Protein AF-A0A3D5L3C2-F1 (afdb_monomer)

pLDDT: mean 85.53, std 13.69, range [26.22, 98.5]

Radius of gyration: 27.49 Å; Cα contacts (8 Å, |Δi|>4): 865; chains: 1; bounding box: 78×38×78 Å

Sequence (413 aa):
MVHQMTTAPDMILLAAGNSRRFQKNKLLQKVNGASLAEHALKTAKSLLAEGLVRSVTVVTQYNEILTLAGTAGFCAVRNPAPDLGISHSIALGIGSLSEDSCGCLICVCDQPYLPAEDLASLIAQWNRGGRRLAAFVSGGTIQNPAVFGAAYYGELLSLAGDQGGKRVLLRHREELFLTAAVPGHLLDIDTREDLARKRGATPLLRKVLDEDLHRISFIGGGGKTSTIFALAKEAAERGIPVTVTTTTHMLREEGMVLKDGLLVKDADGVRFVGAPDPENPKKITRPEPFPEDGEGLLLVEADGSKGMPLKVLRSFEPALPDPQGLVIALAGMSALGQHLSDCCFSFAGADRIVTEDVMAECIRALPADVIVLNQCDTMGRLKGACAVRDLLHRGGKTVWIAERGVTFDGPGE

Foldseek 3Di:
DDPPPQDAFAEEEELADDLVQDPDRQQQDDDPRGGLLVLVLVLVLVCVVVVNHVAYEYEYQDPVSQVVCVVSVHHYHHDVCCQFAPLSSLLSRLVPDDPPGFKYWYAYSQQNLAHSVLVSVQSVQCSVLVVAKEFEDDPNDTADTIMH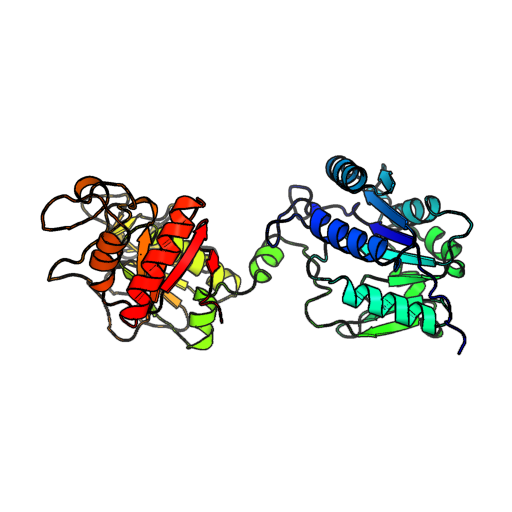GPVCSVVSNVDTHHDHPVVVCVVPVVSYHYDYDDPSRRDGDSHPLSSLLPPPDFPVVVCCVVVVFAEEEEDWAAQLVLQLVVSCLSCLSVVFQEEEEEAAKDFDDPPFDDDPQWTWDDPSNYIYIFHQDPVDNRMGHQDPVHDDRDSHHYYYYWDDFVNAQGEADDPPDGPDPDPPGAYEYEHELVQAQPWCVVRYGPDDDDTDHDALVNRLVRCLNDPHQEYEHENLQDPVSVVSQVSNCVSVVVVVHHYWYYRHRRRTDHPDD

Solvent-accessible surface area (backbone atoms only — not comparable to full-atom values): 22294 Å² total; per-residue (Å²): 130,84,79,76,79,79,77,40,30,33,34,32,38,48,57,45,76,83,40,83,83,39,102,51,70,57,47,70,44,72,55,98,90,38,25,22,41,54,42,40,51,51,36,53,50,50,35,44,76,71,55,59,24,70,47,51,35,38,26,23,60,47,67,71,57,41,50,52,34,45,76,72,72,35,50,54,43,80,42,94,59,57,89,51,23,52,11,52,51,50,34,55,44,58,75,68,52,62,92,85,53,64,19,36,35,43,36,62,31,43,38,65,54,50,57,54,67,59,52,51,51,47,52,52,49,18,57,72,56,75,41,40,30,21,31,30,32,53,97,92,37,81,42,73,46,36,35,40,16,46,89,49,48,67,60,50,58,69,38,64,38,79,41,50,68,65,62,58,51,67,73,40,53,94,53,44,44,74,40,79,57,62,90,67,25,71,44,69,58,80,45,75,65,48,59,59,58,67,49,73,71,47,60,67,58,41,50,34,63,78,66,72,53,41,38,38,36,32,35,41,8,32,54,56,71,62,46,50,52,52,52,38,47,57,40,14,66,69,71,40,46,26,38,39,37,28,60,44,46,41,76,50,64,89,80,51,42,82,53,98,80,26,34,38,34,80,54,82,52,29,35,38,46,18,19,70,34,93,89,40,86,63,28,23,20,45,36,85,80,65,88,74,90,61,101,30,39,39,39,32,43,26,51,69,27,88,84,20,19,26,35,36,74,50,99,80,47,75,58,69,92,61,90,90,42,54,30,35,29,30,32,16,40,74,29,58,75,32,45,37,80,80,26,33,28,70,69,84,79,82,80,42,66,25,43,51,68,53,48,36,57,47,52,68,75,51,93,44,66,36,36,36,40,22,54,23,71,41,76,69,32,39,54,44,43,53,54,24,40,58,61,35,44,79,71,75,47,48,61,34,44,15,41,58,85,78,45,57,49,69,80,85,127

Nearest PDB structures (foldseek):
  1g95-assembly1_A  TM=7.212E-01  e=2.250E-09  Streptococcus pneumoniae
  4ac3-assembly1_A  TM=7.267E-01  e=4.534E-09  Streptococcus pneumoniae
  1g97-assembly1_A  TM=7.178E-01  e=7.232E-09  Streptococcus pneumoniae
  4aaw-assembly1_A  TM=7.400E-01  e=4.167E-08  Streptococcus pneumoniae
  1hm0-assembly1_A  TM=6.798E-01  e=1.638E-08  Streptococcus pneumoniae

Secondary structure (DSSP, 8-state):
-----PPPPEEEEE-----TTSSS-GGGSEETTEEHHHHHHHHHHHHHHTTSSS-EEEEES-HHHHHHHHHTT-EEEE-S-GGG-HHHHHHHHHTTS-TT--EEEEEETT-TT--HHHHHHHHHHHHHTTTSEEEEEETTEEEEEEEEEGGGHHHHHT--TT--THHHHHH-GGGEEEEEPPTTTT----SHHHHHHTSPPPHHHHHHHHTT--EEEEEESSSHHHHHHHHHHHHHHTT--EEEEESSEEEPPTT-EEETTEEEEEETTEEEEEEEPSS-TTEEE--SSPPPP-SSEEEEE-S--TT-SEEPPPTT----S-TTSEEEEEEEGGGTTSBHHHHEET--S---B--HHHHHHHHHTS--SEEEEE---SHHHHHHHHHHHHHHHTTT-EEEEESSSS-EEPPP-

Structure (mmCIF, N/CA/C/O backbone):
data_AF-A0A3D5L3C2-F1
#
_entry.id   AF-A0A3D5L3C2-F1
#
loop_
_atom_site.group_PDB
_atom_site.id
_atom_site.type_symbol
_atom_site.label_atom_id
_atom_site.label_alt_id
_atom_site.label_comp_id
_atom_site.label_asym_id
_atom_site.label_entity_id
_atom_site.label_seq_id
_atom_site.pdbx_PDB_ins_code
_atom_site.Cartn_x
_atom_site.Cartn_y
_atom_site.Cartn_z
_atom_site.occupancy
_atom_site.B_iso_or_equiv
_atom_site.auth_seq_id
_atom_site.auth_comp_id
_atom_site.auth_asym_id
_atom_site.auth_atom_id
_atom_site.pdbx_PDB_model_num
ATOM 1 N N . MET A 1 1 ? 41.822 -18.316 -15.398 1.00 34.12 1 MET A N 1
ATOM 2 C CA . MET A 1 1 ? 40.411 -18.127 -15.794 1.00 34.12 1 MET A CA 1
ATOM 3 C C . MET A 1 1 ? 40.204 -16.651 -16.059 1.00 34.12 1 MET A C 1
ATOM 5 O O . MET A 1 1 ? 40.409 -15.856 -15.153 1.00 34.12 1 MET A O 1
ATOM 9 N N . VAL A 1 2 ? 39.900 -16.286 -17.302 1.00 33.59 2 VAL A N 1
ATOM 10 C CA . VAL A 1 2 ? 39.599 -14.904 -17.694 1.00 33.59 2 VAL A CA 1
ATOM 11 C C . VAL A 1 2 ? 38.340 -14.479 -16.933 1.00 33.59 2 VAL A C 1
ATOM 13 O O . VAL A 1 2 ? 37.280 -15.057 -17.156 1.00 33.59 2 VAL A O 1
ATOM 16 N N . HIS A 1 3 ? 38.445 -13.522 -16.008 1.00 35.41 3 HIS A N 1
ATOM 17 C CA . HIS A 1 3 ? 37.279 -12.763 -15.553 1.00 35.41 3 HIS A CA 1
ATOM 18 C C . HIS A 1 3 ? 36.730 -12.062 -16.800 1.00 35.41 3 HIS A C 1
ATOM 20 O O . HIS A 1 3 ? 37.312 -11.082 -17.263 1.00 35.41 3 HIS A O 1
ATOM 26 N N . GLN A 1 4 ? 35.677 -12.606 -17.417 1.00 42.66 4 GLN A N 1
ATOM 27 C CA . GLN A 1 4 ? 34.925 -11.857 -18.418 1.00 42.66 4 GLN A CA 1
ATOM 28 C C . GLN A 1 4 ? 34.425 -10.594 -17.717 1.00 42.66 4 GLN A C 1
ATOM 30 O O . GLN A 1 4 ? 33.598 -10.687 -16.815 1.00 42.66 4 GLN A O 1
ATOM 35 N N . MET A 1 5 ? 34.964 -9.432 -18.091 1.00 50.66 5 MET A N 1
ATOM 36 C CA . MET A 1 5 ? 34.429 -8.146 -17.655 1.00 50.66 5 MET A CA 1
ATOM 37 C C . MET A 1 5 ? 32.958 -8.094 -18.075 1.00 50.66 5 MET A C 1
ATOM 39 O O . MET A 1 5 ? 32.643 -8.027 -19.267 1.00 50.66 5 MET A O 1
ATOM 43 N N . THR A 1 6 ? 32.057 -8.187 -17.100 1.00 63.56 6 THR A N 1
ATOM 44 C CA . THR A 1 6 ? 30.633 -7.931 -17.295 1.00 63.56 6 THR A CA 1
ATOM 45 C C . THR A 1 6 ? 30.483 -6.492 -17.744 1.00 63.56 6 THR A C 1
ATOM 47 O O . THR A 1 6 ? 30.937 -5.571 -17.070 1.00 63.56 6 THR A O 1
ATOM 50 N N . THR A 1 7 ? 29.892 -6.299 -18.916 1.00 84.31 7 THR A N 1
ATOM 51 C CA . THR A 1 7 ? 29.655 -4.961 -19.439 1.00 84.31 7 THR A CA 1
ATOM 52 C C . THR A 1 7 ? 28.321 -4.467 -18.902 1.00 84.31 7 THR A C 1
ATOM 54 O O . THR A 1 7 ? 27.319 -5.182 -18.963 1.00 84.31 7 THR A O 1
ATOM 57 N N . ALA A 1 8 ? 28.334 -3.257 -18.356 1.00 94.44 8 ALA A N 1
ATOM 58 C CA . ALA A 1 8 ? 27.172 -2.613 -17.772 1.00 94.44 8 ALA A CA 1
ATOM 59 C C . ALA A 1 8 ? 26.470 -1.746 -18.833 1.00 94.44 8 ALA A C 1
ATOM 61 O O . ALA A 1 8 ? 27.125 -0.865 -19.402 1.00 94.44 8 ALA A O 1
ATOM 62 N N . PRO A 1 9 ? 25.176 -1.972 -19.127 1.00 97.56 9 PRO A N 1
ATOM 63 C CA . PRO A 1 9 ? 24.412 -1.054 -19.961 1.00 97.56 9 PRO A CA 1
ATOM 64 C C . PRO A 1 9 ? 24.162 0.269 -19.220 1.00 97.56 9 PRO A C 1
ATOM 66 O O . PRO A 1 9 ? 24.271 0.354 -17.994 1.00 97.56 9 PRO A O 1
ATOM 69 N N . ASP A 1 10 ? 23.780 1.309 -19.951 1.00 98.44 10 ASP A N 1
ATOM 70 C CA . ASP A 1 10 ? 23.151 2.484 -19.345 1.00 98.44 10 ASP A CA 1
ATOM 71 C C . ASP A 1 10 ? 21.708 2.171 -18.947 1.00 98.44 10 ASP A C 1
ATOM 73 O O . ASP A 1 10 ? 21.083 1.278 -19.510 1.00 98.44 10 ASP A O 1
ATOM 77 N N . MET A 1 11 ? 21.139 2.913 -18.005 1.00 98.44 11 MET A N 1
ATOM 78 C CA . MET A 1 11 ? 19.748 2.752 -17.595 1.00 98.44 11 MET A CA 1
ATOM 79 C C . MET A 1 11 ? 18.928 3.974 -17.995 1.00 98.44 11 MET A C 1
ATOM 81 O O . MET A 1 11 ? 19.280 5.104 -17.665 1.00 98.44 11 MET A O 1
ATOM 85 N N . ILE A 1 12 ? 17.805 3.743 -18.669 1.00 98.50 12 ILE A N 1
ATOM 86 C CA . ILE A 1 12 ? 16.821 4.769 -19.012 1.00 98.50 12 ILE A CA 1
ATOM 87 C C . ILE A 1 12 ? 15.535 4.475 -18.237 1.00 98.50 12 ILE A C 1
ATOM 89 O O . ILE A 1 12 ? 14.857 3.477 -18.483 1.00 98.50 12 ILE A O 1
ATOM 93 N N . LEU A 1 13 ? 15.181 5.371 -17.319 1.00 97.56 13 LEU A N 1
ATOM 94 C CA . LEU A 1 13 ? 13.916 5.369 -16.594 1.00 97.56 13 LEU A CA 1
ATOM 95 C C . LEU A 1 13 ? 12.894 6.240 -17.331 1.00 97.56 13 LEU A C 1
ATOM 97 O O . LEU A 1 13 ? 13.007 7.468 -17.360 1.00 97.56 13 LEU A O 1
ATOM 101 N N . LEU A 1 14 ? 11.873 5.611 -17.912 1.00 95.12 14 LEU A N 1
ATOM 102 C CA . LEU A 1 14 ? 10.766 6.307 -18.562 1.00 95.12 14 LEU A CA 1
ATOM 103 C C . LEU A 1 14 ? 9.696 6.679 -17.526 1.00 95.12 14 LEU A C 1
ATOM 105 O O . LEU A 1 14 ? 8.943 5.836 -17.041 1.00 95.12 14 LEU A O 1
ATOM 109 N N . ALA A 1 15 ? 9.605 7.974 -17.226 1.00 89.81 15 ALA A N 1
ATOM 110 C CA . ALA A 1 15 ? 8.695 8.562 -16.242 1.00 89.81 15 ALA A CA 1
ATOM 111 C C . ALA A 1 15 ? 7.762 9.632 -16.851 1.00 89.81 15 ALA A C 1
ATOM 113 O O . ALA A 1 15 ? 7.211 10.471 -16.140 1.00 89.81 15 ALA A O 1
ATOM 114 N N . ALA A 1 16 ? 7.584 9.624 -18.176 1.00 76.69 16 ALA A N 1
ATOM 115 C CA . ALA A 1 16 ? 6.811 10.628 -18.913 1.00 76.69 16 ALA A CA 1
ATOM 116 C C . ALA A 1 16 ? 5.364 10.205 -19.251 1.00 76.69 16 ALA A C 1
ATOM 118 O O . ALA A 1 16 ? 4.676 10.930 -19.966 1.00 76.69 16 ALA A O 1
ATOM 119 N N . GLY A 1 17 ? 4.891 9.052 -18.763 1.00 70.88 17 GLY A N 1
ATOM 120 C CA . GLY A 1 17 ? 3.568 8.517 -19.096 1.00 70.88 17 GLY A CA 1
ATOM 121 C C . GLY A 1 17 ? 2.412 9.444 -18.700 1.00 70.88 17 GLY A C 1
ATOM 122 O O . GLY A 1 17 ? 2.358 9.954 -17.580 1.00 70.88 17 GLY A O 1
ATOM 123 N N . ASN A 1 18 ? 1.456 9.630 -19.614 1.00 59.66 18 ASN A N 1
ATOM 124 C CA . ASN A 1 18 ? 0.264 10.439 -19.380 1.00 59.66 18 ASN A CA 1
ATOM 125 C C . ASN A 1 18 ? -0.647 9.737 -18.356 1.00 59.66 18 ASN A C 1
ATOM 127 O O . ASN A 1 18 ? -1.333 8.768 -18.676 1.00 59.66 18 ASN A O 1
ATOM 131 N N . SER A 1 19 ? -0.669 10.241 -17.118 1.00 57.19 19 SER A N 1
ATOM 132 C CA . SER A 1 19 ? -1.452 9.717 -15.984 1.00 57.19 19 SER A CA 1
ATOM 133 C C . SER A 1 19 ? -2.976 9.901 -16.151 1.00 57.19 19 SER A C 1
ATOM 135 O O . SER A 1 19 ? -3.650 10.238 -15.197 1.00 57.19 19 SER A O 1
ATOM 137 N N . ARG A 1 20 ? -3.567 9.695 -17.338 1.00 52.34 20 ARG A N 1
ATOM 138 C CA . ARG A 1 20 ? -4.955 10.099 -17.674 1.00 52.34 20 ARG A CA 1
ATOM 139 C C . ARG A 1 20 ? -6.034 9.538 -16.735 1.00 52.34 20 ARG A C 1
ATOM 141 O O . ARG A 1 20 ? -7.072 10.165 -16.565 1.00 52.34 20 ARG A O 1
ATOM 148 N N . ARG A 1 21 ? -5.796 8.369 -16.128 1.00 49.38 21 ARG A N 1
ATOM 149 C CA . ARG A 1 21 ? -6.715 7.710 -15.176 1.00 49.38 21 ARG A CA 1
ATOM 150 C C . ARG A 1 21 ? -6.510 8.144 -13.720 1.00 49.38 21 ARG A C 1
ATOM 152 O O . ARG A 1 21 ? -7.374 7.910 -12.883 1.00 49.38 21 ARG A O 1
ATOM 159 N N . PHE A 1 22 ? -5.399 8.811 -13.414 1.00 50.09 22 PHE A N 1
ATOM 160 C CA . PHE A 1 22 ? -5.170 9.465 -12.133 1.00 50.09 22 PHE A CA 1
ATOM 161 C C . PHE A 1 22 ? -5.350 10.977 -12.318 1.00 50.09 22 PHE A C 1
ATOM 163 O O . PHE A 1 22 ? -4.662 11.609 -13.104 1.00 50.09 22 PHE A O 1
ATOM 170 N N . GLN A 1 23 ? -6.219 11.616 -11.535 1.00 51.41 23 GLN A N 1
ATOM 171 C CA . GLN A 1 23 ? -6.392 13.081 -11.584 1.00 51.41 23 GLN A CA 1
ATOM 172 C C . GLN A 1 23 ? -5.105 13.881 -11.233 1.00 51.41 23 GLN A C 1
ATOM 174 O O . GLN A 1 23 ? -5.096 15.105 -11.324 1.00 51.41 23 GLN A O 1
ATOM 179 N N . LYS A 1 24 ? -4.028 13.206 -10.797 1.00 63.66 24 LYS A N 1
ATOM 180 C CA . LYS A 1 24 ? -2.697 13.736 -10.440 1.00 63.66 24 LYS A CA 1
ATOM 181 C C . LYS A 1 24 ? -1.608 12.774 -10.946 1.00 63.66 24 LYS A C 1
ATOM 183 O O . LYS A 1 24 ? -1.915 11.627 -11.246 1.00 63.66 24 LYS A O 1
ATOM 188 N N . ASN A 1 25 ? -0.341 13.200 -10.996 1.00 77.12 25 ASN A N 1
ATOM 189 C CA . ASN A 1 25 ? 0.782 12.341 -11.407 1.00 77.12 25 ASN A CA 1
ATOM 190 C C . ASN A 1 25 ? 0.818 11.030 -10.589 1.00 77.12 25 ASN A C 1
ATOM 192 O O . ASN A 1 25 ? 1.018 11.064 -9.369 1.00 77.12 25 ASN A O 1
ATOM 196 N N . LYS A 1 26 ? 0.623 9.879 -11.256 1.00 79.75 26 LYS A N 1
ATOM 197 C CA . LYS A 1 26 ? 0.576 8.562 -10.596 1.00 79.75 26 LYS A CA 1
ATOM 198 C C . LYS A 1 26 ? 1.900 8.205 -9.927 1.00 79.75 26 LYS A C 1
ATOM 200 O O . LYS A 1 26 ? 1.902 7.567 -8.880 1.00 79.75 26 LYS A O 1
ATOM 205 N N . LEU A 1 27 ? 3.014 8.688 -10.479 1.00 83.75 27 LEU A N 1
ATOM 206 C CA . LEU A 1 27 ? 4.357 8.356 -10.010 1.00 83.75 27 LEU A CA 1
ATOM 207 C C . LEU A 1 27 ? 4.671 8.915 -8.615 1.00 83.75 27 LEU A C 1
ATOM 209 O O . LEU A 1 27 ? 5.593 8.435 -7.965 1.00 83.75 27 LEU A O 1
ATOM 213 N N . LEU A 1 28 ? 3.885 9.888 -8.140 1.00 86.00 28 LEU A N 1
ATOM 214 C CA . LEU A 1 28 ? 3.992 10.465 -6.796 1.00 86.00 28 LEU A CA 1
ATOM 215 C C . LEU A 1 28 ? 3.114 9.744 -5.753 1.00 86.00 28 LEU A C 1
ATOM 217 O O . LEU A 1 28 ? 3.129 10.109 -4.577 1.00 86.00 28 LEU A O 1
ATOM 221 N N . GLN A 1 29 ? 2.327 8.738 -6.152 1.00 84.06 29 GLN A N 1
ATOM 222 C CA . GLN A 1 29 ? 1.503 7.957 -5.224 1.00 84.06 29 GLN A CA 1
ATOM 223 C C . GLN A 1 29 ? 2.358 6.990 -4.408 1.00 84.06 29 GLN A C 1
ATOM 225 O O . GLN A 1 29 ? 3.271 6.366 -4.944 1.00 84.06 29 GLN A O 1
ATOM 230 N N . LYS A 1 30 ? 2.035 6.853 -3.116 1.00 81.56 30 LYS A N 1
ATOM 231 C CA . LYS A 1 30 ? 2.821 6.056 -2.168 1.00 81.56 30 LYS A CA 1
ATOM 232 C C . LYS A 1 30 ? 2.413 4.582 -2.145 1.00 81.56 30 LYS A C 1
ATOM 234 O O . LYS A 1 30 ? 1.253 4.257 -1.892 1.00 81.56 30 LYS A O 1
ATOM 239 N N . VAL A 1 31 ? 3.407 3.712 -2.272 1.00 74.50 31 VAL A N 1
ATOM 240 C CA . VAL A 1 31 ? 3.363 2.264 -2.030 1.00 74.50 31 VAL A CA 1
ATOM 241 C C . VAL A 1 31 ? 4.414 1.951 -0.973 1.00 74.50 31 VAL A C 1
ATOM 243 O O . VAL A 1 31 ? 5.536 2.428 -1.078 1.00 74.50 31 VAL A O 1
ATOM 246 N N . ASN A 1 32 ? 4.080 1.190 0.071 1.00 71.94 32 ASN A N 1
ATOM 247 C CA . ASN A 1 32 ? 5.043 0.796 1.115 1.00 71.94 32 ASN A CA 1
ATOM 248 C C . ASN A 1 32 ? 5.889 1.973 1.664 1.00 71.94 32 ASN A C 1
ATOM 250 O O . ASN A 1 32 ? 7.098 1.865 1.836 1.00 71.94 32 ASN A O 1
ATOM 254 N N . GLY A 1 33 ? 5.259 3.135 1.878 1.00 76.62 33 GLY A N 1
ATOM 255 C CA . GLY A 1 33 ? 5.901 4.329 2.448 1.00 76.62 33 GLY A CA 1
ATOM 256 C C . GLY A 1 33 ? 6.606 5.273 1.461 1.00 76.62 33 GLY A C 1
ATOM 257 O O . GLY A 1 33 ? 6.768 6.445 1.804 1.00 76.62 33 GLY A O 1
ATOM 258 N N . ALA A 1 34 ? 6.930 4.834 0.240 1.00 81.31 34 ALA A N 1
ATOM 259 C CA . ALA A 1 34 ? 7.616 5.630 -0.789 1.00 81.31 34 ALA A CA 1
ATOM 260 C C . ALA A 1 34 ? 6.782 5.759 -2.073 1.00 81.31 34 ALA A C 1
ATOM 262 O O . ALA A 1 34 ? 5.921 4.929 -2.356 1.00 81.31 34 ALA A O 1
ATOM 263 N N . SER A 1 35 ? 6.990 6.821 -2.845 1.00 90.00 35 SER A N 1
ATOM 264 C CA . SER A 1 35 ? 6.337 7.001 -4.143 1.00 90.00 35 SER A CA 1
ATOM 265 C C . SER A 1 35 ? 6.835 5.994 -5.185 1.00 90.00 35 SER A C 1
ATOM 267 O O . SER A 1 35 ? 7.940 5.467 -5.066 1.00 90.00 35 SER A O 1
ATOM 269 N N . LEU A 1 36 ? 6.039 5.722 -6.224 1.00 89.69 36 LEU A N 1
ATOM 270 C CA . LEU A 1 36 ? 6.451 4.828 -7.321 1.00 89.69 36 LEU A CA 1
ATOM 271 C C . LEU A 1 36 ? 7.776 5.274 -7.960 1.00 89.69 36 LEU A C 1
ATOM 273 O O . LEU A 1 36 ? 8.665 4.454 -8.185 1.00 89.69 36 LEU A O 1
ATOM 277 N N . ALA A 1 37 ? 7.938 6.585 -8.175 1.00 92.69 37 ALA A N 1
ATOM 278 C CA . ALA A 1 37 ? 9.194 7.149 -8.650 1.00 92.69 37 ALA A CA 1
ATOM 279 C C . ALA A 1 37 ? 10.349 6.868 -7.681 1.00 92.69 37 ALA A C 1
ATOM 281 O O . ALA A 1 37 ? 11.405 6.424 -8.116 1.00 92.69 37 ALA A O 1
ATOM 282 N N . GLU A 1 38 ? 10.160 7.079 -6.377 1.00 93.44 38 GLU A N 1
ATOM 283 C CA . GLU A 1 38 ? 11.200 6.805 -5.377 1.00 93.44 38 GLU A CA 1
ATOM 284 C C . GLU A 1 38 ? 11.611 5.327 -5.340 1.00 93.44 38 GLU A C 1
ATOM 286 O O . GLU A 1 38 ? 12.800 5.050 -5.195 1.00 93.44 38 GLU A O 1
ATOM 291 N N . HIS A 1 39 ? 10.681 4.383 -5.534 1.00 92.25 39 HIS A N 1
ATOM 292 C CA . HIS A 1 39 ? 11.021 2.958 -5.669 1.00 92.25 39 HIS A CA 1
ATOM 293 C C . HIS A 1 39 ? 11.925 2.705 -6.875 1.00 92.25 39 HIS A C 1
ATOM 295 O O . HIS A 1 39 ? 13.002 2.133 -6.719 1.00 92.25 39 HIS A O 1
ATOM 301 N N . ALA A 1 40 ? 11.547 3.202 -8.057 1.00 94.25 40 ALA A N 1
ATOM 302 C CA . ALA A 1 40 ? 12.354 3.049 -9.268 1.00 94.25 40 ALA A CA 1
ATOM 303 C C . ALA A 1 40 ? 13.747 3.694 -9.126 1.00 94.25 40 ALA A C 1
ATOM 305 O O . ALA A 1 40 ? 14.754 3.099 -9.514 1.00 94.25 40 ALA A O 1
ATOM 306 N N . LEU A 1 41 ? 13.823 4.885 -8.520 1.00 96.00 41 LEU A N 1
ATOM 307 C CA . LEU A 1 41 ? 15.086 5.583 -8.257 1.00 96.00 41 LEU A CA 1
ATOM 308 C C . LEU A 1 41 ? 15.958 4.830 -7.242 1.00 96.00 41 LEU A C 1
ATOM 310 O O . LEU A 1 41 ? 17.176 4.775 -7.411 1.00 96.00 41 LEU A O 1
ATOM 314 N N . LYS A 1 42 ? 15.361 4.225 -6.208 1.00 95.25 42 LYS A N 1
ATOM 315 C CA . LYS A 1 42 ? 16.076 3.395 -5.229 1.00 95.25 42 LYS A CA 1
ATOM 316 C C . LYS A 1 42 ? 16.683 2.161 -5.897 1.00 95.25 42 LYS A C 1
ATOM 318 O O . LYS A 1 42 ? 17.865 1.892 -5.685 1.00 95.25 42 LYS A O 1
ATOM 323 N N . THR A 1 43 ? 15.914 1.463 -6.731 1.00 95.44 43 THR A N 1
ATOM 324 C CA . THR A 1 43 ? 16.402 0.311 -7.503 1.00 95.44 43 THR A CA 1
ATOM 325 C C . THR A 1 43 ? 17.542 0.719 -8.437 1.00 95.44 43 THR A C 1
ATOM 327 O O . THR A 1 43 ? 18.601 0.096 -8.419 1.00 95.44 43 THR A O 1
ATOM 330 N N . ALA A 1 44 ? 17.385 1.819 -9.182 1.00 96.94 44 ALA A N 1
ATOM 331 C CA . ALA A 1 44 ? 18.436 2.344 -10.055 1.00 96.94 44 ALA A CA 1
ATOM 332 C C . ALA A 1 44 ? 19.718 2.708 -9.285 1.00 96.94 44 ALA A C 1
ATOM 334 O O . ALA A 1 44 ? 20.823 2.430 -9.749 1.00 96.94 44 ALA A O 1
ATOM 335 N N . LYS A 1 45 ? 19.582 3.280 -8.080 1.00 96.75 45 LYS A N 1
ATOM 336 C CA . LYS A 1 45 ? 20.722 3.611 -7.216 1.00 96.75 45 LYS A CA 1
ATOM 337 C C . LYS A 1 45 ? 21.488 2.367 -6.769 1.00 96.75 45 LYS A C 1
ATOM 339 O O . LYS A 1 45 ? 22.714 2.418 -6.744 1.00 96.75 45 LYS A O 1
ATOM 344 N N . SER A 1 46 ? 20.786 1.278 -6.440 1.00 96.19 46 SER A N 1
ATOM 345 C CA . SER A 1 46 ? 21.419 -0.003 -6.087 1.00 96.19 46 SER A CA 1
ATOM 346 C C . SER A 1 46 ? 22.235 -0.545 -7.256 1.00 96.19 46 SER A C 1
ATOM 348 O O . SER A 1 46 ? 23.433 -0.770 -7.118 1.00 96.19 46 SER A O 1
ATOM 350 N N . LEU A 1 47 ? 21.623 -0.632 -8.442 1.00 96.81 47 LEU A N 1
ATOM 351 C CA . LEU A 1 47 ? 22.292 -1.138 -9.644 1.00 96.81 47 LEU A CA 1
ATOM 352 C C . LEU A 1 47 ? 23.525 -0.309 -10.025 1.00 96.81 47 LEU A C 1
ATOM 354 O O . LEU A 1 47 ? 24.536 -0.870 -10.446 1.00 96.81 47 LEU A O 1
ATOM 358 N N . LEU A 1 48 ? 23.451 1.018 -9.881 1.00 96.69 48 LEU A N 1
ATOM 359 C CA . LEU A 1 48 ? 24.581 1.907 -10.149 1.00 96.69 48 LEU A CA 1
ATOM 360 C C . LEU A 1 48 ? 25.707 1.705 -9.124 1.00 96.69 48 LEU A C 1
ATOM 362 O O . LEU A 1 48 ? 26.872 1.635 -9.504 1.00 96.69 48 LEU A O 1
ATOM 366 N N . ALA A 1 49 ? 25.371 1.586 -7.836 1.00 95.12 49 ALA A N 1
ATOM 367 C CA . ALA A 1 49 ? 26.349 1.354 -6.772 1.00 95.12 49 ALA A CA 1
ATOM 368 C C . ALA A 1 49 ? 27.058 -0.005 -6.907 1.00 95.12 49 ALA A C 1
ATOM 370 O O . ALA A 1 49 ? 28.236 -0.120 -6.575 1.00 95.12 49 ALA A O 1
ATOM 371 N N . GLU A 1 50 ? 26.358 -1.011 -7.428 1.00 95.06 50 GLU A N 1
ATOM 372 C CA . GLU A 1 50 ? 26.896 -2.346 -7.712 1.00 95.06 50 GLU A CA 1
ATOM 373 C C . GLU A 1 50 ? 27.654 -2.422 -9.051 1.00 95.06 50 GLU A C 1
ATOM 375 O O . GLU A 1 50 ? 28.223 -3.461 -9.383 1.00 95.06 50 GLU A O 1
ATOM 380 N N . GLY A 1 51 ? 27.673 -1.340 -9.838 1.00 95.69 51 GLY A N 1
ATOM 381 C CA . GLY A 1 51 ? 28.313 -1.309 -11.156 1.00 95.69 51 GLY A CA 1
ATOM 382 C C . GLY A 1 51 ? 27.612 -2.176 -12.208 1.00 95.69 51 GLY A C 1
ATOM 383 O O . GLY A 1 51 ? 28.209 -2.508 -13.231 1.00 95.69 51 GLY A O 1
ATOM 384 N N . LEU A 1 52 ? 26.353 -2.553 -11.968 1.00 96.38 52 LEU A N 1
ATOM 385 C CA . LEU A 1 52 ? 25.531 -3.324 -12.902 1.00 96.38 52 LEU A CA 1
ATOM 386 C C . LEU A 1 52 ? 24.984 -2.453 -14.034 1.00 96.38 52 LEU A C 1
ATOM 388 O O . LEU A 1 52 ? 24.748 -2.953 -15.132 1.00 96.38 52 LEU A O 1
ATOM 392 N N . VAL A 1 53 ? 24.823 -1.154 -13.778 1.00 97.50 53 VAL A N 1
ATOM 393 C CA . VAL A 1 53 ? 24.552 -0.138 -14.799 1.00 97.50 53 VAL A CA 1
ATOM 394 C C . VAL A 1 53 ? 25.634 0.932 -14.760 1.00 97.50 53 VAL A C 1
ATOM 396 O O . VAL A 1 53 ? 26.174 1.251 -13.703 1.00 97.50 53 VAL A O 1
ATOM 399 N N . ARG A 1 54 ? 25.961 1.486 -15.927 1.00 96.50 54 ARG A N 1
ATOM 400 C CA . ARG A 1 54 ? 27.026 2.485 -16.076 1.00 96.50 54 ARG A CA 1
ATOM 401 C C . ARG A 1 54 ? 26.569 3.895 -15.710 1.00 96.50 54 ARG A C 1
ATOM 403 O O . ARG A 1 54 ? 27.323 4.668 -15.126 1.00 96.50 54 ARG A O 1
ATOM 410 N N . SER A 1 55 ? 25.345 4.237 -16.092 1.00 97.25 55 SER A N 1
ATOM 411 C CA . SER A 1 55 ? 24.731 5.539 -15.855 1.00 97.25 55 SER A CA 1
ATOM 412 C C . SER A 1 55 ? 23.216 5.392 -15.729 1.00 97.25 55 SER A C 1
ATOM 414 O O . SER A 1 55 ? 22.654 4.362 -16.109 1.00 97.25 55 SER A O 1
ATOM 416 N N . VAL A 1 56 ? 22.554 6.414 -15.183 1.00 98.38 56 VAL A N 1
ATOM 417 C CA . VAL A 1 56 ? 21.095 6.458 -15.040 1.00 98.38 56 VAL A CA 1
ATOM 418 C C . VAL A 1 56 ? 20.572 7.781 -15.593 1.00 98.38 56 VAL A C 1
ATOM 420 O O . VAL A 1 56 ? 20.948 8.856 -15.117 1.00 98.38 56 VAL A O 1
ATOM 423 N N . THR A 1 57 ? 19.658 7.678 -16.554 1.00 98.31 57 THR A N 1
ATOM 424 C CA . THR A 1 57 ? 18.928 8.794 -17.159 1.00 98.31 57 THR A CA 1
ATOM 425 C C . THR A 1 57 ? 17.437 8.652 -16.888 1.00 98.31 57 THR A C 1
ATOM 427 O O . THR A 1 57 ? 16.832 7.631 -17.200 1.00 98.31 57 THR A O 1
ATOM 430 N N . VAL A 1 58 ? 16.818 9.692 -16.336 1.00 98.12 58 VAL A N 1
ATOM 431 C CA . VAL A 1 58 ? 15.382 9.750 -16.051 1.00 98.12 58 VAL A CA 1
ATOM 432 C C . VAL A 1 58 ? 14.716 10.704 -17.031 1.00 98.12 58 VAL A C 1
ATOM 434 O O . VAL A 1 58 ? 14.986 11.902 -17.008 1.00 98.12 58 VAL A O 1
ATOM 437 N N . VAL A 1 59 ? 13.821 10.190 -17.875 1.00 97.38 59 VAL A N 1
ATOM 438 C CA . VAL A 1 59 ? 13.078 10.990 -18.858 1.00 97.38 59 VAL A CA 1
ATOM 439 C C . VAL A 1 59 ? 11.671 11.260 -18.339 1.00 97.38 59 VAL A C 1
ATOM 441 O O . VAL A 1 59 ? 10.897 10.329 -18.116 1.00 97.38 59 VAL A O 1
ATOM 444 N N . THR A 1 60 ? 11.306 12.528 -18.155 1.00 95.31 60 THR A N 1
ATOM 445 C CA . THR A 1 60 ? 10.019 12.901 -17.544 1.00 95.31 60 THR A CA 1
ATOM 446 C C . THR A 1 60 ? 9.485 14.237 -18.051 1.00 95.31 60 THR A C 1
ATOM 448 O O . THR A 1 60 ? 10.246 15.129 -18.411 1.00 95.31 60 THR A O 1
ATOM 451 N N . GLN A 1 61 ? 8.163 14.401 -18.045 1.00 92.44 61 GLN A N 1
ATOM 452 C CA . GLN A 1 61 ? 7.502 15.693 -18.278 1.00 92.44 61 GLN A CA 1
ATOM 453 C C . GLN A 1 61 ? 7.296 16.503 -16.980 1.00 92.44 61 GLN A C 1
ATOM 455 O O . GLN A 1 61 ? 7.004 17.697 -17.026 1.00 92.44 61 GLN A O 1
ATOM 460 N N . TYR A 1 62 ? 7.441 15.859 -15.817 1.00 92.44 62 TYR A N 1
ATOM 461 C CA . TYR A 1 62 ? 7.045 16.397 -14.515 1.00 92.44 62 TYR A CA 1
ATOM 462 C C . TYR A 1 62 ? 8.230 17.006 -13.762 1.00 92.44 62 TYR A C 1
ATOM 464 O O . TYR A 1 62 ? 9.242 16.336 -13.545 1.00 92.44 62 TYR A O 1
ATOM 472 N N . ASN A 1 63 ? 8.085 18.252 -13.302 1.00 92.81 63 ASN A N 1
ATOM 473 C CA . ASN A 1 63 ? 9.144 18.975 -12.591 1.00 92.81 63 ASN A CA 1
ATOM 474 C C . ASN A 1 63 ? 9.530 18.293 -11.272 1.00 92.81 63 ASN A C 1
ATOM 476 O O . ASN A 1 63 ? 10.706 18.226 -10.938 1.00 92.81 63 ASN A O 1
ATOM 480 N N . GLU A 1 64 ? 8.562 17.727 -10.555 1.00 93.88 64 GLU A N 1
ATOM 481 C CA . GLU A 1 64 ? 8.786 17.020 -9.294 1.00 93.88 64 GLU A CA 1
ATOM 482 C C . GLU A 1 64 ? 9.694 15.802 -9.492 1.00 93.88 64 GLU A C 1
ATOM 484 O O . GLU A 1 64 ? 10.574 15.535 -8.677 1.00 93.88 64 GLU A O 1
ATOM 489 N N . ILE A 1 65 ? 9.524 15.091 -10.611 1.00 94.75 65 ILE A N 1
ATOM 490 C CA . ILE A 1 65 ? 10.354 13.935 -10.954 1.00 94.75 65 ILE A CA 1
ATOM 491 C C . ILE A 1 65 ? 11.755 14.380 -11.396 1.00 94.75 65 ILE A C 1
ATOM 493 O O . ILE A 1 65 ? 12.724 13.711 -11.048 1.00 94.75 65 ILE A O 1
ATOM 497 N N . LEU A 1 66 ? 11.886 15.517 -12.099 1.00 94.75 66 LEU A N 1
ATOM 498 C CA . LEU A 1 66 ? 13.200 16.102 -12.411 1.00 94.75 66 LEU A CA 1
ATOM 499 C C . LEU A 1 66 ? 13.972 16.425 -11.127 1.00 94.75 66 LEU A C 1
ATOM 501 O O . LEU A 1 66 ? 15.145 16.074 -11.014 1.00 94.75 66 LEU A O 1
ATOM 505 N N . THR A 1 67 ? 13.309 17.051 -10.149 1.00 95.94 67 THR A N 1
ATOM 506 C CA . THR A 1 67 ? 13.916 17.358 -8.849 1.00 95.94 67 THR A CA 1
ATOM 507 C C . THR A 1 67 ? 14.325 16.085 -8.115 1.00 95.94 67 THR A C 1
ATOM 509 O O . THR A 1 67 ? 15.475 15.987 -7.700 1.00 95.94 67 THR A O 1
ATOM 512 N N . LEU A 1 68 ? 13.436 15.089 -8.009 1.00 95.38 68 LEU A N 1
ATOM 513 C CA . LEU A 1 68 ? 13.747 13.812 -7.352 1.00 95.38 68 LEU A CA 1
ATOM 514 C C . LEU A 1 68 ? 14.950 13.104 -7.995 1.00 95.38 68 LEU A C 1
ATOM 516 O O . LEU A 1 68 ? 15.850 12.662 -7.282 1.00 95.38 68 LEU A O 1
ATOM 520 N N . ALA A 1 69 ? 14.994 13.029 -9.328 1.00 96.44 69 ALA A N 1
ATOM 521 C CA . ALA A 1 69 ? 16.102 12.419 -10.060 1.00 96.44 69 ALA A CA 1
ATOM 522 C C . ALA A 1 69 ? 17.424 13.175 -9.846 1.00 96.44 69 ALA A C 1
ATOM 524 O O . ALA A 1 69 ? 18.449 12.554 -9.564 1.00 96.44 69 ALA A O 1
ATOM 525 N N . GLY A 1 70 ? 17.394 14.511 -9.907 1.00 95.62 70 GLY A N 1
ATOM 526 C CA . GLY A 1 70 ? 18.566 15.350 -9.659 1.00 95.62 70 GLY A CA 1
ATOM 527 C C . GLY A 1 70 ? 19.090 15.226 -8.226 1.00 95.62 70 GLY A C 1
ATOM 528 O O . GLY A 1 70 ? 20.290 15.069 -8.022 1.00 95.62 70 GLY A O 1
ATOM 529 N N . THR A 1 71 ? 18.202 15.207 -7.22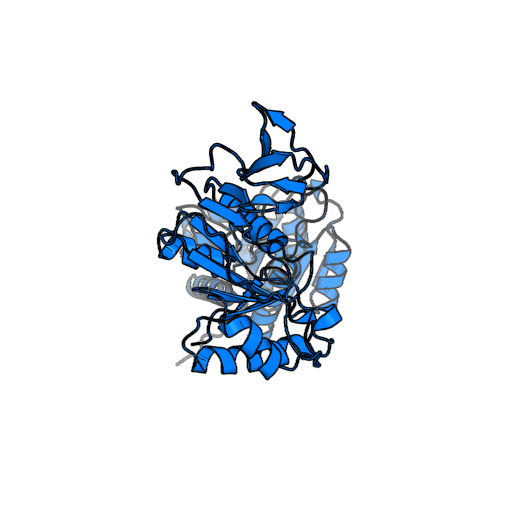6 1.00 95.44 71 THR A N 1
ATOM 530 C CA . THR A 1 71 ? 18.574 14.961 -5.821 1.00 95.44 71 THR A CA 1
ATOM 531 C C . THR A 1 71 ? 19.172 13.567 -5.618 1.00 95.44 71 THR A C 1
ATOM 533 O O . THR A 1 71 ? 20.064 13.397 -4.789 1.00 95.44 71 THR A O 1
ATOM 536 N N . ALA A 1 72 ? 18.727 12.571 -6.388 1.00 93.94 72 ALA A N 1
ATOM 537 C CA . ALA A 1 72 ? 19.307 11.230 -6.377 1.00 93.94 72 ALA A CA 1
ATOM 538 C C . ALA A 1 72 ? 20.673 11.139 -7.091 1.00 93.94 72 ALA A C 1
ATOM 540 O O . ALA A 1 72 ? 21.340 10.112 -6.964 1.00 93.94 72 ALA A O 1
ATOM 541 N N . GLY A 1 73 ? 21.108 12.199 -7.784 1.00 95.44 73 GLY A N 1
ATOM 542 C CA . GLY A 1 73 ? 22.378 12.258 -8.513 1.00 95.44 73 GLY A CA 1
ATOM 543 C C . GLY A 1 73 ? 22.317 11.690 -9.933 1.00 95.44 73 GLY A C 1
ATOM 544 O O . GLY A 1 73 ? 23.357 11.350 -10.491 1.00 95.44 73 GLY A O 1
ATOM 545 N N . PHE A 1 74 ? 21.124 11.561 -10.519 1.00 97.75 74 PHE A N 1
ATOM 546 C CA . PHE A 1 74 ? 20.942 11.020 -11.868 1.00 97.75 74 PHE A CA 1
ATOM 547 C C . PHE A 1 74 ? 20.777 12.117 -12.920 1.00 97.75 74 PHE A C 1
ATOM 549 O O . PHE A 1 74 ? 20.355 13.236 -12.619 1.00 97.75 74 PHE A O 1
ATOM 556 N N . CYS A 1 75 ? 21.056 11.775 -14.182 1.00 96.75 75 CYS A N 1
ATOM 557 C CA . CYS A 1 75 ? 20.744 12.653 -15.303 1.00 96.75 75 CYS A CA 1
ATOM 558 C C . CYS A 1 75 ? 19.219 12.763 -15.444 1.00 96.75 75 CYS A C 1
ATOM 560 O O . CYS A 1 75 ? 18.526 11.751 -15.542 1.00 96.75 75 CYS A O 1
ATOM 562 N N . ALA A 1 76 ? 18.686 13.983 -15.442 1.00 96.44 76 ALA A N 1
ATOM 563 C CA . ALA A 1 76 ? 17.254 14.240 -15.545 1.00 96.44 76 ALA A CA 1
ATOM 564 C C . ALA A 1 76 ? 16.951 14.976 -16.856 1.00 96.44 76 ALA A C 1
ATOM 566 O O . ALA A 1 76 ? 17.385 16.109 -17.061 1.00 96.44 76 ALA A O 1
ATOM 567 N N . VAL A 1 77 ? 16.191 14.333 -17.741 1.00 97.19 77 VAL A N 1
ATOM 568 C CA . VAL A 1 77 ? 15.877 14.827 -19.084 1.00 97.19 77 VAL A CA 1
ATOM 569 C C . VAL A 1 77 ? 14.403 15.195 -19.150 1.00 97.19 77 VAL A C 1
ATOM 571 O O . VAL A 1 77 ? 13.515 14.363 -18.944 1.00 97.19 77 VAL A O 1
ATOM 574 N N . ARG A 1 78 ? 14.130 16.465 -19.452 1.00 96.62 78 ARG A N 1
ATOM 575 C CA . ARG A 1 78 ? 12.762 16.961 -19.605 1.00 96.62 78 ARG A CA 1
ATOM 576 C C . ARG A 1 78 ? 12.202 16.551 -20.965 1.00 96.62 78 ARG A C 1
ATOM 578 O O . ARG A 1 78 ? 12.785 16.888 -21.989 1.00 96.62 78 ARG A O 1
ATOM 585 N N . ASN A 1 79 ? 11.042 15.899 -20.975 1.00 94.88 79 ASN A N 1
ATOM 586 C CA . ASN A 1 79 ? 10.236 15.682 -22.172 1.00 94.88 79 ASN A CA 1
ATOM 587 C C . ASN A 1 79 ? 9.200 16.818 -22.305 1.00 94.88 79 ASN A C 1
ATOM 589 O O . ASN A 1 79 ? 8.229 16.835 -21.544 1.00 94.88 79 ASN A O 1
ATOM 593 N N . PRO A 1 80 ? 9.385 17.773 -23.237 1.00 91.50 80 PRO A N 1
ATOM 594 C CA . PRO A 1 80 ? 8.459 18.887 -23.422 1.00 91.50 80 PRO A CA 1
ATOM 595 C C . PRO A 1 80 ? 7.207 18.514 -24.229 1.00 91.50 80 PRO A C 1
ATOM 597 O O . PRO A 1 80 ? 6.265 19.300 -24.258 1.00 91.50 80 PRO A O 1
ATOM 600 N N . ALA A 1 81 ? 7.196 17.356 -24.894 1.00 89.69 81 ALA A N 1
ATOM 601 C CA . ALA A 1 81 ? 6.151 16.944 -25.824 1.00 89.69 81 ALA A CA 1
ATOM 602 C C . ALA A 1 81 ? 5.717 15.483 -25.568 1.00 89.69 81 ALA A C 1
ATOM 604 O O . ALA A 1 81 ? 5.887 14.618 -26.432 1.00 89.69 81 ALA A O 1
ATOM 605 N N . PRO A 1 82 ? 5.150 15.175 -24.383 1.00 85.00 82 PRO A N 1
ATOM 606 C CA . PRO A 1 82 ? 4.724 13.817 -24.026 1.00 85.00 82 PRO A CA 1
ATOM 607 C C . PRO A 1 82 ? 3.632 13.265 -24.956 1.00 85.00 82 PRO A C 1
ATOM 609 O O . PRO A 1 82 ? 3.520 12.052 -25.120 1.00 85.00 82 PRO A O 1
ATOM 612 N N . ASP A 1 83 ? 2.863 14.141 -25.607 1.00 86.62 83 ASP A N 1
ATOM 613 C CA . ASP A 1 83 ? 1.797 13.765 -26.541 1.00 86.62 83 ASP A CA 1
ATOM 614 C C . ASP A 1 83 ? 2.306 13.208 -27.880 1.00 86.62 83 ASP A C 1
ATOM 616 O O . ASP A 1 83 ? 1.527 12.622 -28.626 1.00 86.62 83 ASP A O 1
ATOM 620 N N . LEU A 1 84 ? 3.611 13.315 -28.170 1.00 87.19 84 LEU A N 1
ATOM 621 C CA . LEU A 1 84 ? 4.241 12.629 -29.309 1.00 87.19 84 LEU A CA 1
ATOM 622 C C . LEU A 1 84 ? 4.391 11.114 -29.089 1.00 87.19 84 LEU A C 1
ATOM 624 O O . LEU A 1 84 ? 4.819 10.399 -29.996 1.00 87.19 84 LEU A O 1
ATOM 628 N N . GLY A 1 85 ? 4.029 10.628 -27.901 1.00 88.75 85 GLY A N 1
ATOM 629 C CA . GLY A 1 85 ? 4.007 9.218 -27.548 1.00 88.75 85 GLY A CA 1
ATOM 630 C C . GLY A 1 85 ? 5.306 8.718 -26.923 1.00 88.75 85 GLY A C 1
ATOM 631 O O . GLY A 1 85 ? 6.295 9.440 -26.741 1.00 88.75 85 GLY A O 1
ATOM 632 N N . ILE A 1 86 ? 5.299 7.436 -26.549 1.00 91.12 86 ILE A N 1
ATOM 633 C CA . ILE A 1 86 ? 6.414 6.809 -25.826 1.00 91.12 86 ILE A CA 1
ATOM 634 C C . ILE A 1 86 ? 7.714 6.789 -26.643 1.00 91.12 86 ILE A C 1
ATOM 636 O O . ILE A 1 86 ? 8.795 6.868 -26.055 1.00 91.12 86 ILE A O 1
ATOM 640 N N . SER A 1 87 ? 7.635 6.750 -27.980 1.00 94.00 87 SER A N 1
ATOM 641 C CA . SER A 1 87 ? 8.826 6.745 -28.834 1.00 94.00 87 SER A CA 1
ATOM 642 C C . SER A 1 87 ? 9.670 8.009 -28.660 1.00 94.00 87 SER A C 1
ATOM 644 O O . SER A 1 87 ? 10.896 7.930 -28.650 1.00 94.00 87 SER A O 1
ATOM 646 N N . HIS A 1 88 ? 9.035 9.162 -28.422 1.00 95.12 88 HIS A N 1
ATOM 647 C CA . HIS A 1 88 ? 9.743 10.415 -28.175 1.00 95.12 88 HIS A CA 1
ATOM 648 C C . HIS A 1 88 ? 10.517 10.383 -26.850 1.00 95.12 88 HIS A C 1
ATOM 650 O O . HIS A 1 88 ? 11.661 10.828 -26.786 1.00 95.12 88 HIS A O 1
ATOM 656 N N . SER A 1 89 ? 9.940 9.780 -25.805 1.00 95.50 89 SER A N 1
ATOM 657 C CA . SER A 1 89 ? 10.631 9.606 -24.518 1.00 95.50 89 SER A CA 1
ATOM 658 C C . SER A 1 89 ? 11.834 8.665 -24.637 1.00 95.50 89 SER A C 1
ATOM 660 O O . SER A 1 89 ? 12.885 8.934 -24.060 1.00 95.50 89 SER A O 1
ATOM 662 N N . ILE A 1 90 ? 11.700 7.588 -25.418 1.00 96.75 90 ILE A N 1
ATOM 663 C CA . ILE A 1 90 ? 12.808 6.672 -25.725 1.00 96.75 90 ILE A CA 1
ATOM 664 C C . ILE A 1 90 ? 13.919 7.417 -26.473 1.00 96.75 90 ILE A C 1
ATOM 666 O O . ILE A 1 90 ? 15.080 7.311 -26.089 1.00 96.75 90 ILE A O 1
ATOM 670 N N . ALA A 1 91 ? 13.570 8.209 -27.491 1.00 97.19 91 ALA A N 1
ATOM 671 C CA . ALA A 1 91 ? 14.543 8.966 -28.272 1.00 97.19 91 ALA A CA 1
ATOM 672 C C . ALA A 1 91 ? 15.325 9.978 -27.420 1.00 97.19 91 ALA A C 1
ATOM 674 O O . ALA A 1 91 ? 16.543 10.059 -27.545 1.00 97.19 91 ALA A O 1
ATOM 675 N N . LEU A 1 92 ? 14.651 10.693 -26.511 1.00 97.75 92 LEU A N 1
ATOM 676 C CA . LEU A 1 92 ? 15.305 11.590 -25.551 1.00 97.75 92 LEU A CA 1
ATOM 677 C C . LEU A 1 92 ? 16.265 10.836 -24.620 1.00 97.75 92 LEU A C 1
ATOM 679 O O . LEU A 1 92 ? 17.370 11.311 -24.360 1.00 97.75 92 LEU A O 1
ATOM 683 N N . GLY A 1 93 ? 15.862 9.656 -24.141 1.00 97.38 93 GLY A N 1
ATOM 684 C CA . GLY A 1 93 ? 16.710 8.808 -23.304 1.00 97.38 93 GLY A CA 1
ATOM 685 C C . GLY A 1 93 ? 17.966 8.342 -24.037 1.00 97.38 93 GLY A C 1
ATOM 686 O O . GLY A 1 93 ? 19.064 8.511 -23.518 1.00 97.38 93 GLY A O 1
ATOM 687 N N . ILE A 1 94 ? 17.813 7.823 -25.260 1.00 97.69 94 ILE A N 1
ATOM 688 C CA . ILE A 1 94 ? 18.930 7.360 -26.101 1.00 97.69 94 ILE A CA 1
ATOM 689 C C . ILE A 1 94 ? 19.854 8.517 -26.478 1.00 97.69 94 ILE A C 1
ATOM 691 O O . ILE A 1 94 ? 21.067 8.385 -26.366 1.00 97.69 94 ILE A O 1
ATOM 695 N N . GLY A 1 95 ? 19.298 9.665 -26.873 1.00 97.00 95 GLY A N 1
ATOM 696 C CA . GLY A 1 95 ? 20.078 10.852 -27.230 1.00 97.00 95 GLY A CA 1
ATOM 697 C C . GLY A 1 95 ? 20.869 11.463 -26.069 1.00 97.00 95 GLY A C 1
ATOM 698 O O . GLY A 1 95 ? 21.702 12.330 -26.302 1.00 97.00 95 GLY A O 1
ATOM 699 N N . SER A 1 96 ? 20.618 11.019 -24.833 1.00 96.00 96 SER A N 1
ATOM 700 C CA . SER A 1 96 ? 21.355 11.441 -23.635 1.00 96.00 96 SER A CA 1
ATOM 701 C C . SER A 1 96 ? 22.457 10.458 -23.229 1.00 96.00 96 SER A C 1
ATOM 703 O O . SER A 1 96 ? 23.176 10.713 -22.264 1.00 96.00 96 SER A O 1
ATOM 705 N N . LEU A 1 97 ? 22.579 9.321 -23.922 1.00 96.19 97 LEU A N 1
ATOM 706 C CA . LEU A 1 97 ? 23.642 8.350 -23.680 1.00 96.19 97 LEU A CA 1
ATOM 707 C C . LEU A 1 97 ? 24.943 8.816 -24.339 1.00 96.19 97 LEU A C 1
ATOM 709 O O . LEU A 1 97 ? 24.926 9.489 -25.369 1.00 96.19 97 LEU A O 1
ATOM 713 N N . SER A 1 98 ? 26.083 8.440 -23.762 1.00 93.69 98 SER A N 1
ATOM 714 C CA . SER A 1 98 ? 27.384 8.722 -24.372 1.00 93.69 98 SER A CA 1
ATOM 715 C C . SER A 1 98 ? 27.661 7.817 -25.577 1.00 93.69 98 SER A C 1
ATOM 717 O O . SER A 1 98 ? 27.112 6.720 -25.695 1.00 93.69 98 SER A O 1
ATOM 719 N N . GLU A 1 99 ? 28.556 8.259 -26.460 1.00 92.06 99 GLU A N 1
ATOM 720 C CA . GLU A 1 99 ? 28.879 7.569 -27.719 1.00 92.06 99 GLU A CA 1
ATOM 721 C C . GLU A 1 99 ? 29.473 6.164 -27.529 1.00 92.06 99 GLU A C 1
ATOM 723 O O . GLU A 1 99 ? 29.305 5.298 -28.382 1.00 92.06 99 GLU A O 1
ATOM 728 N N . ASP A 1 100 ? 30.136 5.912 -26.400 1.00 93.44 100 ASP A N 1
ATOM 729 C CA . ASP A 1 100 ? 30.700 4.611 -26.024 1.00 93.44 100 ASP A CA 1
ATOM 730 C C . ASP A 1 100 ? 29.678 3.681 -25.335 1.00 93.44 100 ASP A C 1
ATOM 732 O O . ASP A 1 100 ? 30.041 2.616 -24.829 1.00 93.44 100 ASP A O 1
ATOM 736 N N . SER A 1 101 ? 28.394 4.062 -25.307 1.00 95.94 101 SER A N 1
ATOM 737 C CA . SER A 1 101 ? 27.314 3.206 -24.815 1.00 95.94 101 SER A CA 1
ATOM 738 C C . SER A 1 101 ? 27.255 1.898 -25.601 1.00 95.94 101 SER A C 1
ATOM 740 O O . SER A 1 101 ? 27.134 1.867 -26.823 1.00 95.94 101 SER A O 1
ATOM 742 N N . CYS A 1 102 ? 27.309 0.789 -24.874 1.00 94.75 102 CYS A N 1
ATOM 743 C CA . CYS A 1 102 ? 27.262 -0.562 -25.430 1.00 94.75 102 CYS A CA 1
ATOM 744 C C . CYS A 1 102 ? 25.839 -1.149 -25.474 1.00 94.75 102 CYS A C 1
ATOM 746 O O . CYS A 1 102 ? 25.607 -2.182 -26.109 1.00 94.75 102 CYS A O 1
ATOM 748 N N . GLY A 1 103 ? 24.889 -0.499 -24.806 1.00 97.38 103 GLY A N 1
ATOM 749 C CA . GLY A 1 103 ? 23.502 -0.921 -24.686 1.00 97.38 103 GLY A CA 1
ATOM 750 C C . GLY A 1 103 ? 22.793 -0.188 -23.551 1.00 97.38 103 GLY A C 1
ATOM 751 O O . GLY A 1 103 ? 23.438 0.414 -22.690 1.00 97.38 103 GLY A O 1
ATOM 752 N N . CYS A 1 104 ? 21.464 -0.247 -23.548 1.00 98.25 104 CYS A N 1
ATOM 753 C CA . CYS A 1 104 ? 20.634 0.395 -22.543 1.00 98.25 104 CYS A CA 1
ATOM 754 C C . CYS A 1 104 ? 19.555 -0.547 -21.994 1.00 98.25 104 CYS A C 1
ATOM 756 O O . CYS A 1 104 ? 18.893 -1.274 -22.733 1.00 98.25 104 CYS A O 1
ATOM 758 N N . LEU A 1 105 ? 19.375 -0.521 -20.677 1.00 98.44 105 LEU A N 1
ATOM 759 C CA . LEU A 1 105 ? 18.238 -1.072 -19.957 1.00 98.44 105 LEU A CA 1
ATOM 760 C C . LEU A 1 105 ? 17.146 -0.000 -19.907 1.00 98.44 105 LEU A C 1
ATOM 762 O O . LEU A 1 105 ? 17.313 1.036 -19.266 1.00 98.44 105 LEU A O 1
ATOM 766 N N . ILE A 1 106 ? 16.021 -0.251 -20.569 1.00 98.12 106 ILE A N 1
ATOM 767 C CA . ILE A 1 106 ? 14.853 0.628 -20.540 1.00 98.12 106 ILE A CA 1
ATOM 768 C C . ILE A 1 106 ? 13.850 0.074 -19.527 1.00 98.12 106 ILE A C 1
ATOM 770 O O . ILE A 1 106 ? 13.324 -1.030 -19.700 1.00 98.12 106 ILE A O 1
ATOM 774 N N . CYS A 1 107 ? 13.552 0.869 -18.500 1.00 95.44 107 CYS A N 1
ATOM 775 C CA . CYS A 1 107 ? 12.562 0.559 -17.470 1.00 95.44 107 CYS A CA 1
ATOM 776 C C . CYS A 1 107 ? 11.444 1.605 -17.435 1.00 95.44 107 CYS A C 1
ATOM 778 O O . CYS A 1 107 ? 11.593 2.739 -17.898 1.00 95.44 107 CYS A O 1
ATOM 780 N N . VAL A 1 108 ? 10.332 1.225 -16.812 1.00 92.19 108 VAL A N 1
ATOM 781 C CA . VAL A 1 108 ? 9.220 2.114 -16.462 1.00 92.19 108 VAL A CA 1
ATOM 782 C C . VAL A 1 108 ? 9.194 2.353 -14.951 1.00 92.19 108 VAL A C 1
ATOM 784 O O . VAL A 1 108 ? 9.709 1.544 -14.182 1.00 92.19 108 VAL A O 1
ATOM 787 N N . CYS A 1 109 ? 8.624 3.478 -14.520 1.00 90.44 109 CYS A N 1
ATOM 788 C CA . CYS A 1 109 ? 8.628 3.883 -13.106 1.00 90.44 109 CYS A CA 1
ATOM 789 C C . CYS A 1 109 ? 7.364 3.491 -12.321 1.00 90.44 109 CYS A C 1
ATOM 791 O O . CYS A 1 109 ? 7.160 3.981 -11.215 1.00 90.44 109 CYS A O 1
ATOM 793 N N . ASP A 1 110 ? 6.490 2.659 -12.880 1.00 87.06 110 ASP A N 1
ATOM 794 C CA . ASP A 1 110 ? 5.215 2.226 -12.293 1.00 87.06 110 ASP A CA 1
ATOM 795 C C . ASP A 1 110 ? 5.189 0.745 -11.879 1.00 87.06 110 ASP A C 1
ATOM 797 O O . ASP A 1 110 ? 4.124 0.240 -11.522 1.00 87.06 110 ASP A O 1
ATOM 801 N N . GLN A 1 111 ? 6.360 0.096 -11.845 1.00 88.94 111 GLN A N 1
ATOM 802 C CA . GLN A 1 111 ? 6.590 -1.280 -11.382 1.00 88.94 111 GLN A CA 1
ATOM 803 C C . GLN A 1 111 ? 7.309 -1.299 -10.015 1.00 88.94 111 GLN A C 1
ATOM 805 O O . GLN A 1 111 ? 8.508 -1.573 -9.948 1.00 88.94 111 GLN A O 1
ATOM 810 N N . PRO A 1 112 ? 6.628 -0.988 -8.892 1.00 85.75 112 PRO A N 1
ATOM 811 C CA . PRO A 1 112 ? 7.280 -0.818 -7.587 1.00 85.75 112 PRO A CA 1
ATOM 812 C C . PRO A 1 112 ? 7.733 -2.132 -6.938 1.00 85.75 112 PRO A C 1
ATOM 814 O O . PRO A 1 112 ? 8.455 -2.101 -5.946 1.00 85.75 112 PRO A O 1
ATOM 817 N N . TYR A 1 113 ? 7.283 -3.275 -7.459 1.00 85.00 113 TYR A N 1
ATOM 818 C CA . TYR A 1 113 ? 7.593 -4.600 -6.922 1.00 85.00 113 TYR A CA 1
ATOM 819 C C . TYR A 1 113 ? 8.739 -5.291 -7.660 1.00 85.00 113 TYR A C 1
ATOM 821 O O . TYR A 1 113 ? 9.012 -6.448 -7.362 1.00 85.00 113 TYR A O 1
ATOM 829 N N . LEU A 1 114 ? 9.385 -4.614 -8.615 1.00 87.69 114 LEU A N 1
ATOM 830 C CA . LEU A 1 114 ? 10.509 -5.164 -9.363 1.00 87.69 114 LEU A CA 1
ATOM 831 C C . LEU A 1 114 ? 11.819 -4.965 -8.582 1.00 87.69 114 LEU A C 1
ATOM 833 O O . LEU A 1 114 ? 12.289 -3.825 -8.468 1.00 87.69 114 LEU A O 1
ATOM 837 N N . PRO A 1 115 ? 12.423 -6.040 -8.048 1.00 87.75 115 PRO A N 1
ATOM 838 C CA . PRO A 1 115 ? 13.647 -5.937 -7.267 1.00 87.75 115 PRO A CA 1
ATOM 839 C C . PRO A 1 115 ? 14.890 -5.747 -8.160 1.00 87.75 115 PRO A C 1
ATOM 841 O O . PRO A 1 115 ? 14.869 -6.009 -9.367 1.00 87.75 115 PRO A O 1
ATOM 844 N N . ALA A 1 116 ? 15.994 -5.281 -7.569 1.00 91.56 116 ALA A N 1
ATOM 845 C CA . ALA A 1 116 ? 17.250 -5.046 -8.291 1.00 91.56 116 ALA A CA 1
ATOM 846 C C . ALA A 1 116 ? 17.875 -6.358 -8.796 1.00 91.56 116 ALA A C 1
ATOM 848 O O . ALA A 1 116 ? 18.476 -6.399 -9.867 1.00 91.56 116 ALA A O 1
ATOM 849 N N . GLU A 1 117 ? 17.673 -7.443 -8.059 1.00 91.44 117 GLU A N 1
ATOM 850 C CA . GLU A 1 117 ? 18.170 -8.788 -8.328 1.00 91.44 117 GLU A CA 1
ATOM 851 C C . GLU A 1 117 ? 17.613 -9.350 -9.646 1.00 91.44 117 GLU A C 1
ATOM 853 O O . GLU A 1 117 ? 18.343 -9.956 -10.437 1.00 91.44 117 GLU A O 1
ATOM 858 N N . ASP A 1 118 ? 16.339 -9.085 -9.935 1.00 91.31 118 ASP A N 1
ATOM 859 C CA . ASP A 1 118 ? 15.703 -9.477 -11.194 1.00 91.31 118 ASP A CA 1
ATOM 860 C C . ASP A 1 118 ? 16.327 -8.719 -12.373 1.00 91.31 118 ASP A C 1
ATOM 862 O O . ASP A 1 118 ? 16.651 -9.310 -13.408 1.00 91.31 118 ASP A O 1
ATOM 866 N N . LEU A 1 119 ? 16.561 -7.414 -12.210 1.00 96.19 119 LEU A N 1
ATOM 867 C CA . LEU A 1 119 ? 17.242 -6.595 -13.214 1.00 96.19 119 LEU A CA 1
ATOM 868 C C . LEU A 1 119 ? 18.692 -7.046 -13.429 1.00 96.19 119 LEU A C 1
ATOM 870 O O . LEU A 1 119 ? 19.143 -7.127 -14.572 1.00 96.19 119 LEU A O 1
ATOM 874 N N . ALA A 1 120 ? 19.403 -7.407 -12.361 1.00 94.50 120 ALA A N 1
ATOM 875 C CA . ALA A 1 120 ? 20.744 -7.976 -12.438 1.00 94.50 120 ALA A CA 1
ATOM 876 C C . ALA A 1 120 ? 20.749 -9.287 -13.243 1.00 94.50 120 ALA A C 1
ATOM 878 O O . ALA A 1 120 ? 21.600 -9.483 -14.115 1.00 94.50 120 ALA A O 1
ATOM 879 N N . SER A 1 121 ? 19.759 -10.157 -13.015 1.00 92.69 121 SER A N 1
ATOM 880 C CA . SER A 1 121 ? 19.567 -11.393 -13.782 1.00 92.69 121 SER A CA 1
ATOM 881 C C . SER A 1 121 ? 19.322 -11.109 -15.268 1.00 92.69 121 SER A C 1
ATOM 883 O O . SER A 1 121 ? 19.951 -11.727 -16.131 1.00 92.69 121 SER A O 1
ATOM 885 N N . LEU A 1 122 ? 18.483 -10.118 -15.587 1.00 95.75 122 LEU A N 1
ATOM 886 C CA . LEU A 1 122 ? 18.230 -9.698 -16.966 1.00 95.75 122 LEU A CA 1
ATOM 887 C C . LEU A 1 122 ? 19.507 -9.180 -17.658 1.00 95.75 122 LEU A C 1
ATOM 889 O O . LEU A 1 122 ? 19.803 -9.581 -18.785 1.00 95.75 122 LEU A O 1
ATOM 893 N N . ILE A 1 123 ? 20.299 -8.343 -16.979 1.00 96.31 123 ILE A N 1
ATOM 894 C CA . ILE A 1 123 ? 21.580 -7.820 -17.489 1.00 96.31 123 ILE A CA 1
ATOM 895 C C . ILE A 1 123 ? 22.600 -8.951 -17.692 1.00 96.31 123 ILE A C 1
ATOM 897 O O . ILE A 1 123 ? 23.340 -8.966 -18.683 1.00 96.31 123 ILE A O 1
ATOM 901 N N . ALA A 1 124 ? 22.640 -9.927 -16.785 1.00 93.00 124 ALA A N 1
ATOM 902 C CA . ALA A 1 124 ? 23.494 -11.102 -16.922 1.00 93.00 124 ALA A CA 1
ATOM 903 C C . ALA A 1 124 ? 23.099 -11.953 -18.141 1.00 93.00 124 ALA A C 1
ATOM 905 O O . ALA A 1 124 ? 23.976 -12.408 -18.880 1.00 93.00 124 ALA A O 1
ATOM 906 N N . GLN A 1 125 ? 21.799 -12.135 -18.395 1.00 91.94 125 GLN A N 1
ATOM 907 C CA . GLN A 1 125 ? 21.322 -12.830 -19.594 1.00 91.94 125 GLN A CA 1
ATOM 908 C C . GLN A 1 125 ? 21.671 -12.077 -20.873 1.00 91.94 125 GLN A C 1
ATOM 910 O O . GLN A 1 125 ? 22.185 -12.689 -21.807 1.00 91.94 125 GLN A O 1
ATOM 915 N N . TRP A 1 126 ? 21.489 -10.757 -20.897 1.00 95.75 126 TRP A N 1
ATOM 916 C CA . TRP A 1 126 ? 21.908 -9.920 -22.021 1.00 95.75 126 TRP A CA 1
ATOM 917 C C . TRP A 1 126 ? 23.406 -10.063 -22.328 1.00 95.75 126 TRP A C 1
ATOM 919 O O . TRP A 1 126 ? 23.789 -10.260 -23.483 1.00 95.75 126 TRP A O 1
ATOM 929 N N . ASN A 1 127 ? 24.262 -10.049 -21.300 1.00 93.81 127 ASN A N 1
ATOM 930 C CA . ASN A 1 127 ? 25.703 -10.256 -21.465 1.00 93.81 127 ASN A CA 1
ATOM 931 C C . ASN A 1 127 ? 26.037 -11.638 -22.051 1.00 93.81 127 ASN A C 1
ATOM 933 O O . ASN A 1 127 ? 26.881 -11.733 -22.942 1.00 93.81 127 ASN A O 1
ATOM 937 N N . ARG A 1 128 ? 25.365 -12.703 -21.590 1.00 89.69 128 ARG A N 1
ATOM 938 C CA . ARG A 1 128 ? 25.535 -14.066 -22.133 1.00 89.69 128 ARG A CA 1
ATOM 939 C C . ARG A 1 128 ? 25.012 -14.190 -23.563 1.00 89.69 128 ARG A C 1
ATOM 941 O O . ARG A 1 128 ? 25.598 -14.912 -24.361 1.00 89.69 128 ARG A O 1
ATOM 948 N N . GLY A 1 129 ? 23.953 -13.457 -23.891 1.00 83.62 129 GLY A N 1
ATOM 949 C CA . GLY A 1 129 ? 23.316 -13.425 -25.205 1.00 83.62 129 GLY A CA 1
ATOM 950 C C . GLY A 1 129 ? 24.050 -12.599 -26.262 1.00 83.62 129 GLY A C 1
ATOM 951 O O . GLY A 1 129 ? 23.440 -12.142 -27.227 1.00 83.62 129 GLY A O 1
ATOM 952 N N . GLY A 1 130 ? 25.347 -12.337 -26.074 1.00 87.56 130 GLY A N 1
ATOM 953 C CA . GLY A 1 130 ? 26.144 -11.542 -27.010 1.00 87.56 130 GLY A CA 1
ATOM 954 C C . GLY A 1 130 ? 25.742 -10.068 -27.065 1.00 87.56 130 GLY A C 1
ATOM 955 O O . GLY A 1 130 ? 26.028 -9.408 -28.060 1.00 87.56 130 GLY A O 1
ATOM 956 N N . ARG A 1 131 ? 25.088 -9.554 -26.012 1.00 88.44 131 ARG A N 1
ATOM 957 C CA . ARG A 1 131 ? 24.689 -8.145 -25.868 1.00 88.44 131 ARG A CA 1
ATOM 958 C C . ARG A 1 131 ? 23.725 -7.659 -26.953 1.00 88.44 131 ARG A C 1
ATOM 960 O O . ARG A 1 131 ? 23.723 -6.481 -27.306 1.00 88.44 131 ARG A O 1
ATOM 967 N N . ARG A 1 132 ? 22.886 -8.566 -27.461 1.00 93.25 132 ARG A N 1
ATOM 968 C CA . ARG A 1 132 ? 21.821 -8.256 -28.420 1.00 93.25 132 ARG A CA 1
ATOM 969 C C . ARG A 1 132 ? 20.595 -7.703 -27.698 1.00 93.25 132 ARG A C 1
ATOM 971 O O . ARG A 1 132 ? 20.613 -6.548 -27.277 1.00 93.25 132 ARG A O 1
ATOM 978 N N . LEU A 1 133 ? 19.558 -8.510 -27.499 1.00 97.38 133 LEU A N 1
ATOM 979 C CA . LEU A 1 133 ? 18.317 -8.100 -26.849 1.00 97.38 133 LEU A CA 1
ATOM 980 C C . LEU A 1 133 ? 18.008 -9.028 -25.675 1.00 97.38 133 LEU A C 1
ATOM 982 O O . LEU A 1 133 ? 18.172 -10.241 -25.784 1.00 97.38 133 LEU A O 1
ATOM 986 N N . ALA A 1 134 ? 17.526 -8.473 -24.567 1.00 97.06 134 ALA A N 1
ATOM 987 C CA . ALA A 1 134 ? 16.978 -9.262 -23.468 1.00 97.06 134 ALA A CA 1
ATOM 988 C C . ALA A 1 134 ? 15.707 -8.610 -22.928 1.00 97.06 134 ALA A C 1
ATOM 990 O O . ALA A 1 134 ? 15.635 -7.389 -22.826 1.00 97.06 134 ALA A O 1
ATOM 991 N N . ALA A 1 135 ? 14.702 -9.395 -22.562 1.00 96.19 135 ALA A N 1
ATOM 992 C CA . ALA A 1 135 ? 13.494 -8.870 -21.933 1.00 96.19 135 ALA A CA 1
ATOM 993 C C . ALA A 1 135 ? 12.862 -9.897 -21.002 1.00 96.19 135 ALA A C 1
ATOM 995 O O . ALA A 1 135 ? 13.117 -11.098 -21.118 1.00 96.19 135 ALA A O 1
ATOM 996 N N . PHE A 1 136 ? 11.990 -9.434 -20.112 1.00 92.75 136 PHE A N 1
ATOM 997 C CA . PHE A 1 136 ? 11.158 -10.359 -19.365 1.00 92.75 136 PHE A CA 1
ATOM 998 C C . PHE A 1 136 ? 9.987 -10.897 -20.191 1.00 92.75 136 PHE A C 1
ATOM 1000 O O . PHE A 1 136 ? 9.414 -10.204 -21.038 1.00 92.75 136 PHE A O 1
ATOM 1007 N N . VAL A 1 137 ? 9.586 -12.130 -19.879 1.00 85.62 137 VAL A N 1
ATOM 1008 C CA . VAL A 1 137 ? 8.348 -12.753 -20.345 1.00 85.62 137 VAL A CA 1
ATOM 1009 C C . VAL A 1 137 ? 7.495 -13.193 -19.156 1.00 85.62 137 VAL A C 1
ATOM 1011 O O . VAL A 1 137 ? 7.979 -13.826 -18.217 1.00 85.62 137 VAL A O 1
ATOM 1014 N N . SER A 1 138 ? 6.204 -12.876 -19.215 1.00 80.19 138 SER A N 1
ATOM 1015 C CA . SER A 1 138 ? 5.189 -13.347 -18.271 1.00 80.19 138 SER A CA 1
ATOM 1016 C C . SER A 1 138 ? 3.898 -13.641 -19.026 1.00 80.19 138 SER A C 1
ATOM 1018 O O . SER A 1 138 ? 3.513 -12.884 -19.920 1.00 80.19 138 SER A O 1
ATOM 1020 N N . GLY A 1 139 ? 3.256 -14.776 -18.736 1.00 71.88 139 GLY A N 1
ATOM 1021 C CA . GLY A 1 139 ? 2.030 -15.192 -19.432 1.00 71.88 139 GLY A CA 1
ATOM 1022 C C . GLY A 1 139 ? 2.173 -15.234 -20.962 1.00 71.88 139 GLY A C 1
ATOM 1023 O O . GLY A 1 139 ? 1.259 -14.839 -21.681 1.00 71.88 139 GLY A O 1
ATOM 1024 N N . GLY A 1 140 ? 3.353 -15.608 -21.472 1.00 75.81 140 GLY A N 1
ATOM 1025 C CA . GLY A 1 140 ? 3.656 -15.629 -22.911 1.00 75.81 140 GLY A CA 1
ATOM 1026 C C . GLY A 1 140 ? 3.840 -14.251 -23.561 1.00 75.81 140 GLY A C 1
ATOM 1027 O O . GLY A 1 140 ? 4.019 -14.160 -24.774 1.00 75.81 140 GLY A O 1
ATOM 1028 N N . THR A 1 141 ? 3.820 -13.172 -22.776 1.00 80.19 141 THR A N 1
ATOM 1029 C CA . THR A 1 141 ? 3.921 -11.798 -23.268 1.00 80.19 141 THR A CA 1
ATOM 1030 C C . THR A 1 141 ? 5.228 -11.153 -22.823 1.00 80.19 141 THR A C 1
ATOM 1032 O O . THR A 1 141 ? 5.587 -11.199 -21.650 1.00 80.19 141 THR A O 1
ATOM 1035 N N . ILE A 1 142 ? 5.930 -10.510 -23.762 1.00 87.62 142 ILE A N 1
ATOM 1036 C CA . ILE A 1 142 ? 7.104 -9.680 -23.460 1.00 87.62 142 ILE A CA 1
ATOM 1037 C C . ILE A 1 142 ? 6.655 -8.431 -22.698 1.00 87.62 142 ILE A C 1
ATOM 1039 O O . ILE A 1 142 ? 5.743 -7.725 -23.163 1.00 87.62 142 ILE A O 1
ATOM 1043 N N . GLN A 1 143 ? 7.317 -8.156 -21.579 1.00 88.50 143 GLN A N 1
ATOM 1044 C CA . GLN A 1 143 ? 7.042 -7.031 -20.691 1.00 88.50 143 GLN A CA 1
ATOM 1045 C C . GLN A 1 143 ? 8.311 -6.226 -20.398 1.00 88.50 143 GLN A C 1
ATOM 1047 O O . GLN A 1 143 ? 9.426 -6.676 -20.659 1.00 88.50 143 GLN A O 1
ATOM 1052 N N . ASN A 1 144 ? 8.119 -5.016 -19.874 1.00 91.19 144 ASN A N 1
ATOM 1053 C CA . ASN A 1 144 ? 9.213 -4.232 -19.320 1.00 91.19 144 ASN A CA 1
ATOM 1054 C C . ASN A 1 144 ? 9.709 -4.881 -18.020 1.00 91.19 144 ASN A C 1
ATOM 1056 O O . ASN A 1 144 ? 8.900 -5.507 -17.329 1.00 91.19 144 ASN A O 1
ATOM 1060 N N . PRO A 1 145 ? 10.972 -4.641 -17.637 1.00 95.44 145 PRO A N 1
ATOM 1061 C CA . PRO A 1 145 ? 12.017 -3.954 -18.408 1.00 95.44 145 PRO A CA 1
ATOM 1062 C C . PRO A 1 145 ? 12.644 -4.779 -19.538 1.00 95.44 145 PRO A C 1
ATOM 1064 O O . PRO A 1 145 ? 12.493 -5.999 -19.601 1.00 95.44 145 PRO A O 1
ATOM 1067 N N . ALA A 1 146 ? 13.371 -4.096 -20.426 1.00 97.12 146 ALA A N 1
ATOM 1068 C CA . ALA A 1 146 ? 14.106 -4.723 -21.524 1.00 97.12 146 ALA A CA 1
ATOM 1069 C C . ALA A 1 146 ? 15.466 -4.054 -21.764 1.00 97.12 146 ALA A C 1
ATOM 1071 O O . ALA A 1 146 ? 15.602 -2.837 -21.639 1.00 97.12 146 ALA A O 1
ATOM 1072 N N . VAL A 1 147 ? 16.461 -4.856 -22.140 1.00 98.12 147 VAL A N 1
ATOM 1073 C CA . VAL A 1 147 ? 17.818 -4.430 -22.487 1.00 98.12 147 VAL A CA 1
ATOM 1074 C C . VAL A 1 147 ? 18.003 -4.489 -24.000 1.00 98.12 147 VAL A C 1
ATOM 1076 O O . VAL A 1 147 ? 17.718 -5.509 -24.632 1.00 98.12 147 VAL A O 1
ATOM 1079 N N . PHE A 1 148 ? 18.518 -3.402 -24.568 1.00 98.31 148 PHE A N 1
ATOM 1080 C CA . PHE A 1 148 ? 18.804 -3.250 -25.989 1.00 98.31 148 PHE A CA 1
ATOM 1081 C C . PHE A 1 148 ? 20.291 -2.975 -26.192 1.00 98.31 148 PHE A C 1
ATOM 1083 O O . PHE A 1 148 ? 20.822 -2.015 -25.643 1.00 98.31 148 PHE A O 1
ATOM 1090 N N . GLY A 1 149 ? 20.970 -3.784 -27.001 1.00 97.81 149 GLY A N 1
ATOM 1091 C CA . GLY A 1 149 ? 22.329 -3.488 -27.449 1.00 97.81 149 GLY A CA 1
ATOM 1092 C C . GLY A 1 149 ? 22.387 -2.227 -28.314 1.00 97.81 149 GLY A C 1
ATOM 1093 O O . GLY A 1 149 ? 21.416 -1.880 -28.990 1.00 97.81 149 GLY A O 1
ATOM 1094 N N . ALA A 1 150 ? 23.547 -1.567 -28.343 1.00 96.94 150 ALA A N 1
ATOM 1095 C CA . ALA A 1 150 ? 23.731 -0.313 -29.084 1.00 96.94 150 ALA A CA 1
ATOM 1096 C C . ALA A 1 150 ? 23.387 -0.415 -30.584 1.00 96.94 150 ALA A C 1
ATOM 1098 O O . ALA A 1 150 ? 22.922 0.552 -31.186 1.00 96.94 150 ALA A O 1
ATOM 1099 N N . ALA A 1 151 ? 23.533 -1.605 -31.180 1.00 96.75 151 ALA A N 1
ATOM 1100 C CA . ALA A 1 151 ? 23.177 -1.867 -32.576 1.00 96.75 151 ALA A CA 1
ATOM 1101 C C . ALA A 1 151 ? 21.703 -1.555 -32.911 1.00 96.75 151 ALA A C 1
ATOM 1103 O O . ALA A 1 151 ? 21.396 -1.231 -34.056 1.00 96.75 151 ALA A O 1
ATOM 1104 N N . TYR A 1 152 ? 20.797 -1.596 -31.926 1.00 97.75 152 TYR A N 1
ATOM 1105 C CA . TYR A 1 152 ? 19.366 -1.339 -32.133 1.00 97.75 152 TYR A CA 1
ATOM 1106 C C . TYR A 1 152 ? 18.952 0.105 -31.833 1.00 97.75 152 TYR A C 1
ATOM 1108 O O . TYR A 1 152 ? 17.771 0.437 -31.956 1.00 97.75 152 TYR A O 1
ATOM 1116 N N . TYR A 1 153 ? 19.883 0.992 -31.461 1.00 98.06 153 TYR A N 1
ATOM 1117 C CA . TYR A 1 153 ? 19.556 2.393 -31.177 1.00 98.06 153 TYR A CA 1
ATOM 1118 C C . TYR A 1 153 ? 18.951 3.096 -32.389 1.00 98.06 153 TYR A C 1
ATOM 1120 O O . TYR A 1 153 ? 17.957 3.801 -32.239 1.00 98.06 153 TYR A O 1
ATOM 1128 N N . GLY A 1 154 ? 19.473 2.848 -33.595 1.00 97.50 154 GLY A N 1
ATOM 1129 C CA . GLY A 1 154 ? 18.900 3.398 -34.827 1.00 97.50 154 GLY A CA 1
ATOM 1130 C C . GLY A 1 154 ? 17.435 2.993 -35.028 1.00 97.50 154 GLY A C 1
ATOM 1131 O O . GLY A 1 154 ? 16.598 3.822 -35.382 1.00 97.50 154 GLY A O 1
ATOM 1132 N N . GLU A 1 155 ? 17.088 1.742 -34.721 1.00 97.50 155 GLU A N 1
ATOM 1133 C CA . GLU A 1 155 ? 15.703 1.275 -34.800 1.00 97.50 155 GLU A CA 1
ATOM 1134 C C . GLU A 1 155 ? 14.814 1.875 -33.714 1.00 97.50 155 GLU A C 1
ATOM 1136 O O . GLU A 1 155 ? 13.687 2.273 -34.013 1.00 97.50 155 GLU A O 1
ATOM 1141 N N . LEU A 1 156 ? 15.308 1.980 -32.479 1.00 97.62 156 LEU A N 1
ATOM 1142 C CA . LEU A 1 156 ? 14.589 2.638 -31.388 1.00 97.62 156 LEU A CA 1
ATOM 1143 C C . LEU A 1 156 ? 14.327 4.120 -31.701 1.00 97.62 156 LEU A C 1
ATOM 1145 O O . LEU A 1 156 ? 13.220 4.600 -31.467 1.00 97.62 156 LEU A O 1
ATOM 1149 N N . LEU A 1 157 ? 15.300 4.819 -32.294 1.00 97.19 157 LEU A N 1
ATOM 1150 C CA . LEU A 1 157 ? 15.175 6.210 -32.743 1.00 97.19 157 LEU A CA 1
ATOM 1151 C C . LEU A 1 157 ? 14.215 6.369 -33.934 1.00 97.19 157 LEU A C 1
ATOM 1153 O O . LEU A 1 157 ? 13.630 7.433 -34.107 1.00 97.19 157 LEU A O 1
ATOM 1157 N N . SER A 1 158 ? 14.010 5.315 -34.732 1.00 96.50 158 SER A N 1
ATOM 1158 C CA . SER A 1 158 ? 13.049 5.304 -35.848 1.00 96.50 158 SER A CA 1
ATOM 1159 C C . SER A 1 158 ? 11.590 5.055 -35.426 1.00 96.50 158 SER A C 1
ATOM 1161 O O . SER A 1 158 ? 10.683 5.066 -36.264 1.00 96.50 158 SER A O 1
ATOM 1163 N N . LEU A 1 159 ? 11.333 4.774 -34.142 1.00 95.25 159 LEU A N 1
ATOM 1164 C CA . LEU A 1 159 ? 9.978 4.575 -33.627 1.00 95.25 159 LEU A CA 1
ATOM 1165 C C . LEU A 1 159 ? 9.180 5.889 -33.648 1.00 95.25 159 LEU A C 1
ATOM 1167 O O . LEU A 1 159 ? 9.708 6.964 -33.373 1.00 95.25 159 LEU A O 1
ATOM 1171 N N . ALA A 1 160 ? 7.874 5.795 -33.905 1.00 91.62 160 ALA A N 1
ATOM 1172 C CA . ALA A 1 160 ? 6.979 6.949 -33.956 1.00 91.62 160 ALA A CA 1
ATOM 1173 C C . ALA A 1 160 ? 5.692 6.698 -33.156 1.00 91.62 160 ALA A C 1
ATOM 1175 O O . ALA A 1 160 ? 5.168 5.580 -33.142 1.00 91.62 160 ALA A O 1
ATOM 1176 N N . GLY A 1 161 ? 5.170 7.753 -32.528 1.00 90.19 161 GLY A N 1
ATOM 1177 C CA . GLY A 1 161 ? 3.930 7.711 -31.758 1.00 90.19 161 GLY A CA 1
ATOM 1178 C C . GLY A 1 161 ? 4.013 6.803 -30.528 1.00 90.19 161 GLY A C 1
ATOM 1179 O O . GLY A 1 161 ? 5.040 6.689 -29.855 1.00 90.19 161 GLY A O 1
ATOM 1180 N N . ASP A 1 162 ? 2.919 6.097 -30.252 1.00 86.38 162 ASP A N 1
ATOM 1181 C CA . ASP A 1 162 ? 2.769 5.227 -29.076 1.00 86.38 162 ASP A CA 1
ATOM 1182 C C . ASP A 1 162 ? 3.439 3.848 -29.223 1.00 86.38 162 ASP A C 1
ATOM 1184 O O . ASP A 1 162 ? 3.078 2.873 -28.564 1.00 86.38 162 ASP A O 1
ATOM 1188 N N . GLN A 1 163 ? 4.444 3.739 -30.089 1.00 85.75 163 GLN A N 1
ATOM 1189 C CA . GLN A 1 163 ? 5.183 2.500 -30.300 1.00 85.75 163 GLN A CA 1
ATOM 1190 C C . GLN A 1 163 ? 6.429 2.465 -29.414 1.00 85.75 163 GLN A C 1
ATOM 1192 O O . GLN A 1 163 ? 7.397 3.182 -29.649 1.00 85.75 163 GLN A O 1
ATOM 1197 N N . GLY A 1 164 ? 6.403 1.600 -28.399 1.00 88.19 164 GLY A N 1
ATOM 1198 C CA . GLY A 1 164 ? 7.538 1.368 -27.503 1.00 88.19 164 GLY A CA 1
ATOM 1199 C C . GLY A 1 164 ? 8.563 0.362 -28.035 1.00 88.19 164 GLY A C 1
ATOM 1200 O O . GLY A 1 164 ? 8.372 -0.277 -29.076 1.00 88.19 164 GLY A O 1
ATOM 1201 N N . GLY A 1 165 ? 9.632 0.156 -27.257 1.00 91.00 165 GLY A N 1
ATOM 1202 C CA . GLY A 1 165 ? 10.743 -0.748 -27.593 1.00 91.00 165 GLY A CA 1
ATOM 1203 C C . GLY A 1 165 ? 10.324 -2.198 -27.869 1.00 91.00 165 GLY A C 1
ATOM 1204 O O . GLY A 1 165 ? 10.978 -2.891 -28.646 1.00 91.00 165 GLY A O 1
ATOM 1205 N N . LYS A 1 166 ? 9.168 -2.639 -27.348 1.00 91.88 166 LYS A N 1
ATOM 1206 C CA . LYS A 1 166 ? 8.570 -3.950 -27.654 1.00 91.88 166 LYS A CA 1
ATOM 1207 C C . LYS A 1 166 ? 8.449 -4.222 -29.156 1.00 91.88 166 LYS A C 1
ATOM 1209 O O . LYS A 1 166 ? 8.590 -5.368 -29.572 1.00 91.88 166 LYS A O 1
ATOM 1214 N N . ARG A 1 167 ? 8.227 -3.195 -29.986 1.00 93.25 167 ARG A N 1
ATOM 1215 C CA . ARG A 1 167 ? 8.158 -3.371 -31.444 1.00 93.25 167 ARG A CA 1
ATOM 1216 C C . ARG A 1 167 ? 9.492 -3.823 -32.040 1.00 93.25 167 ARG A C 1
ATOM 1218 O O . ARG A 1 167 ? 9.482 -4.652 -32.942 1.00 93.25 167 ARG A O 1
ATOM 1225 N N . VAL A 1 168 ? 10.609 -3.311 -31.525 1.00 96.06 168 VAL A N 1
ATOM 1226 C CA . VAL A 1 168 ? 11.960 -3.723 -31.936 1.00 96.06 168 VAL A CA 1
ATOM 1227 C C . VAL A 1 168 ? 12.234 -5.150 -31.454 1.00 96.06 168 VAL A C 1
ATOM 1229 O O . VAL A 1 168 ? 12.621 -5.994 -32.256 1.00 96.06 168 VAL A O 1
ATOM 1232 N N . LEU A 1 169 ? 11.898 -5.468 -30.196 1.00 95.00 169 LEU A N 1
ATOM 1233 C CA . LEU A 1 169 ? 12.036 -6.827 -29.644 1.00 95.00 169 LEU A CA 1
ATOM 1234 C C . LEU A 1 169 ? 11.296 -7.880 -30.485 1.00 95.00 169 LEU A C 1
ATOM 1236 O O . LEU A 1 169 ? 11.817 -8.956 -30.755 1.00 95.00 169 LEU A O 1
ATOM 1240 N N . LEU A 1 170 ? 10.073 -7.566 -30.922 1.00 92.12 170 LEU A N 1
ATOM 1241 C CA . LEU A 1 170 ? 9.247 -8.481 -31.710 1.00 92.12 170 LEU A CA 1
ATOM 1242 C C . LEU A 1 170 ? 9.720 -8.667 -33.157 1.00 92.12 170 LEU A C 1
ATOM 1244 O O . LEU A 1 170 ? 9.346 -9.671 -33.759 1.00 92.12 170 LEU A O 1
ATOM 1248 N N . ARG A 1 171 ? 10.492 -7.729 -33.719 1.00 93.75 171 ARG A N 1
ATOM 1249 C CA . ARG A 1 171 ? 11.108 -7.885 -35.049 1.00 93.75 171 ARG A CA 1
ATOM 1250 C C . ARG A 1 171 ? 12.299 -8.834 -35.012 1.00 93.75 171 ARG A C 1
ATOM 1252 O O . ARG A 1 171 ? 12.504 -9.576 -35.961 1.00 93.75 171 ARG A O 1
ATOM 1259 N N . HIS A 1 172 ? 13.015 -8.847 -33.893 1.00 94.00 172 HIS A N 1
ATOM 1260 C CA . HIS A 1 172 ? 14.273 -9.570 -33.711 1.00 94.00 172 HIS A CA 1
ATOM 1261 C C . HIS A 1 172 ? 14.132 -10.702 -32.695 1.00 94.00 172 HIS A C 1
ATOM 1263 O O . HIS A 1 172 ? 14.962 -10.864 -31.804 1.00 94.00 172 HIS A O 1
ATOM 1269 N N . ARG A 1 173 ? 13.053 -11.490 -32.796 1.00 89.81 173 ARG A N 1
ATOM 1270 C CA . ARG A 1 173 ? 12.764 -12.568 -31.831 1.00 89.81 173 ARG A CA 1
ATOM 1271 C C . ARG A 1 173 ? 13.876 -13.611 -31.741 1.00 89.81 173 ARG A C 1
ATOM 1273 O O . ARG A 1 173 ? 14.072 -14.173 -30.673 1.00 89.81 173 ARG A O 1
ATOM 1280 N N . GLU A 1 174 ? 14.583 -13.862 -32.839 1.00 90.38 174 GLU A N 1
ATOM 1281 C CA . GLU A 1 174 ? 15.696 -14.821 -32.890 1.00 90.38 174 GLU A CA 1
ATOM 1282 C C . GLU A 1 174 ? 16.936 -14.331 -32.127 1.00 90.38 174 GLU A C 1
ATOM 1284 O O . GLU A 1 174 ? 17.773 -15.126 -31.711 1.00 90.38 174 GLU A O 1
ATOM 1289 N N . GLU A 1 175 ? 17.030 -13.022 -31.898 1.00 90.75 175 GLU A N 1
ATOM 1290 C CA . GLU A 1 175 ? 18.128 -12.368 -31.184 1.00 90.75 175 GLU A CA 1
ATOM 1291 C C . GLU A 1 175 ? 17.739 -11.983 -29.744 1.00 90.75 175 GLU A C 1
ATOM 1293 O O . GLU A 1 175 ? 18.543 -11.398 -29.011 1.00 90.75 175 GLU A O 1
ATOM 1298 N N . LEU A 1 176 ? 16.501 -12.302 -29.345 1.00 93.38 176 LEU A N 1
ATOM 1299 C CA . LEU A 1 176 ? 15.902 -11.941 -28.068 1.00 93.38 176 LEU A CA 1
ATOM 1300 C C . LEU A 1 176 ? 16.034 -13.058 -27.036 1.00 93.38 176 LEU A C 1
ATOM 1302 O O . LEU A 1 176 ? 15.426 -14.121 -27.150 1.00 93.38 176 LEU A O 1
ATOM 1306 N N . PHE A 1 177 ? 16.738 -12.753 -25.953 1.00 93.50 177 PHE A N 1
ATOM 1307 C CA . PHE A 1 177 ? 16.800 -13.597 -24.769 1.00 93.50 177 PHE A CA 1
ATOM 1308 C C . PHE A 1 177 ? 15.639 -13.270 -23.827 1.00 93.50 177 PHE A C 1
ATOM 1310 O O . PHE A 1 177 ? 15.431 -12.116 -23.449 1.00 93.50 177 PHE A O 1
ATOM 1317 N N . LEU A 1 178 ? 14.863 -14.290 -23.461 1.00 90.88 178 LEU A N 1
ATOM 1318 C CA . LEU A 1 178 ? 13.697 -14.139 -22.596 1.00 90.88 178 LEU A CA 1
ATOM 1319 C C . LEU A 1 178 ? 13.986 -14.653 -21.188 1.00 90.88 178 LEU A C 1
ATOM 1321 O O . LEU A 1 178 ? 14.267 -15.835 -20.992 1.00 90.88 178 LEU A O 1
ATOM 1325 N N . THR A 1 179 ? 13.815 -13.770 -20.210 1.00 88.44 179 THR A N 1
ATOM 1326 C CA . THR A 1 179 ? 13.865 -14.100 -18.786 1.00 88.44 179 THR A CA 1
ATOM 1327 C C . THR A 1 179 ? 12.449 -14.314 -18.272 1.00 88.44 179 THR A C 1
ATOM 1329 O O . THR A 1 179 ? 11.616 -13.414 -18.370 1.00 88.44 179 THR A O 1
ATOM 1332 N N . ALA A 1 180 ? 12.149 -15.480 -17.701 1.00 81.81 180 ALA A N 1
ATOM 1333 C CA . ALA A 1 180 ? 10.881 -15.666 -17.001 1.00 81.81 180 ALA A CA 1
ATOM 1334 C C . ALA A 1 180 ? 10.835 -14.753 -15.769 1.00 81.81 180 ALA A C 1
ATOM 1336 O O . ALA A 1 180 ? 11.780 -14.732 -14.980 1.00 81.81 180 ALA A O 1
ATOM 1337 N N . ALA A 1 181 ? 9.750 -13.999 -15.615 1.00 76.44 181 ALA A N 1
ATOM 1338 C CA . ALA A 1 181 ? 9.579 -13.144 -14.451 1.00 76.44 181 ALA A CA 1
ATOM 1339 C C . ALA A 1 181 ? 9.034 -13.924 -13.255 1.00 76.44 181 ALA A C 1
ATOM 1341 O O . ALA A 1 181 ? 8.180 -14.801 -13.409 1.00 76.44 181 ALA A O 1
ATOM 1342 N N . VAL A 1 182 ? 9.471 -13.547 -12.054 1.00 76.44 182 VAL A N 1
ATOM 1343 C CA . VAL A 1 182 ? 8.821 -14.007 -10.828 1.00 76.44 182 VAL A CA 1
ATOM 1344 C C . VAL A 1 182 ? 7.398 -13.427 -10.789 1.00 76.44 182 VAL A C 1
ATOM 1346 O O . VAL A 1 182 ? 7.219 -12.224 -11.028 1.00 76.44 182 VAL A O 1
ATOM 1349 N N . PRO A 1 183 ? 6.364 -14.248 -10.518 1.00 74.06 183 PRO A N 1
ATOM 1350 C CA . PRO A 1 183 ? 4.993 -13.764 -10.420 1.00 74.06 183 PRO A CA 1
ATOM 1351 C C . PRO A 1 183 ? 4.884 -12.587 -9.446 1.00 74.06 183 PRO A C 1
ATOM 1353 O O . PRO A 1 183 ? 5.315 -12.670 -8.302 1.00 74.06 183 PRO A O 1
ATOM 1356 N N . GLY A 1 184 ? 4.301 -11.480 -9.904 1.00 71.94 184 GLY A N 1
ATOM 1357 C CA . GLY A 1 184 ? 4.104 -10.281 -9.087 1.00 71.94 184 GLY A CA 1
ATOM 1358 C C . GLY A 1 184 ? 5.159 -9.183 -9.260 1.00 71.94 184 GLY A C 1
ATOM 1359 O O . GLY A 1 184 ? 4.825 -8.015 -9.075 1.00 71.94 184 GLY A O 1
ATOM 1360 N N . HIS A 1 185 ? 6.387 -9.505 -9.678 1.00 82.06 185 HIS A N 1
ATOM 1361 C CA . HIS A 1 185 ? 7.470 -8.511 -9.751 1.00 82.06 185 HIS A CA 1
ATOM 1362 C C . HIS A 1 185 ? 7.279 -7.489 -10.883 1.00 82.06 185 HIS A C 1
ATOM 1364 O O . HIS A 1 185 ? 7.572 -6.311 -10.710 1.00 82.06 185 HIS A O 1
ATOM 1370 N N . LEU A 1 186 ? 6.715 -7.905 -12.024 1.00 83.19 186 LEU A N 1
ATOM 1371 C CA . LEU A 1 186 ? 6.443 -7.017 -13.172 1.00 83.19 186 LEU A CA 1
ATOM 1372 C C . LEU A 1 186 ? 5.074 -6.333 -13.117 1.00 83.19 186 LEU A C 1
ATOM 1374 O O . LEU A 1 186 ? 4.535 -5.926 -14.145 1.00 83.19 186 LEU A O 1
ATOM 1378 N N . LEU A 1 187 ? 4.443 -6.289 -11.945 1.00 79.12 187 LEU A N 1
ATOM 1379 C CA . LEU A 1 187 ? 3.116 -5.705 -11.820 1.00 79.12 187 LEU A CA 1
ATOM 1380 C C . LEU A 1 187 ? 3.178 -4.180 -11.907 1.00 79.12 187 LEU A C 1
ATOM 1382 O O . LEU A 1 187 ? 3.708 -3.521 -11.013 1.00 79.12 187 LEU A O 1
ATOM 1386 N N . ASP A 1 188 ? 2.513 -3.644 -12.925 1.00 79.69 188 ASP A N 1
ATOM 1387 C CA . ASP A 1 188 ? 2.279 -2.210 -13.078 1.00 79.69 188 ASP A CA 1
ATOM 1388 C C . ASP A 1 188 ? 1.183 -1.730 -12.105 1.00 79.69 188 ASP A C 1
ATOM 1390 O O . ASP A 1 188 ? 0.244 -2.469 -11.771 1.00 79.69 188 ASP A O 1
ATOM 1394 N N . ILE A 1 189 ? 1.273 -0.482 -11.646 1.00 73.88 189 ILE A N 1
ATOM 1395 C CA . ILE A 1 189 ? 0.177 0.200 -10.945 1.00 73.88 189 ILE A CA 1
ATOM 1396 C C . ILE A 1 189 ? -0.445 1.245 -11.875 1.00 73.88 189 ILE A C 1
ATOM 1398 O O . ILE A 1 189 ? 0.118 2.321 -12.114 1.00 73.88 189 ILE A O 1
ATOM 1402 N N . ASP A 1 190 ? -1.637 0.924 -12.386 1.00 66.06 190 ASP A N 1
ATOM 1403 C CA . ASP A 1 190 ? -2.346 1.722 -13.392 1.00 66.06 190 ASP A CA 1
ATOM 1404 C C . ASP A 1 190 ? -3.612 2.401 -12.875 1.00 66.06 190 ASP A C 1
ATOM 1406 O O . ASP A 1 190 ? -4.058 3.395 -13.461 1.00 66.06 190 ASP A O 1
ATOM 1410 N N . THR A 1 191 ? -4.161 1.932 -11.755 1.00 58.59 191 THR A N 1
ATOM 1411 C CA . THR A 1 191 ? -5.339 2.518 -11.107 1.00 58.59 191 THR A CA 1
ATOM 1412 C C . THR A 1 191 ? -5.169 2.643 -9.589 1.00 58.59 191 THR A C 1
ATOM 1414 O O . THR A 1 191 ? -4.285 2.040 -8.976 1.00 58.59 191 THR A O 1
ATOM 1417 N N . ARG A 1 192 ? -6.028 3.452 -8.950 1.00 57.19 192 ARG A N 1
ATOM 1418 C CA . ARG A 1 192 ? -6.111 3.504 -7.477 1.00 57.19 192 ARG A CA 1
ATOM 1419 C C . ARG A 1 192 ? -6.575 2.170 -6.888 1.00 57.19 192 ARG A C 1
ATOM 1421 O O . ARG A 1 192 ? -6.131 1.818 -5.802 1.00 57.19 192 ARG A O 1
ATOM 1428 N N . GLU A 1 193 ? -7.419 1.442 -7.612 1.00 51.25 193 GLU A N 1
ATOM 1429 C CA . GLU A 1 193 ? -7.893 0.108 -7.233 1.00 51.25 193 GLU A CA 1
ATOM 1430 C C . GLU A 1 193 ? -6.752 -0.924 -7.278 1.00 51.25 193 GLU A C 1
ATOM 1432 O O . GLU A 1 193 ? -6.645 -1.746 -6.371 1.00 51.25 193 GLU A O 1
ATOM 1437 N N . ASP A 1 194 ? -5.823 -0.827 -8.241 1.00 54.06 194 ASP A N 1
ATOM 1438 C CA . ASP A 1 194 ? -4.614 -1.669 -8.281 1.00 54.06 194 ASP A CA 1
ATOM 1439 C C . ASP A 1 194 ? -3.715 -1.444 -7.062 1.00 54.06 194 ASP A C 1
ATOM 1441 O O . ASP A 1 194 ? -3.174 -2.396 -6.500 1.00 54.06 194 ASP A O 1
ATOM 1445 N N . LEU A 1 195 ? -3.567 -0.186 -6.635 1.00 51.00 195 LEU A N 1
ATOM 1446 C CA . LEU A 1 195 ? -2.782 0.191 -5.456 1.00 51.00 195 LEU A CA 1
ATOM 1447 C C . LEU A 1 195 ? -3.375 -0.392 -4.161 1.00 51.00 195 LEU A C 1
ATOM 1449 O O . LEU A 1 195 ? -2.635 -0.689 -3.225 1.00 51.00 195 LEU A O 1
ATOM 1453 N N . ALA A 1 196 ? -4.699 -0.538 -4.109 1.00 48.66 196 ALA A N 1
ATOM 1454 C CA . ALA A 1 196 ? -5.421 -1.058 -2.957 1.00 48.66 196 ALA A CA 1
ATOM 1455 C C . ALA A 1 196 ? -5.402 -2.598 -2.924 1.00 48.66 196 ALA A C 1
ATOM 1457 O O . ALA A 1 196 ? -4.991 -3.193 -1.931 1.00 48.66 196 ALA A O 1
ATOM 1458 N N . ARG A 1 197 ? -5.679 -3.245 -4.066 1.00 45.78 197 ARG A N 1
ATOM 1459 C CA . ARG A 1 197 ? -5.668 -4.710 -4.228 1.00 45.78 197 ARG A CA 1
ATOM 1460 C C . ARG A 1 197 ? -4.276 -5.343 -4.050 1.00 45.78 197 ARG A C 1
ATOM 1462 O O . ARG A 1 197 ? -4.183 -6.503 -3.654 1.00 45.78 197 ARG A O 1
ATOM 1469 N N . LYS A 1 198 ? -3.197 -4.608 -4.358 1.00 48.91 198 LYS A N 1
ATOM 1470 C CA . LYS A 1 198 ? -1.801 -5.103 -4.332 1.00 48.91 198 LYS A CA 1
ATOM 1471 C C . LYS A 1 198 ? -1.019 -4.749 -3.062 1.00 48.91 198 LYS A C 1
ATOM 1473 O O . LYS A 1 198 ? 0.132 -5.165 -2.922 1.00 48.91 198 LYS A O 1
ATOM 1478 N N . ARG A 1 199 ? -1.614 -4.031 -2.101 1.00 53.28 199 ARG A N 1
ATOM 1479 C CA . ARG A 1 199 ? -1.134 -4.109 -0.712 1.00 53.28 199 ARG A CA 1
ATOM 1480 C C . ARG A 1 199 ? -1.383 -5.549 -0.257 1.00 53.28 199 ARG A C 1
ATOM 1482 O O . ARG A 1 199 ? -2.501 -6.041 -0.393 1.00 53.28 199 ARG A O 1
ATOM 1489 N N . GLY A 1 200 ? -0.349 -6.265 0.193 1.00 56.78 200 GLY A N 1
ATOM 1490 C CA . GLY A 1 200 ? -0.535 -7.588 0.804 1.00 56.78 200 GLY A CA 1
ATOM 1491 C C . GLY A 1 200 ? -1.600 -7.517 1.903 1.00 56.78 200 GLY A C 1
ATOM 1492 O O . GLY A 1 200 ? -1.803 -6.441 2.470 1.00 56.78 200 GLY A O 1
ATOM 1493 N N . ALA A 1 201 ? -2.309 -8.622 2.158 1.00 63.31 201 ALA A N 1
ATOM 1494 C CA . ALA A 1 201 ? -3.340 -8.622 3.192 1.00 63.31 201 ALA A CA 1
ATOM 1495 C C . ALA A 1 201 ? -2.702 -8.214 4.526 1.00 63.31 201 ALA A C 1
AT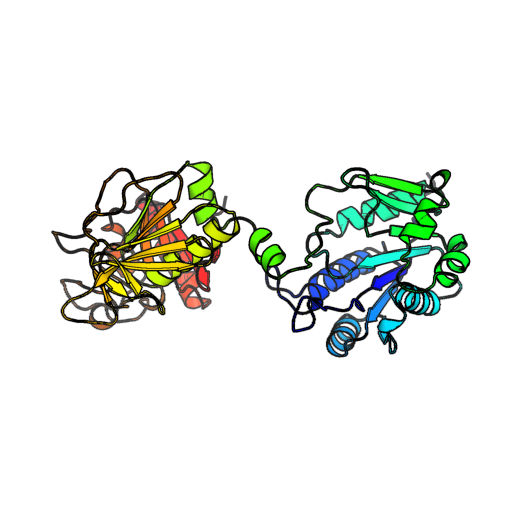OM 1497 O O . ALA A 1 201 ? -1.616 -8.702 4.861 1.00 63.31 201 ALA A O 1
ATOM 1498 N N . THR A 1 202 ? -3.341 -7.314 5.271 1.00 74.56 202 THR A N 1
ATOM 1499 C CA . THR A 1 202 ? -2.916 -6.992 6.632 1.00 74.56 202 THR A CA 1
ATOM 1500 C C . THR A 1 202 ? -2.866 -8.281 7.451 1.00 74.56 202 THR A C 1
ATOM 1502 O O . THR A 1 202 ? -3.621 -9.211 7.163 1.00 74.56 202 THR A O 1
ATOM 1505 N N . PRO A 1 203 ? -2.017 -8.379 8.490 1.00 76.88 203 PRO A N 1
ATOM 1506 C CA . PRO A 1 203 ? -1.984 -9.570 9.341 1.00 76.88 203 PRO A CA 1
ATOM 1507 C C . PRO A 1 203 ? -3.365 -9.974 9.867 1.00 76.88 203 PRO A C 1
ATOM 1509 O O . PRO A 1 203 ? -3.662 -11.161 9.972 1.00 76.88 203 PRO A O 1
ATOM 1512 N N . LEU A 1 204 ? -4.232 -8.985 10.112 1.00 81.50 204 LEU A N 1
ATOM 1513 C CA . LEU A 1 204 ? -5.614 -9.219 10.494 1.00 81.50 204 LEU A CA 1
ATOM 1514 C C . LEU A 1 204 ? -6.421 -9.894 9.386 1.00 81.50 204 LEU A C 1
ATOM 1516 O O . LEU A 1 204 ? -6.977 -10.962 9.625 1.00 81.50 204 LEU A O 1
ATOM 1520 N N . LEU A 1 205 ? -6.464 -9.323 8.180 1.00 82.88 205 LEU A N 1
ATOM 1521 C CA . LEU A 1 205 ? -7.201 -9.949 7.084 1.00 82.88 205 LEU A CA 1
ATOM 1522 C C . LEU A 1 205 ? -6.595 -11.300 6.686 1.00 82.88 205 LEU A C 1
ATOM 1524 O O . LEU A 1 205 ? -7.322 -12.229 6.361 1.00 82.88 205 LEU A O 1
ATOM 1528 N N . ARG A 1 206 ? -5.272 -11.444 6.760 1.00 80.94 206 ARG A N 1
ATOM 1529 C CA . ARG A 1 206 ? -4.603 -12.721 6.523 1.00 80.94 206 ARG A CA 1
ATOM 1530 C C . ARG A 1 206 ? -5.056 -13.788 7.517 1.00 80.94 206 ARG A C 1
ATOM 1532 O O . ARG A 1 206 ? -5.419 -14.866 7.077 1.00 80.94 206 ARG A O 1
ATOM 1539 N N . LYS A 1 207 ? -5.111 -13.483 8.818 1.00 82.56 207 LYS A N 1
ATOM 1540 C CA . LYS A 1 207 ? -5.644 -14.411 9.830 1.00 82.56 207 LYS A CA 1
ATOM 1541 C C . LYS A 1 207 ? -7.085 -14.820 9.514 1.00 82.56 207 LYS A C 1
ATOM 1543 O O . LYS A 1 207 ? -7.418 -15.990 9.622 1.00 82.56 207 LYS A O 1
ATOM 1548 N N . VAL A 1 208 ? -7.917 -13.863 9.100 1.00 84.31 208 VAL A N 1
ATOM 1549 C CA . VAL A 1 208 ? -9.313 -14.119 8.704 1.00 84.31 208 VAL A CA 1
ATOM 1550 C C . VAL A 1 208 ? -9.398 -15.112 7.550 1.00 84.31 208 VAL A C 1
ATOM 1552 O O . VAL A 1 208 ? -10.211 -16.025 7.599 1.00 84.31 208 VAL A O 1
ATOM 1555 N N . LEU A 1 209 ? -8.541 -14.953 6.543 1.00 80.88 209 LEU A N 1
ATOM 1556 C CA . LEU A 1 209 ? -8.499 -15.829 5.374 1.00 80.88 209 LEU A CA 1
ATOM 1557 C C . LEU A 1 209 ? -7.890 -17.202 5.679 1.00 80.88 209 LEU A C 1
ATOM 1559 O O . LEU A 1 209 ? -8.411 -18.210 5.218 1.00 80.88 209 LEU A O 1
ATOM 1563 N N . ASP A 1 210 ? -6.798 -17.240 6.441 1.00 78.12 210 ASP A N 1
ATOM 1564 C CA . ASP A 1 210 ? -6.062 -18.470 6.751 1.00 78.12 210 ASP A CA 1
ATOM 1565 C C . ASP A 1 210 ? -6.868 -19.391 7.694 1.00 78.12 210 ASP A C 1
ATOM 1567 O O . ASP A 1 210 ? -6.714 -20.610 7.639 1.00 78.12 210 ASP A O 1
ATOM 1571 N N . GLU A 1 211 ? -7.737 -18.823 8.540 1.00 82.06 211 GLU A N 1
ATOM 1572 C CA . GLU A 1 211 ? -8.573 -19.553 9.510 1.00 82.06 211 GLU A CA 1
ATOM 1573 C C . GLU A 1 211 ? -10.057 -19.652 9.108 1.00 82.06 211 GLU A C 1
ATOM 1575 O O . GLU A 1 211 ? -10.860 -20.127 9.907 1.00 82.06 211 GLU A O 1
ATOM 1580 N N . ASP A 1 212 ? -10.417 -19.221 7.893 1.00 81.56 212 ASP A N 1
ATOM 1581 C CA . ASP A 1 212 ? -11.789 -19.264 7.352 1.00 81.56 212 ASP A CA 1
ATOM 1582 C C . ASP A 1 212 ? -12.835 -18.626 8.292 1.00 81.56 212 ASP A C 1
ATOM 1584 O O . ASP A 1 212 ? -13.884 -19.183 8.621 1.00 81.56 212 ASP A O 1
ATOM 1588 N N . LEU A 1 213 ? -12.507 -17.436 8.805 1.00 85.75 213 LEU A N 1
ATOM 1589 C CA . LEU A 1 213 ? -13.325 -16.736 9.793 1.00 85.75 213 LEU A CA 1
ATOM 1590 C C . LEU A 1 213 ? -14.410 -15.892 9.116 1.00 85.75 213 LEU A C 1
ATOM 1592 O O . LEU A 1 213 ? -14.119 -14.951 8.380 1.00 85.75 213 LEU A O 1
ATOM 1596 N N . HIS A 1 214 ? -15.669 -16.144 9.470 1.00 89.19 214 HIS A N 1
ATOM 1597 C CA . HIS A 1 214 ? -16.821 -15.407 8.932 1.00 89.19 214 HIS A CA 1
ATOM 1598 C C . HIS A 1 214 ? -17.341 -14.297 9.851 1.00 89.19 214 HIS A C 1
ATOM 1600 O O . HIS A 1 214 ? -18.086 -13.424 9.409 1.00 89.19 214 HIS A O 1
ATOM 1606 N N . ARG A 1 215 ? -16.934 -14.282 11.126 1.00 90.81 215 ARG A N 1
ATOM 1607 C CA . ARG A 1 215 ? -17.416 -13.322 12.129 1.00 90.81 215 ARG A CA 1
ATOM 1608 C C . ARG A 1 215 ? -16.281 -12.814 13.007 1.00 90.81 215 ARG A C 1
ATOM 1610 O O . ARG A 1 215 ? -15.519 -13.602 13.564 1.00 90.81 215 ARG A O 1
ATOM 1617 N N . ILE A 1 216 ? -16.221 -11.494 13.186 1.00 92.25 216 ILE A N 1
ATOM 1618 C CA . ILE A 1 216 ? -15.261 -10.834 14.075 1.00 92.25 216 ILE A CA 1
ATOM 1619 C C . ILE A 1 216 ? -15.979 -9.818 14.955 1.00 92.25 216 ILE A C 1
ATOM 1621 O O . ILE A 1 216 ? -16.647 -8.910 14.456 1.00 92.25 216 ILE A O 1
ATOM 1625 N N . SER A 1 217 ? -15.794 -9.934 16.267 1.00 92.31 217 SER A N 1
ATOM 1626 C CA . SER A 1 217 ? -16.304 -8.973 17.246 1.00 92.31 217 SER A CA 1
ATOM 1627 C C . SER A 1 217 ? -15.173 -8.121 17.812 1.00 92.31 217 SER A C 1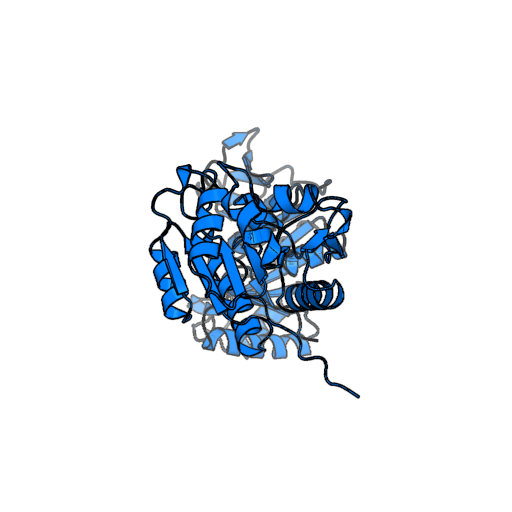
ATOM 1629 O O . SER A 1 217 ? -14.168 -8.643 18.289 1.00 92.31 217 SER A O 1
ATOM 1631 N N . PHE A 1 218 ? -15.342 -6.801 17.794 1.00 92.25 218 PHE A N 1
ATOM 1632 C CA . PHE A 1 218 ? -14.359 -5.851 18.312 1.00 92.25 218 PHE A CA 1
ATOM 1633 C C . PHE A 1 218 ? -14.815 -5.306 19.658 1.00 92.25 218 PHE A C 1
ATOM 1635 O O . PHE A 1 218 ? -15.851 -4.650 19.717 1.00 92.25 218 PHE A O 1
ATOM 1642 N N . ILE A 1 219 ? -14.019 -5.513 20.707 1.00 91.50 219 ILE A N 1
ATOM 1643 C CA . ILE A 1 219 ? -14.264 -5.016 22.071 1.00 91.50 219 ILE A CA 1
ATOM 1644 C C . ILE A 1 219 ? -13.166 -4.036 22.512 1.00 91.50 219 ILE A C 1
ATOM 1646 O O . ILE A 1 219 ? -12.160 -3.834 21.827 1.00 91.50 219 ILE A O 1
ATOM 1650 N N . GLY A 1 220 ? -13.347 -3.394 23.667 1.00 89.88 220 GLY A N 1
ATOM 1651 C CA . GLY A 1 220 ? -12.337 -2.507 24.259 1.00 89.88 220 GLY A CA 1
ATOM 1652 C C . GLY A 1 220 ? -12.450 -1.041 23.822 1.00 89.88 220 GLY A C 1
ATOM 1653 O O . GLY A 1 220 ? -13.552 -0.505 23.675 1.00 89.88 220 GLY A O 1
ATOM 1654 N N . GLY A 1 221 ? -11.316 -0.356 23.659 1.00 86.94 221 GLY A N 1
ATOM 1655 C CA . GLY A 1 221 ? -11.217 1.088 23.407 1.00 86.94 221 GLY A CA 1
ATOM 1656 C C . GLY A 1 221 ? -10.100 1.451 22.421 1.00 86.94 221 GLY A C 1
ATOM 1657 O O . GLY A 1 221 ? -9.283 0.620 22.054 1.00 86.94 221 GLY A O 1
ATOM 1658 N N . GLY A 1 222 ? -10.065 2.698 21.945 1.00 82.94 222 GLY A N 1
ATOM 1659 C CA . GLY A 1 222 ? -8.947 3.156 21.102 1.00 82.94 222 GLY A CA 1
ATOM 1660 C C . GLY A 1 222 ? -8.974 2.666 19.648 1.00 82.94 222 GLY A C 1
ATOM 1661 O O . GLY A 1 222 ? -8.016 2.071 19.162 1.00 82.94 222 GLY A O 1
ATOM 1662 N N . GLY A 1 223 ? -10.056 2.977 18.923 1.00 86.06 223 GLY A N 1
ATOM 1663 C CA . GLY A 1 223 ? -10.087 2.875 17.455 1.00 86.06 223 GLY A CA 1
ATOM 1664 C C . GLY A 1 223 ? -10.901 1.723 16.864 1.00 86.06 223 GLY A C 1
ATOM 1665 O O . GLY A 1 223 ? -10.678 1.392 15.708 1.00 86.06 223 GLY A O 1
ATOM 1666 N N . LYS A 1 224 ? -11.844 1.131 17.614 1.00 88.56 224 LYS A N 1
ATOM 1667 C CA . LYS A 1 224 ? -12.674 -0.002 17.150 1.00 88.56 224 LYS A CA 1
ATOM 1668 C C . LYS A 1 224 ? -13.335 0.267 15.802 1.00 88.56 224 LYS A C 1
ATOM 1670 O O . LYS A 1 224 ? -13.043 -0.429 14.837 1.00 88.56 224 LYS A O 1
ATOM 1675 N N . THR A 1 225 ? -14.139 1.327 15.724 1.00 86.12 225 THR A N 1
ATOM 1676 C CA . THR A 1 225 ? -14.842 1.730 14.500 1.00 86.12 225 THR A CA 1
ATOM 1677 C C . THR A 1 225 ? -13.877 1.938 13.332 1.00 86.12 225 THR A C 1
ATOM 1679 O O . THR A 1 225 ? -14.117 1.458 12.231 1.00 86.12 225 THR A O 1
ATOM 1682 N N . SER A 1 226 ? -12.737 2.597 13.572 1.00 85.12 226 SER A N 1
ATOM 1683 C CA . SER A 1 226 ? -11.726 2.832 12.535 1.00 85.12 226 SER A CA 1
ATOM 1684 C C . SER A 1 226 ? -11.080 1.535 12.041 1.00 85.12 226 SER A C 1
ATOM 1686 O O . SER A 1 226 ? -10.872 1.385 10.840 1.00 85.12 226 SER A O 1
ATOM 1688 N N . THR A 1 227 ? -10.792 0.591 12.941 1.00 88.12 227 THR A N 1
ATOM 1689 C CA . THR A 1 227 ? -10.259 -0.729 12.579 1.00 88.12 227 THR A CA 1
ATOM 1690 C C . THR A 1 227 ? -11.284 -1.560 11.817 1.00 88.12 227 THR A C 1
ATOM 1692 O O . THR A 1 227 ? -10.931 -2.153 10.802 1.00 88.12 227 THR A O 1
ATOM 1695 N N . ILE A 1 228 ? -12.551 -1.543 12.242 1.00 91.50 228 ILE A N 1
ATOM 1696 C CA . ILE A 1 228 ? -13.656 -2.190 11.523 1.00 91.50 228 ILE A CA 1
ATOM 1697 C C . ILE A 1 228 ? -13.739 -1.652 10.097 1.00 91.50 228 ILE A C 1
ATOM 1699 O O . ILE A 1 228 ? -13.775 -2.433 9.154 1.00 91.50 228 ILE A O 1
ATOM 1703 N N . PHE A 1 229 ? -13.728 -0.329 9.918 1.00 88.50 229 PHE A N 1
ATOM 1704 C CA . PHE A 1 229 ? -13.873 0.282 8.594 1.00 88.50 229 PHE A CA 1
ATOM 1705 C C . PHE A 1 229 ? -12.682 -0.016 7.684 1.00 88.50 229 PHE A C 1
ATOM 1707 O O . PHE A 1 229 ? -12.863 -0.253 6.491 1.00 88.50 229 PHE A O 1
ATOM 1714 N N . ALA A 1 230 ? -11.469 -0.031 8.232 1.00 85.25 230 ALA A N 1
ATOM 1715 C CA . ALA A 1 230 ? -10.282 -0.383 7.466 1.00 85.25 230 ALA A CA 1
ATOM 1716 C C . ALA A 1 230 ? -10.295 -1.854 7.028 1.00 85.25 230 ALA A C 1
ATOM 1718 O O . ALA A 1 230 ? -10.049 -2.122 5.856 1.00 85.25 230 ALA A O 1
ATOM 1719 N N . LEU A 1 231 ? -10.636 -2.784 7.930 1.00 89.62 231 LEU A N 1
ATOM 1720 C CA . LEU A 1 231 ? -10.752 -4.203 7.591 1.00 89.62 231 LEU A CA 1
ATOM 1721 C C . LEU A 1 231 ? -11.889 -4.449 6.592 1.00 89.62 231 LEU A C 1
ATOM 1723 O O . LEU A 1 231 ? -11.706 -5.192 5.633 1.00 89.62 231 LEU A O 1
ATOM 1727 N N . ALA A 1 232 ? -13.038 -3.792 6.784 1.00 91.38 232 ALA A N 1
ATOM 1728 C CA . ALA A 1 232 ? -14.177 -3.882 5.876 1.00 91.38 232 ALA A CA 1
ATOM 1729 C C . ALA A 1 232 ? -13.792 -3.463 4.459 1.00 91.38 232 ALA A C 1
ATOM 1731 O O . ALA A 1 232 ? -14.056 -4.179 3.498 1.00 91.38 232 ALA A O 1
ATOM 1732 N N . LYS A 1 233 ? -13.121 -2.314 4.345 1.00 84.75 233 LYS A N 1
ATOM 1733 C CA . LYS A 1 233 ? -12.638 -1.803 3.069 1.00 84.75 233 LYS A CA 1
ATOM 1734 C C . LYS A 1 233 ? -11.637 -2.760 2.423 1.00 84.75 233 LYS A C 1
ATOM 1736 O O . LYS A 1 233 ? -11.770 -3.065 1.245 1.00 84.75 233 LYS A O 1
ATOM 1741 N N . GLU A 1 234 ? -10.665 -3.250 3.187 1.00 83.75 234 GLU A N 1
ATOM 1742 C CA . GLU A 1 234 ? -9.634 -4.152 2.674 1.00 83.75 234 GLU A CA 1
ATOM 1743 C C . GLU A 1 234 ? -10.216 -5.484 2.166 1.00 83.75 234 GLU A C 1
ATOM 1745 O O . GLU A 1 234 ? -9.835 -5.970 1.099 1.00 83.75 234 GLU A O 1
ATOM 1750 N N . ALA A 1 235 ? -11.161 -6.067 2.908 1.00 86.69 235 ALA A N 1
ATOM 1751 C CA . ALA A 1 235 ? -11.855 -7.286 2.508 1.00 86.69 235 ALA A CA 1
ATOM 1752 C C . ALA A 1 235 ? -12.726 -7.055 1.259 1.00 86.69 235 ALA A C 1
ATOM 1754 O O . ALA A 1 235 ? -12.661 -7.833 0.303 1.00 86.69 235 ALA A O 1
ATOM 1755 N N . ALA A 1 236 ? -13.466 -5.944 1.210 1.00 85.50 236 ALA A N 1
ATOM 1756 C CA . ALA A 1 236 ? -14.311 -5.602 0.071 1.00 85.50 236 ALA A CA 1
ATOM 1757 C C . ALA A 1 236 ? -13.509 -5.319 -1.215 1.00 85.50 236 ALA A C 1
ATOM 1759 O O . ALA A 1 236 ? -13.898 -5.760 -2.297 1.00 85.50 236 ALA A O 1
ATOM 1760 N N . GLU A 1 237 ? -12.335 -4.684 -1.118 1.00 79.00 237 GLU A N 1
ATOM 1761 C CA . GLU A 1 237 ? -11.407 -4.478 -2.248 1.00 79.00 237 GLU A CA 1
ATOM 1762 C C . GLU A 1 237 ? -10.899 -5.803 -2.861 1.00 79.00 237 GLU A C 1
ATOM 1764 O O . GLU A 1 237 ? -10.490 -5.854 -4.031 1.00 79.00 237 GLU A O 1
ATOM 1769 N N . ARG A 1 238 ? -10.967 -6.895 -2.089 1.00 78.50 238 ARG A N 1
ATOM 1770 C CA . ARG A 1 238 ? -10.660 -8.270 -2.513 1.00 78.50 238 ARG A CA 1
ATOM 1771 C C . ARG A 1 238 ? -11.890 -9.058 -2.970 1.00 78.50 238 ARG A C 1
ATOM 1773 O O . ARG A 1 238 ? -11.750 -10.221 -3.333 1.00 78.50 238 ARG A O 1
ATOM 1780 N N . GLY A 1 239 ? -13.063 -8.428 -3.009 1.00 80.50 239 GLY A N 1
ATOM 1781 C CA . GLY A 1 239 ? -14.315 -9.045 -3.446 1.00 80.50 239 GLY A CA 1
ATOM 1782 C C . GLY A 1 239 ? -15.011 -9.885 -2.377 1.00 80.50 239 GLY A C 1
ATOM 1783 O O . GLY A 1 239 ? -15.937 -10.616 -2.715 1.00 80.50 239 GLY A O 1
ATOM 1784 N N . ILE A 1 240 ? -14.589 -9.791 -1.113 1.00 85.88 240 ILE A N 1
ATOM 1785 C CA . ILE A 1 240 ? -15.252 -10.464 0.008 1.00 85.88 240 ILE A CA 1
ATOM 1786 C C . ILE A 1 240 ? -16.431 -9.581 0.434 1.00 85.88 240 ILE A C 1
ATOM 1788 O O . ILE A 1 240 ? -16.199 -8.428 0.804 1.00 85.88 240 ILE A O 1
ATOM 1792 N N . PRO A 1 241 ? -17.684 -10.065 0.394 1.00 89.44 241 PRO A N 1
ATOM 1793 C CA . PRO A 1 241 ? -18.818 -9.300 0.898 1.00 89.44 241 PRO A CA 1
ATOM 1794 C C . PRO A 1 241 ? -18.645 -9.022 2.393 1.00 89.44 241 PRO A C 1
ATOM 1796 O O . PRO A 1 241 ? -18.353 -9.941 3.154 1.00 89.44 241 PRO A O 1
ATOM 1799 N N . VAL A 1 242 ? -18.843 -7.777 2.833 1.00 94.69 242 VAL A N 1
ATOM 1800 C CA . VAL A 1 242 ? -18.716 -7.414 4.254 1.00 94.69 242 VAL A CA 1
ATOM 1801 C C . VAL A 1 242 ? -20.019 -6.840 4.785 1.00 94.69 242 VAL A C 1
ATOM 1803 O O . VAL A 1 242 ? -20.609 -5.966 4.154 1.00 94.69 242 VAL A O 1
ATOM 1806 N N . THR A 1 243 ? -20.430 -7.268 5.977 1.00 95.25 243 THR A N 1
ATOM 1807 C CA . THR A 1 243 ? -21.483 -6.612 6.761 1.00 95.25 243 THR A CA 1
ATOM 1808 C C . THR A 1 243 ? -20.897 -6.022 8.039 1.00 95.25 243 THR A C 1
ATOM 1810 O O . THR A 1 243 ? -20.225 -6.715 8.792 1.00 95.25 243 THR A O 1
ATOM 1813 N N . VAL A 1 244 ? -21.164 -4.745 8.306 1.00 95.19 244 VAL A N 1
ATOM 1814 C CA . VAL A 1 244 ? -20.749 -4.032 9.518 1.00 95.19 244 VAL A CA 1
ATOM 1815 C C . VAL A 1 244 ? -21.977 -3.702 10.359 1.00 95.19 244 VAL A C 1
ATOM 1817 O O . VAL A 1 244 ? -22.926 -3.087 9.868 1.00 95.19 244 VAL A O 1
ATOM 1820 N N . THR A 1 245 ? -21.951 -4.082 11.635 1.00 94.19 245 THR A N 1
ATOM 1821 C CA . THR A 1 245 ? -23.038 -3.814 12.584 1.00 94.19 245 THR A CA 1
ATOM 1822 C C . THR A 1 245 ? -22.527 -3.635 14.021 1.00 94.19 245 THR A C 1
ATOM 1824 O O . THR A 1 245 ? -21.322 -3.602 14.267 1.00 94.19 245 THR A O 1
ATOM 1827 N N . THR A 1 246 ? -23.431 -3.497 14.993 1.00 92.31 246 THR A N 1
ATOM 1828 C CA . THR A 1 246 ? -23.106 -3.347 16.418 1.00 92.31 246 THR A CA 1
ATOM 1829 C C . THR A 1 246 ? -24.035 -4.174 17.302 1.00 92.31 246 THR A C 1
ATOM 1831 O O . THR A 1 246 ? -25.197 -4.376 16.961 1.00 92.31 246 THR A O 1
ATOM 1834 N N . THR A 1 247 ? -23.556 -4.628 18.465 1.00 88.88 247 THR A N 1
ATOM 1835 C CA . THR A 1 247 ? -24.414 -5.237 19.503 1.00 88.88 247 THR A CA 1
ATOM 1836 C C . THR A 1 247 ? -24.950 -4.240 20.519 1.00 88.88 247 THR A C 1
ATOM 1838 O O . THR A 1 247 ? -25.864 -4.566 21.275 1.00 88.88 247 THR A O 1
ATOM 1841 N N . THR A 1 248 ? -24.388 -3.030 20.558 1.00 85.94 248 THR A N 1
ATOM 1842 C CA . THR A 1 248 ? -24.769 -1.999 21.525 1.00 85.94 248 THR A CA 1
ATOM 1843 C C . THR A 1 248 ? -25.032 -0.688 20.807 1.00 85.94 248 THR A C 1
ATOM 1845 O O . THR A 1 248 ? -26.179 -0.384 20.498 1.00 85.94 248 THR A O 1
ATOM 1848 N N . HIS A 1 249 ? -23.979 0.082 20.553 1.00 88.25 249 HIS A N 1
ATOM 1849 C CA . HIS A 1 249 ? -24.030 1.362 19.874 1.00 88.25 249 HIS A CA 1
ATOM 1850 C C . HIS A 1 249 ? -22.752 1.560 19.065 1.00 88.25 249 HIS A C 1
ATOM 1852 O O . HIS A 1 249 ? -21.660 1.392 19.609 1.00 88.25 249 HIS A O 1
ATOM 1858 N N . MET A 1 250 ? -22.874 2.048 17.834 1.00 89.44 250 MET A N 1
ATOM 1859 C CA . MET A 1 250 ? -21.744 2.600 17.081 1.00 89.44 250 MET A CA 1
ATOM 1860 C C . MET A 1 250 ? -22.144 3.919 16.420 1.00 89.44 250 MET A C 1
ATOM 1862 O O . MET A 1 250 ? -23.326 4.267 16.358 1.00 89.44 250 MET A O 1
ATOM 1866 N N . LEU A 1 251 ? -21.162 4.691 15.958 1.00 88.31 251 LEU A N 1
ATOM 1867 C CA . LEU A 1 251 ? -21.442 5.904 15.193 1.00 88.31 251 LEU A CA 1
ATOM 1868 C C . LEU A 1 251 ? -22.132 5.549 13.874 1.00 88.31 251 LEU A C 1
ATOM 1870 O O . LEU A 1 251 ? -21.719 4.635 13.166 1.00 88.31 251 LEU A O 1
ATOM 1874 N N . ARG A 1 252 ? -23.186 6.295 13.551 1.00 88.50 252 ARG A N 1
ATOM 1875 C CA . ARG A 1 252 ? -23.894 6.175 12.284 1.00 88.50 252 ARG A CA 1
ATOM 1876 C C . ARG A 1 252 ? -22.974 6.624 11.153 1.00 88.50 252 ARG A C 1
ATOM 1878 O O . ARG A 1 252 ? -22.444 7.732 11.190 1.00 88.50 252 ARG A O 1
ATOM 1885 N N . GLU A 1 253 ? -22.860 5.784 10.135 1.00 88.88 253 GLU A N 1
ATOM 1886 C CA . GLU A 1 253 ? -22.126 6.096 8.913 1.00 88.88 253 GLU A CA 1
ATOM 1887 C C . GLU A 1 253 ? -22.914 7.086 8.036 1.00 88.88 253 GLU A C 1
ATOM 1889 O O . GLU A 1 253 ? -24.138 6.980 7.874 1.00 88.88 253 GLU A O 1
ATOM 1894 N N . GLU A 1 254 ? -22.218 8.063 7.448 1.00 87.06 254 GLU A N 1
ATOM 1895 C CA . GLU A 1 254 ? -22.850 9.057 6.578 1.00 87.06 254 GLU A CA 1
ATOM 1896 C C . GLU A 1 254 ? -23.458 8.397 5.331 1.00 87.06 254 GLU A C 1
ATOM 1898 O O . GLU A 1 254 ? -22.855 7.532 4.689 1.00 87.06 254 GLU A O 1
ATOM 1903 N N . GLY A 1 255 ? -24.674 8.814 4.973 1.00 89.06 255 GLY A N 1
ATOM 1904 C CA . GLY A 1 255 ? -25.396 8.289 3.810 1.00 89.06 255 GLY A CA 1
ATOM 1905 C C . GLY A 1 255 ? -26.224 7.025 4.064 1.00 89.06 255 GLY A C 1
ATOM 1906 O O . GLY A 1 255 ? -26.840 6.526 3.128 1.00 89.06 255 GLY A O 1
ATOM 1907 N N . MET A 1 256 ? -26.299 6.519 5.302 1.00 92.12 256 MET A N 1
ATOM 1908 C CA . MET A 1 256 ? -27.268 5.470 5.650 1.00 92.12 256 MET A CA 1
ATOM 1909 C C . MET A 1 256 ? -28.712 5.937 5.446 1.00 92.12 256 MET A C 1
ATOM 1911 O O . MET A 1 256 ? -29.104 6.994 5.953 1.00 92.12 256 MET A O 1
ATOM 1915 N N . VAL A 1 257 ? -29.510 5.105 4.779 1.00 95.00 257 VAL A N 1
ATOM 1916 C CA . VAL A 1 257 ? -30.932 5.329 4.493 1.00 95.00 257 VAL A CA 1
ATOM 1917 C C . VAL A 1 257 ? -31.805 4.370 5.298 1.00 95.00 257 VAL A C 1
ATOM 1919 O O . VAL A 1 257 ? -31.419 3.230 5.539 1.00 95.00 257 VAL A O 1
ATOM 1922 N N . LEU A 1 258 ? -32.980 4.831 5.729 1.00 94.88 258 LEU A N 1
ATOM 1923 C CA . LEU A 1 258 ? -33.928 3.996 6.465 1.00 94.88 258 LEU A CA 1
ATOM 1924 C C . LEU A 1 258 ? -34.654 3.056 5.490 1.00 94.88 258 LEU A C 1
ATOM 1926 O O . LEU A 1 258 ? -35.295 3.525 4.549 1.00 94.88 258 LEU A O 1
ATOM 1930 N N . LYS A 1 259 ? -34.557 1.748 5.722 1.00 93.88 259 LYS A N 1
ATOM 1931 C CA . LYS A 1 259 ? -35.238 0.680 4.984 1.00 93.88 259 LYS A CA 1
ATOM 1932 C C . LYS A 1 259 ? -35.767 -0.335 5.989 1.00 93.88 259 LYS A C 1
ATOM 1934 O O . LYS A 1 259 ? -35.003 -0.814 6.819 1.00 93.88 259 LYS A O 1
ATOM 1939 N N . ASP A 1 260 ? -37.068 -0.607 5.947 1.00 91.81 260 ASP A N 1
ATOM 1940 C CA . ASP A 1 260 ? -37.724 -1.605 6.807 1.00 91.81 260 ASP A CA 1
ATOM 1941 C C . ASP A 1 260 ? -37.412 -1.440 8.309 1.00 91.81 260 ASP A C 1
ATOM 1943 O O . ASP A 1 260 ? -37.217 -2.402 9.042 1.00 91.81 260 ASP A O 1
ATOM 1947 N N . GLY A 1 261 ? -37.331 -0.188 8.776 1.00 91.75 261 GLY A N 1
ATOM 1948 C CA . GLY A 1 261 ? -37.027 0.144 10.175 1.00 91.75 261 GLY A CA 1
ATOM 1949 C C . GLY A 1 261 ? -35.538 0.132 10.545 1.00 91.75 261 GLY A C 1
ATOM 1950 O O . GLY A 1 261 ? -35.193 0.561 11.644 1.00 91.75 261 GLY A O 1
ATOM 1951 N N . LEU A 1 262 ? -34.649 -0.267 9.632 1.00 95.75 262 LEU A N 1
ATOM 1952 C CA . LEU A 1 262 ? -33.199 -0.291 9.829 1.00 95.75 262 LEU A CA 1
ATOM 1953 C C . LEU A 1 262 ? -32.497 0.783 8.995 1.00 95.75 262 LEU A C 1
ATOM 1955 O O . LEU A 1 262 ? -32.904 1.114 7.883 1.00 95.75 262 LEU A O 1
ATOM 1959 N N . LEU A 1 263 ? -31.413 1.339 9.523 1.00 96.19 263 LEU A N 1
ATOM 1960 C CA . LEU A 1 263 ? -30.497 2.188 8.772 1.00 96.19 263 LEU A CA 1
ATOM 1961 C C . LEU A 1 263 ? -29.510 1.307 8.013 1.00 96.19 263 LEU A C 1
ATOM 1963 O O . LEU A 1 263 ? -28.755 0.550 8.621 1.00 96.19 263 LEU A O 1
ATOM 1967 N N . VAL A 1 264 ? -29.520 1.430 6.686 1.00 95.19 264 VAL A N 1
ATOM 1968 C CA . VAL A 1 264 ? -28.720 0.606 5.777 1.00 95.19 264 VAL A CA 1
ATOM 1969 C C . VAL A 1 264 ? -27.926 1.484 4.815 1.00 95.19 264 VAL A C 1
ATOM 1971 O O . VAL A 1 264 ? -28.437 2.474 4.286 1.00 95.19 264 VAL A O 1
ATOM 1974 N N . LYS A 1 265 ? -26.674 1.107 4.558 1.00 94.56 265 LYS A N 1
ATOM 1975 C CA . LYS A 1 265 ? -25.838 1.650 3.479 1.00 94.56 265 LYS A CA 1
ATOM 1976 C C . LYS A 1 265 ? -25.118 0.497 2.798 1.00 94.56 265 LYS A C 1
ATOM 1978 O O . LYS A 1 265 ? -24.354 -0.195 3.456 1.00 94.56 265 LYS A O 1
ATOM 1983 N N . ASP A 1 266 ? -25.323 0.336 1.499 1.00 92.25 266 ASP A N 1
ATOM 1984 C CA . ASP A 1 266 ? -24.532 -0.566 0.664 1.00 92.25 266 ASP A CA 1
ATOM 1985 C C . ASP A 1 266 ? -23.607 0.303 -0.200 1.00 92.25 266 ASP A C 1
ATOM 1987 O O . ASP A 1 266 ? -24.084 1.091 -1.019 1.00 92.25 266 ASP A O 1
ATOM 1991 N N . ALA A 1 267 ? -22.295 0.224 0.022 1.00 85.94 267 ALA A N 1
ATOM 1992 C CA . ALA A 1 267 ? -21.303 1.006 -0.714 1.00 85.94 267 ALA A CA 1
ATOM 1993 C C . ALA A 1 267 ? -19.964 0.266 -0.772 1.00 85.94 267 ALA A C 1
ATOM 1995 O O . ALA A 1 267 ? -19.542 -0.314 0.224 1.00 85.94 267 ALA A O 1
ATOM 1996 N N . ASP A 1 268 ? -19.298 0.301 -1.929 1.00 84.12 268 ASP A N 1
ATOM 1997 C CA . ASP A 1 268 ? -17.943 -0.239 -2.125 1.00 84.12 268 ASP A CA 1
ATOM 1998 C C . ASP A 1 268 ? -17.757 -1.689 -1.632 1.00 84.12 268 ASP A C 1
ATOM 2000 O O . ASP A 1 268 ? -16.715 -2.037 -1.090 1.00 84.12 268 ASP A O 1
ATOM 2004 N N . GLY A 1 269 ? -18.781 -2.540 -1.787 1.00 83.75 269 GLY A N 1
ATOM 2005 C CA . GLY A 1 269 ? -18.756 -3.942 -1.335 1.00 83.75 269 GLY A CA 1
ATOM 2006 C C . GLY A 1 269 ? -18.983 -4.149 0.171 1.00 83.75 269 GLY A C 1
ATOM 2007 O O . GLY A 1 269 ? -18.921 -5.283 0.645 1.00 83.75 269 GLY A O 1
ATOM 2008 N N . VAL A 1 270 ? -19.292 -3.082 0.914 1.00 92.62 270 VAL A N 1
ATOM 2009 C CA . VAL A 1 270 ? -19.605 -3.112 2.347 1.00 92.62 270 VAL A CA 1
ATOM 2010 C C . VAL A 1 270 ? -21.067 -2.731 2.580 1.00 92.62 270 VAL A C 1
ATOM 2012 O O . VAL A 1 270 ? -21.542 -1.683 2.133 1.00 92.62 270 VAL A O 1
ATOM 2015 N N . ARG A 1 271 ? -21.779 -3.567 3.336 1.00 94.69 271 ARG A N 1
ATOM 2016 C CA . ARG A 1 271 ? -23.098 -3.277 3.896 1.00 94.69 271 ARG A CA 1
ATOM 2017 C C . ARG A 1 271 ? -22.948 -2.822 5.338 1.00 94.69 271 ARG A C 1
ATOM 2019 O O . ARG A 1 271 ? -22.492 -3.578 6.183 1.00 94.69 271 ARG A O 1
ATOM 2026 N N . PHE A 1 272 ? -23.409 -1.626 5.659 1.00 95.12 272 PHE A N 1
ATOM 2027 C CA . PHE A 1 272 ? -23.577 -1.191 7.040 1.00 95.12 272 PHE A CA 1
ATOM 2028 C C . PHE A 1 272 ? -25.043 -1.313 7.439 1.00 95.12 272 PHE A C 1
ATOM 2030 O O . PHE A 1 272 ? -25.912 -0.874 6.683 1.00 95.12 272 PHE A O 1
ATOM 2037 N N . VAL A 1 273 ? -25.318 -1.875 8.617 1.00 95.38 273 VAL A N 1
ATOM 2038 C CA . VAL A 1 273 ? -26.685 -2.092 9.111 1.00 95.38 273 VAL A CA 1
ATOM 2039 C C . VAL A 1 273 ? -26.794 -1.879 10.621 1.00 95.38 273 VAL A C 1
ATOM 2041 O O . VAL A 1 273 ? -25.977 -2.375 11.398 1.00 95.38 273 VAL A O 1
ATOM 2044 N N . GLY A 1 274 ? -27.834 -1.165 11.048 1.00 95.38 274 GLY A N 1
ATOM 2045 C CA . GLY A 1 274 ? -28.185 -0.994 12.459 1.00 95.38 274 GLY A CA 1
ATOM 2046 C C . GLY A 1 274 ? -29.569 -0.381 12.642 1.00 95.38 274 GLY A C 1
ATOM 2047 O O . GLY A 1 274 ? -30.135 0.177 11.703 1.00 95.38 274 GLY A O 1
ATOM 2048 N N . ALA A 1 275 ? -30.124 -0.466 13.847 1.00 96.06 275 ALA A N 1
ATOM 2049 C CA . ALA A 1 275 ? -31.357 0.241 14.182 1.00 96.06 275 ALA A CA 1
ATOM 2050 C C . ALA A 1 275 ? -31.059 1.723 14.497 1.00 96.06 275 ALA A C 1
ATOM 2052 O O . ALA A 1 275 ? -29.965 2.041 14.971 1.00 96.06 275 ALA A O 1
ATOM 2053 N N . PRO A 1 276 ? -31.984 2.663 14.232 1.00 95.12 276 PRO A N 1
ATOM 2054 C CA . PRO A 1 276 ? -31.841 4.039 14.701 1.00 95.12 276 PRO A CA 1
ATOM 2055 C C . PRO A 1 276 ? -31.747 4.093 16.231 1.00 95.12 276 PRO A C 1
ATOM 2057 O O . PRO A 1 276 ? -32.584 3.520 16.927 1.00 95.12 276 PRO A O 1
ATOM 2060 N N . ASP A 1 277 ? -30.761 4.817 16.759 1.00 93.50 277 ASP A N 1
ATOM 2061 C CA . ASP A 1 277 ? -30.711 5.125 18.189 1.00 93.50 277 ASP A CA 1
ATOM 2062 C C . ASP A 1 277 ? -31.823 6.149 18.524 1.00 93.50 277 ASP A C 1
ATOM 2064 O O . ASP A 1 277 ? -31.879 7.214 17.894 1.00 93.50 277 ASP A O 1
ATOM 2068 N N . PRO A 1 278 ? -32.727 5.844 19.477 1.00 90.00 278 PRO A N 1
ATOM 2069 C CA . PRO A 1 278 ? -33.864 6.704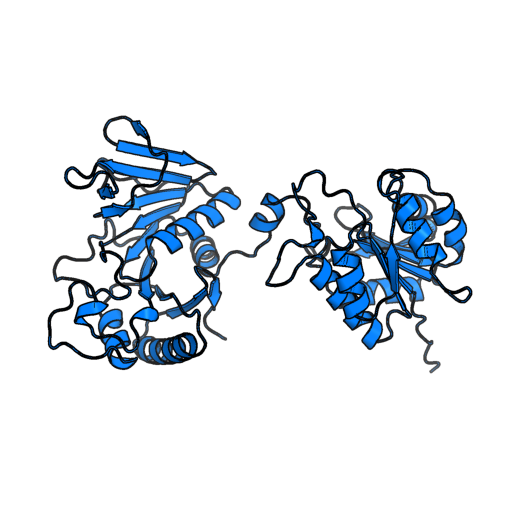 19.804 1.00 90.00 278 PRO A CA 1
ATOM 2070 C C . PRO A 1 278 ? -33.462 8.007 20.511 1.00 90.00 278 PRO A C 1
ATOM 2072 O O . PRO A 1 278 ? -34.221 8.974 20.479 1.00 90.00 278 PRO A O 1
ATOM 2075 N N . GLU A 1 279 ? -32.285 8.054 21.139 1.00 91.94 279 GLU A N 1
ATOM 2076 C CA . GLU A 1 279 ? -31.797 9.206 21.903 1.00 91.94 279 GLU A CA 1
ATOM 2077 C C . GLU A 1 279 ? -30.739 10.009 21.136 1.00 91.94 279 GLU A C 1
ATOM 2079 O O . GLU A 1 279 ? -30.577 11.211 21.364 1.00 91.94 279 GLU A O 1
ATOM 2084 N N . ASN A 1 280 ? -30.000 9.370 20.223 1.00 89.88 280 ASN A N 1
ATOM 2085 C CA . ASN A 1 280 ? -28.893 9.999 19.514 1.00 89.88 280 ASN A CA 1
ATOM 2086 C C . ASN A 1 280 ? -28.896 9.707 18.002 1.00 89.88 280 ASN A C 1
ATOM 2088 O O . ASN A 1 280 ? -28.345 8.698 17.568 1.00 89.88 280 ASN A O 1
ATOM 2092 N N . PRO A 1 281 ? -29.343 10.644 17.145 1.00 88.56 281 PRO A N 1
ATOM 2093 C CA . PRO A 1 281 ? -29.445 10.414 15.698 1.00 88.56 281 PRO A CA 1
ATOM 2094 C C . PRO A 1 281 ? -28.097 10.194 14.986 1.00 88.56 281 PRO A C 1
ATOM 2096 O O . PRO A 1 281 ? -28.073 9.807 13.813 1.00 88.56 281 PRO A O 1
ATOM 2099 N N . LYS A 1 282 ? -26.971 10.453 15.668 1.00 89.81 282 LYS A N 1
ATOM 2100 C CA . LYS A 1 282 ? -25.610 10.184 15.176 1.00 89.81 282 LYS A CA 1
ATOM 2101 C C . LYS A 1 282 ? -25.143 8.759 15.465 1.00 89.81 282 LYS A C 1
ATOM 2103 O O . LYS A 1 282 ? -23.992 8.440 15.174 1.00 89.81 282 LYS A O 1
ATOM 2108 N N . LYS A 1 283 ? -25.976 7.921 16.075 1.00 91.12 283 LYS A N 1
ATOM 2109 C CA . LYS A 1 283 ? -25.650 6.541 16.418 1.00 91.12 283 LYS A CA 1
ATOM 2110 C C . LYS A 1 283 ? -26.653 5.571 15.821 1.00 91.12 283 LYS A C 1
ATOM 2112 O O . LYS A 1 283 ? -27.780 5.931 15.486 1.00 91.12 283 LYS A O 1
ATOM 2117 N N . ILE A 1 284 ? -26.194 4.337 15.697 1.00 93.12 284 ILE A N 1
ATOM 2118 C CA . ILE A 1 284 ? -27.036 3.175 15.457 1.00 93.12 284 ILE A CA 1
ATOM 2119 C C . ILE A 1 284 ? -26.904 2.212 16.629 1.00 93.12 284 ILE A C 1
ATOM 2121 O O . ILE A 1 284 ? -25.855 2.161 17.277 1.00 93.12 284 ILE A O 1
ATOM 2125 N N . THR A 1 285 ? -27.966 1.461 16.880 1.00 93.44 285 THR A N 1
ATOM 2126 C CA . THR A 1 285 ? -28.046 0.389 17.871 1.00 93.44 285 THR A CA 1
ATOM 2127 C C . THR A 1 285 ? -28.134 -0.971 17.187 1.00 93.44 285 THR A C 1
ATOM 2129 O O . THR A 1 285 ? -28.161 -1.073 15.953 1.00 93.44 285 THR A O 1
ATOM 2132 N N . ARG A 1 286 ? -28.151 -2.031 18.000 1.00 92.75 286 ARG A N 1
ATOM 2133 C CA . ARG A 1 286 ? -28.342 -3.409 17.544 1.00 92.75 286 ARG A CA 1
ATOM 2134 C C . ARG A 1 286 ? -29.556 -3.520 16.604 1.00 92.75 286 ARG A C 1
ATOM 2136 O O . ARG A 1 286 ? -30.655 -3.152 17.019 1.00 92.75 286 ARG A O 1
ATOM 2143 N N . PRO A 1 287 ? -29.383 -4.004 15.361 1.00 93.19 287 PRO A N 1
ATOM 2144 C CA . PRO A 1 287 ? -30.503 -4.266 14.465 1.00 93.19 287 PRO A CA 1
ATOM 2145 C C . PRO A 1 287 ? -31.286 -5.505 14.908 1.00 93.19 287 PRO A C 1
ATOM 2147 O O . PRO A 1 287 ? -30.704 -6.460 15.423 1.00 93.19 287 PRO A O 1
ATOM 2150 N N . GLU A 1 288 ? -32.589 -5.500 14.640 1.00 91.38 288 GLU A N 1
ATOM 2151 C CA . GLU A 1 288 ? -33.451 -6.676 14.747 1.00 91.38 288 GLU A CA 1
ATOM 2152 C C . GLU A 1 288 ? -34.214 -6.856 13.417 1.00 91.38 288 GLU A C 1
ATOM 2154 O O . GLU A 1 288 ? -34.910 -5.923 13.002 1.00 91.38 288 GLU A O 1
ATOM 2159 N N . PRO A 1 289 ? -3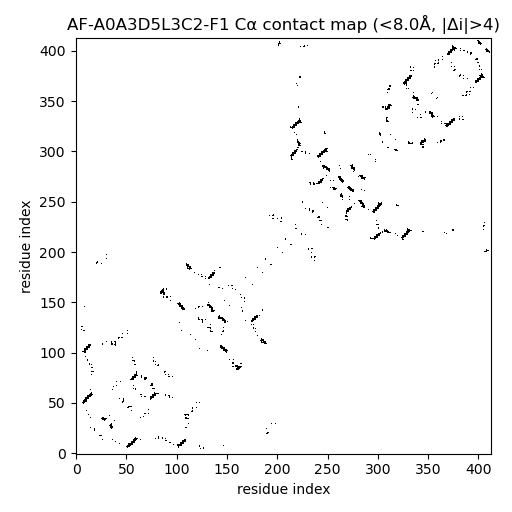4.076 -8.005 12.722 1.00 89.62 289 PRO A N 1
ATOM 2160 C CA . PRO A 1 289 ? -33.251 -9.160 13.094 1.00 89.62 289 PRO A CA 1
ATOM 2161 C C . PRO A 1 289 ? -31.743 -8.863 13.024 1.00 89.62 289 PRO A C 1
ATOM 2163 O O . PRO A 1 289 ? -31.287 -8.040 12.225 1.00 89.62 289 PRO A O 1
ATOM 2166 N N . PHE A 1 290 ? -30.963 -9.543 13.868 1.00 89.44 290 PHE A N 1
ATOM 2167 C CA . PHE A 1 290 ? -29.505 -9.447 13.830 1.00 89.44 290 PHE A CA 1
ATOM 2168 C C . PHE A 1 290 ? -28.947 -10.185 12.597 1.00 89.44 290 PHE A C 1
ATOM 2170 O O . PHE A 1 290 ? -29.429 -11.278 12.301 1.00 89.44 290 PHE A O 1
ATOM 2177 N N . PRO A 1 291 ? -27.940 -9.641 11.883 1.00 88.69 291 PRO A N 1
ATOM 2178 C CA . PRO A 1 291 ? -27.332 -10.319 10.743 1.00 88.69 291 PRO A CA 1
ATOM 2179 C C . PRO A 1 291 ? -26.805 -11.716 11.099 1.00 88.69 291 PRO A C 1
ATOM 2181 O O . PRO A 1 291 ? -26.017 -11.884 12.036 1.00 88.69 291 PRO A O 1
ATOM 2184 N N . GLU A 1 292 ? -27.247 -12.710 10.335 1.00 81.94 292 GLU A N 1
ATOM 2185 C CA . GLU A 1 292 ? -26.734 -14.078 10.405 1.00 81.94 292 GLU A CA 1
ATOM 2186 C C . GLU A 1 292 ? -25.357 -14.180 9.737 1.00 81.94 292 GLU A C 1
ATOM 2188 O O . GLU A 1 292 ? -24.961 -13.315 8.947 1.00 81.94 292 GLU A O 1
ATOM 2193 N N . ASP A 1 293 ? -24.623 -15.245 10.062 1.00 72.81 293 ASP A N 1
ATOM 2194 C CA . ASP A 1 293 ? -23.414 -15.599 9.319 1.00 72.81 293 ASP A CA 1
ATOM 2195 C C . ASP A 1 293 ? -23.799 -16.023 7.895 1.00 72.81 293 ASP A C 1
ATOM 2197 O O . ASP A 1 293 ? -24.762 -16.759 7.692 1.00 72.81 293 ASP A O 1
ATOM 2201 N N . GLY A 1 294 ? -23.072 -15.524 6.896 1.00 68.31 294 GLY A N 1
ATOM 2202 C CA . GLY A 1 294 ? -23.339 -15.787 5.479 1.00 68.31 294 GLY A CA 1
ATOM 2203 C C . GLY A 1 294 ? -22.051 -16.004 4.686 1.00 68.31 294 GLY A C 1
ATOM 2204 O O . GLY A 1 294 ? -20.986 -16.170 5.269 1.00 68.31 294 GLY A O 1
ATOM 2205 N N . GLU A 1 295 ? -22.117 -15.933 3.352 1.00 67.31 295 GLU A N 1
ATOM 2206 C CA . GLU A 1 295 ? -20.961 -16.124 2.442 1.00 67.31 295 GLU A CA 1
ATOM 2207 C C . GLU A 1 295 ? -19.873 -15.025 2.533 1.00 67.31 295 GLU A C 1
ATOM 2209 O O . GLU A 1 295 ? -18.971 -14.956 1.700 1.00 67.31 295 GLU A O 1
ATOM 2214 N N . GLY A 1 296 ? -19.956 -14.130 3.517 1.00 86.56 296 GLY A N 1
ATOM 2215 C CA . GLY A 1 296 ? -19.073 -12.980 3.672 1.00 86.56 296 GLY A CA 1
ATOM 2216 C C . GLY A 1 296 ? -18.546 -12.822 5.093 1.00 86.56 296 GLY A C 1
ATOM 2217 O O . GLY A 1 296 ? -18.651 -13.719 5.925 1.00 86.56 296 GLY A O 1
ATOM 2218 N N . LEU A 1 297 ? -17.984 -11.647 5.363 1.00 92.12 297 LEU A N 1
ATOM 2219 C CA . LEU A 1 297 ? -17.411 -11.285 6.651 1.00 92.12 297 LEU A CA 1
ATOM 2220 C C . LEU A 1 297 ? -18.368 -10.385 7.441 1.00 92.12 297 LEU A C 1
ATOM 2222 O O . LEU A 1 297 ? -18.709 -9.286 7.000 1.00 92.12 297 LEU A O 1
ATOM 2226 N N . LEU A 1 298 ? -18.766 -10.818 8.634 1.00 93.94 298 LEU A N 1
ATOM 2227 C CA . LEU A 1 298 ? -19.555 -10.036 9.579 1.00 93.94 298 LEU A CA 1
ATOM 2228 C C . LEU A 1 298 ? -18.646 -9.384 10.629 1.00 93.94 298 LEU A C 1
ATOM 2230 O O . LEU A 1 298 ? -18.051 -10.054 11.473 1.00 93.94 298 LEU A O 1
ATOM 2234 N N . LEU A 1 299 ? -18.563 -8.055 10.598 1.00 94.00 299 LEU A N 1
ATOM 2235 C CA . LEU A 1 299 ? -17.807 -7.248 11.550 1.00 94.00 299 LEU A CA 1
ATOM 2236 C C . LEU A 1 299 ? -18.754 -6.587 12.548 1.00 94.00 299 LEU A C 1
ATOM 2238 O O . LEU A 1 299 ? -19.632 -5.804 12.178 1.00 94.00 299 LEU A O 1
ATOM 2242 N N . VAL A 1 300 ? -18.550 -6.877 13.828 1.00 92.88 300 VAL A N 1
ATOM 2243 C CA . VAL A 1 300 ? -19.432 -6.433 14.905 1.00 92.88 300 VAL A CA 1
ATOM 2244 C C . VAL A 1 300 ? -18.672 -5.509 15.849 1.00 92.88 300 VAL A C 1
ATOM 2246 O O . VAL A 1 300 ? -17.728 -5.928 16.516 1.00 92.88 300 VAL A O 1
ATOM 2249 N N . GLU A 1 301 ? -19.093 -4.246 15.955 1.00 91.88 301 GLU A N 1
ATOM 2250 C CA . GLU A 1 301 ? -18.648 -3.390 17.056 1.00 91.88 301 GLU A CA 1
ATOM 2251 C C . GLU A 1 301 ? -19.389 -3.788 18.335 1.00 91.88 301 GLU A C 1
ATOM 2253 O O . GLU A 1 301 ? -20.588 -3.522 18.489 1.00 91.88 301 GLU A O 1
ATOM 2258 N N . ALA A 1 302 ? -18.664 -4.413 19.256 1.00 87.44 302 ALA A N 1
ATOM 2259 C CA . ALA A 1 302 ? -19.145 -4.753 20.578 1.00 87.44 302 ALA A CA 1
ATOM 2260 C C . ALA A 1 302 ? -18.668 -3.706 21.599 1.00 87.44 302 ALA A C 1
ATOM 2262 O O . ALA A 1 302 ? -17.554 -3.183 21.553 1.00 87.44 302 ALA A O 1
ATOM 2263 N N . ASP A 1 303 ? -19.566 -3.385 22.523 1.00 78.81 303 ASP A N 1
ATOM 2264 C CA . ASP A 1 303 ? -19.379 -2.485 23.658 1.00 78.81 303 ASP A CA 1
ATOM 2265 C C . ASP A 1 303 ? -18.897 -1.041 23.358 1.00 78.81 303 ASP A C 1
ATOM 2267 O O . ASP A 1 303 ? -17.751 -0.743 23.002 1.00 78.81 303 ASP A O 1
ATOM 2271 N N . GLY A 1 304 ? -19.746 -0.061 23.675 1.00 76.25 304 GLY A N 1
ATOM 2272 C CA . GLY A 1 304 ? -19.397 1.359 23.554 1.00 76.25 304 GLY A CA 1
ATOM 2273 C C . GLY A 1 304 ? -18.303 1.804 24.540 1.00 76.25 304 GLY A C 1
ATOM 2274 O O . GLY A 1 304 ? -18.466 1.667 25.751 1.00 76.25 304 GLY A O 1
ATOM 2275 N N . SER A 1 305 ? -17.205 2.397 24.046 1.00 79.38 305 SER A N 1
ATOM 2276 C CA . SER A 1 305 ? -16.144 3.002 24.888 1.00 79.38 305 SER A CA 1
ATOM 2277 C C . SER A 1 305 ? -16.258 4.521 25.028 1.00 79.38 305 SER A C 1
ATOM 2279 O O . SER A 1 305 ? -15.392 5.153 25.620 1.00 79.38 305 SER A O 1
ATOM 2281 N N . LYS A 1 306 ? -17.291 5.136 24.436 1.00 81.44 306 LYS A N 1
ATOM 2282 C CA . LYS A 1 306 ? -17.452 6.601 24.338 1.00 81.44 306 LYS A CA 1
ATOM 2283 C C . LYS A 1 306 ? -16.223 7.327 23.756 1.00 81.44 306 LYS A C 1
ATOM 2285 O O . LYS A 1 306 ? -15.974 8.477 24.090 1.00 81.44 306 LYS A O 1
ATOM 2290 N N . GLY A 1 307 ? -15.463 6.660 22.886 1.00 81.94 307 GLY A N 1
ATOM 2291 C CA . GLY A 1 307 ? -14.250 7.222 22.283 1.00 81.94 307 GLY A CA 1
ATOM 2292 C C . GLY A 1 307 ? -13.013 7.183 23.185 1.00 81.94 307 GLY A C 1
ATOM 2293 O O . GLY A 1 307 ? -11.951 7.617 22.753 1.00 81.94 307 GLY A O 1
ATOM 2294 N N . MET A 1 308 ? -13.115 6.627 24.398 1.00 88.38 308 MET A N 1
ATOM 2295 C CA . MET A 1 308 ? -11.967 6.485 25.290 1.00 88.38 308 MET A CA 1
ATOM 2296 C C . MET A 1 308 ? -10.967 5.440 24.759 1.00 88.38 308 MET A C 1
ATOM 2298 O O . MET A 1 308 ? -11.381 4.444 24.137 1.00 88.38 308 MET A O 1
ATOM 2302 N N . PRO A 1 309 ? -9.657 5.662 24.977 1.00 89.94 309 PRO A N 1
ATOM 2303 C CA . PRO A 1 309 ? -8.604 4.769 24.509 1.00 89.94 309 PRO A CA 1
ATOM 2304 C C . PRO A 1 309 ? -8.556 3.441 25.267 1.00 89.94 309 PRO A C 1
ATOM 2306 O O . PRO A 1 309 ? -8.213 2.427 24.664 1.00 89.94 309 PRO A O 1
ATOM 2309 N N . LEU A 1 310 ? -8.948 3.412 26.541 1.00 90.75 310 LEU A N 1
ATOM 2310 C CA . LEU A 1 310 ? -9.022 2.195 27.346 1.00 90.75 310 LEU A CA 1
ATOM 2311 C C . LEU A 1 310 ? -10.475 1.901 27.737 1.00 90.75 310 LEU A C 1
ATOM 2313 O O . LEU A 1 310 ? -11.304 2.808 27.863 1.00 90.75 310 LEU A O 1
ATOM 2317 N N . LYS A 1 311 ? -10.794 0.625 27.942 1.00 87.88 311 LYS A N 1
ATOM 2318 C CA . LYS A 1 311 ? -12.069 0.200 28.517 1.00 87.88 311 LYS A CA 1
ATOM 2319 C C . LYS A 1 311 ? -11.857 -1.043 29.370 1.00 87.88 311 LYS A C 1
ATOM 2321 O O . LYS A 1 311 ? -11.218 -1.988 28.917 1.00 87.88 311 LYS A O 1
ATOM 2326 N N . VAL A 1 312 ? -12.447 -1.036 30.560 1.00 84.12 312 VAL A N 1
ATOM 2327 C CA . VAL A 1 312 ? -12.629 -2.230 31.391 1.00 84.12 312 VAL A CA 1
ATOM 2328 C C . VAL A 1 312 ? -14.078 -2.682 31.247 1.00 84.12 312 VAL A C 1
ATOM 2330 O O . VAL A 1 312 ? -14.990 -1.854 31.170 1.00 84.12 312 VAL A O 1
ATOM 2333 N N . LEU A 1 313 ? -14.288 -3.992 31.158 1.00 75.06 313 LEU A N 1
ATOM 2334 C CA . LEU A 1 313 ? -15.623 -4.560 31.025 1.00 75.06 313 LEU A CA 1
ATOM 2335 C C . LEU A 1 313 ? -16.362 -4.518 32.357 1.00 75.06 313 LEU A C 1
ATOM 2337 O O . LEU A 1 313 ? -15.799 -4.785 33.419 1.00 75.06 313 LEU A O 1
ATOM 2341 N N . ARG A 1 314 ? -17.652 -4.202 32.286 1.00 75.94 314 ARG A N 1
ATOM 2342 C CA . ARG A 1 314 ? -18.575 -4.382 33.411 1.00 75.94 314 ARG A CA 1
ATOM 2343 C C . ARG A 1 314 ? -18.951 -5.857 33.536 1.0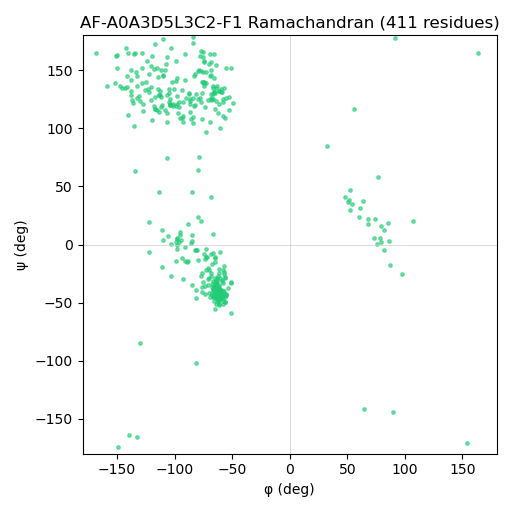0 75.94 314 ARG A C 1
ATOM 2345 O O . ARG A 1 314 ? -18.779 -6.620 32.598 1.00 75.94 314 ARG A O 1
ATOM 2352 N N . SER A 1 315 ? -19.555 -6.243 34.658 1.00 67.44 315 SER A N 1
ATOM 2353 C CA . SER A 1 315 ? -19.989 -7.629 34.912 1.00 67.44 315 SER A CA 1
ATOM 2354 C C . SER A 1 315 ? -20.959 -8.212 33.872 1.00 67.44 315 SER A C 1
ATOM 2356 O O . SER A 1 315 ? -21.116 -9.426 33.812 1.00 67.44 315 SER A O 1
ATOM 2358 N N . PHE A 1 316 ? -21.615 -7.364 33.077 1.00 67.31 316 PHE A N 1
ATOM 2359 C CA . PHE A 1 316 ? -22.552 -7.736 32.013 1.00 67.31 316 PHE A CA 1
ATOM 2360 C C . PHE A 1 316 ? -22.014 -7.467 30.593 1.00 67.31 316 PHE A C 1
ATOM 2362 O O . PHE A 1 316 ? -22.751 -7.633 29.626 1.00 67.31 316 PHE A O 1
ATOM 2369 N N . GLU A 1 317 ? -20.764 -7.014 30.457 1.00 69.69 317 GLU A N 1
ATOM 2370 C CA . GLU A 1 317 ? -20.074 -6.830 29.173 1.00 69.69 317 GLU A CA 1
ATOM 2371 C C . GLU A 1 317 ? -18.983 -7.919 29.012 1.00 69.69 317 GLU A C 1
ATOM 2373 O O . GLU A 1 317 ? -18.413 -8.359 30.012 1.00 69.69 317 GLU A O 1
ATOM 2378 N N . PRO A 1 318 ? -18.640 -8.347 27.785 1.00 64.25 318 PRO A N 1
ATOM 2379 C CA . PRO A 1 318 ? -19.143 -7.846 26.514 1.00 64.25 318 PRO A CA 1
ATOM 2380 C C . PRO A 1 318 ? -20.494 -8.465 26.142 1.00 64.25 318 PRO A C 1
ATOM 2382 O O . PRO A 1 318 ? -20.747 -9.641 26.402 1.00 64.25 318 PRO A O 1
ATOM 2385 N N . ALA A 1 319 ? -21.354 -7.696 25.474 1.00 65.88 319 ALA A N 1
ATOM 2386 C CA . ALA A 1 319 ? -22.547 -8.256 24.839 1.00 65.88 319 ALA A CA 1
ATOM 2387 C C . ALA A 1 319 ? -22.141 -8.915 23.510 1.00 65.88 319 ALA A C 1
ATOM 2389 O O . ALA A 1 319 ? -22.326 -8.335 22.435 1.00 65.88 319 ALA A O 1
ATOM 2390 N N . LEU A 1 320 ? -21.521 -10.097 23.592 1.00 69.56 320 LEU A N 1
ATOM 2391 C CA . LEU A 1 320 ? -21.140 -10.880 22.418 1.00 69.56 320 LEU A CA 1
ATOM 2392 C C . LEU A 1 320 ? -22.349 -11.674 21.908 1.00 69.56 320 LEU A C 1
ATOM 2394 O O . LEU A 1 320 ? -23.016 -12.341 22.699 1.00 69.56 320 LEU A O 1
ATOM 2398 N N . PRO A 1 321 ? -22.657 -11.601 20.603 1.00 57.50 321 PRO A N 1
ATOM 2399 C CA . PRO A 1 321 ? -23.831 -12.257 20.046 1.00 57.50 321 PRO A CA 1
ATOM 2400 C C . PRO A 1 321 ? -23.654 -13.779 19.891 1.00 57.50 321 PRO A C 1
ATOM 2402 O O . PRO A 1 321 ? -24.660 -14.477 19.903 1.00 57.50 321 PRO A O 1
ATOM 2405 N N . ASP A 1 322 ? -22.417 -14.289 19.777 1.00 61.47 322 ASP A N 1
ATOM 2406 C CA . ASP A 1 322 ? -22.090 -15.725 19.690 1.00 61.47 322 ASP A CA 1
ATOM 2407 C C . ASP A 1 322 ? -20.610 -15.968 20.093 1.00 61.47 322 ASP A C 1
ATOM 2409 O O . ASP A 1 322 ? -19.752 -15.189 19.664 1.00 61.47 322 ASP A O 1
ATOM 2413 N N . PRO A 1 323 ? -20.275 -16.996 20.898 1.00 60.25 323 PRO A N 1
ATOM 2414 C CA . PRO A 1 323 ? -18.894 -17.407 21.182 1.00 60.25 323 PRO A CA 1
ATOM 2415 C C . PRO A 1 323 ? -18.101 -18.019 20.003 1.00 60.25 323 PRO A C 1
ATOM 2417 O O . PRO A 1 323 ? -16.905 -18.236 20.165 1.00 60.25 323 PRO A O 1
ATOM 2420 N N . GLN A 1 324 ? -18.705 -18.313 18.845 1.00 65.81 324 GLN A N 1
ATOM 2421 C CA . GLN A 1 324 ? -18.030 -18.985 17.714 1.00 65.81 324 GLN A CA 1
ATOM 2422 C C . GLN A 1 324 ? -17.243 -18.062 16.752 1.00 65.81 324 GLN A C 1
ATOM 2424 O O . GLN A 1 324 ? -16.701 -18.543 15.759 1.00 65.81 324 GLN A O 1
ATOM 2429 N N . GLY A 1 325 ? -17.156 -16.752 17.012 1.00 80.81 325 GLY A N 1
ATOM 2430 C CA . GLY A 1 325 ? -16.403 -15.795 16.180 1.00 80.81 325 GLY A CA 1
ATOM 2431 C C . GLY A 1 325 ? -15.099 -15.308 16.823 1.00 80.81 325 GLY A C 1
ATOM 2432 O O . GLY A 1 325 ? -14.947 -15.365 18.039 1.00 80.81 325 GLY A O 1
ATOM 2433 N N . LEU A 1 326 ? -14.183 -14.754 16.019 1.00 88.31 326 LEU A N 1
ATOM 2434 C CA . LEU A 1 326 ? -12.934 -14.168 16.524 1.00 88.31 326 LEU A CA 1
ATOM 2435 C C . LEU A 1 326 ? -13.225 -12.898 17.336 1.00 88.31 326 LEU A C 1
ATOM 2437 O O . LEU A 1 326 ? -13.838 -11.956 16.826 1.00 88.31 326 LEU A O 1
ATOM 2441 N N . VAL A 1 327 ? -12.733 -12.821 18.571 1.00 90.50 327 VAL A N 1
ATOM 2442 C CA . VAL A 1 327 ? -12.864 -11.629 19.415 1.00 90.50 327 VAL A CA 1
ATOM 2443 C C . VAL A 1 327 ? -11.547 -10.865 19.468 1.00 90.50 327 VAL A C 1
ATOM 2445 O O . VAL A 1 327 ? -10.522 -11.360 19.943 1.00 90.50 327 VAL A O 1
ATOM 2448 N N . ILE A 1 328 ? -11.589 -9.609 19.023 1.00 91.25 328 ILE A N 1
ATOM 2449 C CA . ILE A 1 328 ? -10.441 -8.704 19.001 1.00 91.25 328 ILE A CA 1
ATOM 2450 C C . ILE A 1 328 ? -10.650 -7.584 20.013 1.00 91.25 328 ILE A C 1
ATOM 2452 O O . ILE A 1 328 ? -11.563 -6.768 19.885 1.00 91.25 328 ILE A O 1
ATOM 2456 N N . ALA A 1 329 ? -9.762 -7.496 20.998 1.00 91.94 329 ALA A N 1
ATOM 2457 C CA . ALA A 1 329 ? -9.717 -6.367 21.916 1.00 91.94 329 ALA A CA 1
ATOM 2458 C C . ALA A 1 329 ? -8.796 -5.276 21.376 1.00 91.94 329 ALA A C 1
ATOM 2460 O O . ALA A 1 329 ? -7.620 -5.532 21.126 1.00 91.94 329 ALA A O 1
ATOM 2461 N N . LEU A 1 330 ? -9.297 -4.046 21.258 1.00 92.38 330 LEU A N 1
ATOM 2462 C CA . LEU A 1 330 ? -8.437 -2.889 21.020 1.00 92.38 330 LEU A CA 1
ATOM 2463 C C . LEU A 1 330 ? -8.135 -2.157 22.329 1.00 92.38 330 LEU A C 1
ATOM 2465 O O . LEU A 1 330 ? -9.007 -2.013 23.193 1.00 92.38 330 LEU A O 1
ATOM 2469 N N . ALA A 1 331 ? -6.911 -1.648 22.435 1.00 93.38 331 ALA A N 1
ATOM 2470 C CA . ALA A 1 331 ? -6.514 -0.695 23.459 1.00 93.38 331 ALA A CA 1
ATOM 2471 C C . ALA A 1 331 ? -5.630 0.398 22.848 1.00 93.38 331 ALA A C 1
ATOM 2473 O O . ALA A 1 331 ? -4.656 0.115 22.154 1.00 93.38 331 ALA A O 1
ATOM 2474 N N . GLY A 1 332 ? -5.975 1.659 23.095 1.00 93.50 332 GLY A N 1
ATOM 2475 C CA . GLY A 1 332 ? -5.256 2.813 22.568 1.00 93.50 332 GLY A CA 1
ATOM 2476 C C . GLY A 1 332 ? -4.082 3.220 23.453 1.00 93.50 332 GLY A C 1
ATOM 2477 O O . GLY A 1 332 ? -4.277 3.620 24.600 1.00 93.50 332 GLY A O 1
ATOM 2478 N N . MET A 1 333 ? -2.868 3.221 22.905 1.00 94.00 333 MET A N 1
ATOM 2479 C CA . MET A 1 333 ? -1.646 3.631 23.607 1.00 94.00 333 MET A CA 1
ATOM 2480 C C . MET A 1 333 ? -1.607 5.121 23.965 1.00 94.00 333 MET A C 1
ATOM 2482 O O . MET A 1 333 ? -0.728 5.552 24.708 1.00 94.00 333 MET A O 1
ATOM 2486 N N . SER A 1 334 ? -2.572 5.920 23.494 1.00 91.75 334 SER A N 1
ATOM 2487 C CA . SER A 1 334 ? -2.769 7.292 23.980 1.00 91.75 334 SER A CA 1
ATOM 2488 C C . SER A 1 334 ? -3.194 7.368 25.451 1.00 91.75 334 SER A C 1
ATOM 2490 O O . SER A 1 334 ? -3.067 8.436 26.042 1.00 91.75 334 SER A O 1
ATOM 2492 N N . ALA A 1 335 ? -3.636 6.254 26.050 1.00 93.81 335 ALA A N 1
ATOM 2493 C CA . ALA A 1 335 ? -3.904 6.161 27.482 1.00 93.81 335 ALA A CA 1
ATOM 2494 C C . ALA A 1 335 ? -2.631 6.233 28.344 1.00 93.81 335 ALA A C 1
ATOM 2496 O O . ALA A 1 335 ? -2.716 6.670 29.487 1.00 93.81 335 ALA A O 1
ATOM 2497 N N . LEU A 1 336 ? -1.461 5.821 27.833 1.00 94.38 336 LEU A N 1
ATOM 2498 C CA . LEU A 1 336 ? -0.232 5.795 28.633 1.00 94.38 336 LEU A CA 1
ATOM 2499 C C . LEU A 1 336 ? 0.122 7.186 29.173 1.00 94.38 336 LEU A C 1
ATOM 2501 O O . LEU A 1 336 ? 0.155 8.174 28.435 1.00 94.38 336 LEU A O 1
ATOM 2505 N N . GLY A 1 337 ? 0.407 7.246 30.472 1.00 93.94 337 GLY A N 1
ATOM 2506 C CA . GLY A 1 337 ? 0.710 8.481 31.192 1.00 93.94 337 GLY A CA 1
ATOM 2507 C C . GLY A 1 337 ? -0.505 9.361 31.505 1.00 93.94 337 GLY A C 1
ATOM 2508 O O . GLY A 1 337 ? -0.324 10.417 32.103 1.00 93.94 337 GLY A O 1
ATOM 2509 N N . GLN A 1 338 ? -1.722 8.959 31.125 1.00 95.19 338 GLN A N 1
ATOM 2510 C CA . GLN A 1 338 ? -2.965 9.638 31.513 1.00 95.19 338 GLN A CA 1
ATOM 2511 C C . GLN A 1 338 ? -3.532 9.048 32.809 1.00 95.19 338 GLN A C 1
ATOM 2513 O O . GLN A 1 338 ? -3.154 7.950 33.215 1.00 95.19 338 GLN A O 1
ATOM 2518 N N . HIS A 1 339 ? -4.455 9.761 33.451 1.00 94.31 339 HIS A N 1
ATOM 2519 C CA . HIS A 1 339 ? -5.246 9.226 34.558 1.00 94.31 339 HIS A CA 1
ATOM 2520 C C . HIS A 1 339 ? -6.348 8.290 34.039 1.00 94.31 339 HIS A C 1
ATOM 2522 O O . HIS A 1 339 ? -6.992 8.579 33.028 1.00 94.31 339 HIS A O 1
ATOM 2528 N N . LEU A 1 340 ? -6.594 7.174 34.738 1.00 92.06 340 LEU A N 1
ATOM 2529 C CA . LEU A 1 340 ? -7.672 6.229 34.407 1.00 92.06 340 LEU A CA 1
ATOM 2530 C C . LEU A 1 340 ? -9.032 6.925 34.298 1.00 92.06 340 LEU A C 1
ATOM 2532 O O . LEU A 1 340 ? -9.820 6.582 33.416 1.00 92.06 340 LEU A O 1
ATOM 2536 N N . SER A 1 341 ? -9.280 7.914 35.157 1.00 90.75 341 SER A N 1
ATOM 2537 C CA . SER A 1 341 ? -10.503 8.718 35.153 1.00 90.75 341 SER A CA 1
ATOM 2538 C C . SER A 1 341 ? -10.760 9.472 33.846 1.00 90.75 341 SER A C 1
ATOM 2540 O O . SER A 1 341 ? -11.917 9.617 33.445 1.00 90.75 341 SER A O 1
ATOM 2542 N N . ASP A 1 342 ? -9.698 9.855 33.141 1.00 91.38 342 ASP A N 1
ATOM 2543 C CA . ASP A 1 342 ? -9.772 10.620 31.897 1.00 91.38 342 ASP A CA 1
ATOM 2544 C C . ASP A 1 342 ? -9.787 9.726 30.652 1.00 91.38 342 ASP A C 1
ATOM 2546 O O . ASP A 1 342 ? -10.346 10.091 29.613 1.00 91.38 342 ASP A O 1
ATOM 2550 N N . CYS A 1 343 ? -9.161 8.548 30.730 1.00 91.31 343 CYS A N 1
ATOM 2551 C CA . CYS A 1 343 ? -8.847 7.750 29.547 1.00 91.31 343 CYS A CA 1
ATOM 2552 C C . CYS A 1 343 ? -9.434 6.330 29.543 1.00 91.31 343 CYS A C 1
ATOM 2554 O O . CYS A 1 343 ? -9.314 5.636 28.529 1.00 91.31 343 CYS A O 1
ATOM 2556 N N . CYS A 1 344 ? -10.055 5.872 30.634 1.00 90.31 344 CYS A N 1
ATOM 2557 C CA . CYS A 1 344 ? -10.622 4.531 30.734 1.00 90.31 344 CYS A CA 1
ATOM 2558 C C . CYS A 1 344 ? -12.133 4.543 30.952 1.00 90.31 344 CYS A C 1
ATOM 2560 O O . CYS A 1 344 ? -12.646 4.966 31.988 1.00 90.31 344 CYS A O 1
ATOM 2562 N N . PHE A 1 345 ? -12.868 3.958 30.009 1.00 87.94 345 PHE A N 1
ATOM 2563 C CA . PHE A 1 345 ? -14.301 3.785 30.178 1.00 87.94 345 PHE A CA 1
ATOM 2564 C C . PHE A 1 345 ? -14.606 2.658 31.168 1.00 87.94 345 PHE A C 1
ATOM 2566 O O . PHE A 1 345 ? -14.045 1.567 31.074 1.00 87.94 345 PHE A O 1
ATOM 2573 N N . SER A 1 346 ? -15.561 2.910 32.067 1.00 81.75 346 SER A N 1
ATOM 2574 C CA . SER A 1 346 ? -16.091 1.933 33.031 1.00 81.75 346 SER A CA 1
ATOM 2575 C C . SER A 1 346 ? -15.075 1.346 34.015 1.00 81.75 346 SER A C 1
ATOM 2577 O O . SER A 1 346 ? -15.325 0.276 34.565 1.00 81.75 346 SER A O 1
ATOM 2579 N N . PHE A 1 347 ? -13.965 2.041 34.286 1.00 80.75 347 PHE A N 1
ATOM 2580 C CA . PHE A 1 347 ? -13.089 1.639 35.385 1.00 80.75 347 PHE A CA 1
ATOM 2581 C C . PHE A 1 347 ? -13.811 1.818 36.733 1.00 80.75 347 PHE A C 1
ATOM 2583 O O . PHE A 1 347 ? -14.572 2.767 36.930 1.00 80.75 347 PHE A O 1
ATOM 2590 N N . ALA A 1 348 ? -13.563 0.894 37.658 1.00 70.62 348 ALA A N 1
ATOM 2591 C CA . ALA A 1 348 ? -14.003 0.978 39.042 1.00 70.62 348 ALA A CA 1
ATOM 2592 C C . ALA A 1 348 ? -12.771 0.772 39.928 1.00 70.62 348 ALA A C 1
ATOM 2594 O O . ALA A 1 348 ? -12.150 -0.287 39.881 1.00 70.62 348 ALA A O 1
ATOM 2595 N N . GLY A 1 349 ? -12.375 1.791 40.689 1.00 79.38 349 GLY A N 1
ATOM 2596 C CA . GLY A 1 349 ? -11.188 1.720 41.539 1.00 79.38 349 GLY A CA 1
ATOM 2597 C C . GLY A 1 349 ? -10.565 3.082 41.821 1.00 79.38 349 GLY A C 1
ATOM 2598 O O . GLY A 1 349 ? -11.142 4.121 41.502 1.00 79.38 349 GLY A O 1
ATOM 2599 N N . ALA A 1 350 ? -9.380 3.062 42.433 1.00 82.81 350 ALA A N 1
ATOM 2600 C CA . ALA A 1 350 ? -8.584 4.265 42.644 1.00 82.81 350 ALA A CA 1
ATOM 2601 C C . ALA A 1 350 ? -8.095 4.818 41.301 1.00 82.81 350 ALA A C 1
ATOM 2603 O O . ALA A 1 350 ? -7.625 4.060 40.449 1.00 82.81 350 ALA A O 1
ATOM 2604 N N . ASP A 1 351 ? -8.182 6.135 41.137 1.00 91.81 351 ASP A N 1
ATOM 2605 C CA . ASP A 1 351 ? -7.622 6.797 39.969 1.00 91.81 351 ASP A CA 1
ATOM 2606 C C . ASP A 1 351 ? -6.091 6.722 40.012 1.00 91.81 351 ASP A C 1
ATOM 2608 O O . ASP A 1 351 ? -5.454 7.095 41.000 1.00 91.81 351 ASP A O 1
ATOM 2612 N N . ARG A 1 352 ? -5.506 6.173 38.951 1.00 92.25 352 ARG A N 1
ATOM 2613 C CA . ARG A 1 352 ? -4.074 5.894 38.829 1.00 92.25 352 ARG A CA 1
ATOM 2614 C C . ARG A 1 352 ? -3.610 6.390 37.472 1.00 92.25 352 ARG A C 1
ATOM 2616 O O . ARG A 1 352 ? -4.353 6.316 36.494 1.00 92.25 352 ARG A O 1
ATOM 2623 N N . ILE A 1 353 ? -2.354 6.817 37.409 1.00 95.25 353 ILE A N 1
ATOM 2624 C CA . ILE A 1 353 ? -1.688 7.035 36.128 1.00 95.25 353 ILE A CA 1
ATOM 2625 C C . ILE A 1 353 ? -1.543 5.678 35.435 1.00 95.25 353 ILE A C 1
ATOM 2627 O O . ILE A 1 353 ? -1.085 4.704 36.040 1.00 95.25 353 ILE A O 1
ATOM 2631 N N . VAL A 1 354 ? -1.935 5.619 34.168 1.00 95.56 354 VAL A N 1
ATOM 2632 C CA . VAL A 1 354 ? -1.818 4.434 33.326 1.00 95.56 354 VAL A CA 1
ATOM 2633 C C . VAL A 1 354 ? -0.351 4.229 32.959 1.00 95.56 354 VAL A C 1
ATOM 2635 O O . VAL A 1 354 ? 0.173 4.841 32.027 1.00 95.56 354 VAL A O 1
ATOM 2638 N N . THR A 1 355 ? 0.314 3.362 33.715 1.00 96.12 355 THR A N 1
ATOM 2639 C CA . THR A 1 355 ? 1.597 2.756 33.342 1.00 96.12 355 THR A CA 1
ATOM 2640 C C . THR A 1 355 ? 1.367 1.529 32.460 1.00 96.12 355 THR A C 1
ATOM 2642 O O . THR A 1 355 ? 0.233 1.079 32.282 1.00 96.12 355 THR A O 1
ATOM 2645 N N . GLU A 1 356 ? 2.439 0.946 31.935 1.00 95.88 356 GLU A N 1
ATOM 2646 C CA . GLU A 1 356 ? 2.398 -0.298 31.169 1.00 95.88 356 GLU A CA 1
ATOM 2647 C C . GLU A 1 356 ? 1.766 -1.448 31.972 1.00 95.88 356 GLU A C 1
ATOM 2649 O O . GLU A 1 356 ? 0.939 -2.188 31.440 1.00 95.88 356 GLU A O 1
ATOM 2654 N N . ASP A 1 357 ? 2.072 -1.556 33.269 1.00 94.00 357 ASP A N 1
ATOM 2655 C CA . ASP A 1 357 ? 1.466 -2.553 34.160 1.00 94.00 357 ASP A CA 1
ATOM 2656 C C . ASP A 1 357 ? -0.035 -2.327 34.359 1.00 94.00 357 ASP A C 1
ATOM 2658 O O . ASP A 1 357 ? -0.815 -3.273 34.263 1.00 94.00 357 ASP A O 1
ATOM 2662 N N . VAL A 1 358 ? -0.452 -1.076 34.596 1.00 92.62 358 VAL A N 1
ATOM 2663 C CA . VAL A 1 358 ? -1.875 -0.720 34.753 1.00 92.62 358 VAL A CA 1
ATOM 2664 C C . VAL A 1 358 ? -2.638 -1.000 33.463 1.00 92.62 358 VAL A C 1
ATOM 2666 O O . VAL A 1 358 ? -3.731 -1.559 33.484 1.00 92.62 358 VAL A O 1
ATOM 2669 N N . MET A 1 359 ? -2.052 -0.656 32.318 1.00 93.81 359 MET A N 1
ATOM 2670 C CA . MET A 1 359 ? -2.658 -0.919 31.021 1.00 93.81 359 MET A CA 1
ATOM 2671 C C . MET A 1 359 ? -2.799 -2.424 30.767 1.00 93.81 359 MET A C 1
ATOM 2673 O O . MET A 1 359 ? -3.874 -2.883 30.379 1.00 93.81 359 MET A O 1
ATOM 2677 N N . ALA A 1 360 ? -1.749 -3.206 31.037 1.00 92.50 360 ALA A N 1
ATOM 2678 C CA . ALA A 1 360 ? -1.790 -4.660 30.921 1.00 92.50 360 ALA A CA 1
ATOM 2679 C C . ALA A 1 360 ? -2.822 -5.288 31.875 1.00 92.50 360 ALA A C 1
ATOM 2681 O O . ALA A 1 360 ? -3.512 -6.224 31.477 1.00 92.50 360 ALA A O 1
ATOM 2682 N N . GLU A 1 361 ? -2.969 -4.766 33.098 1.00 89.81 361 GLU A N 1
ATOM 2683 C CA . GLU A 1 361 ? -3.996 -5.175 34.068 1.00 89.81 361 GLU A CA 1
ATOM 2684 C C . GLU A 1 361 ? -5.406 -5.002 33.486 1.00 89.81 361 GLU A C 1
ATOM 2686 O O . GLU A 1 361 ? -6.180 -5.961 33.451 1.00 89.81 361 GLU A O 1
ATOM 2691 N N . CYS A 1 362 ? -5.716 -3.819 32.948 1.00 87.94 362 CYS A N 1
ATOM 2692 C CA . CYS A 1 362 ? -7.021 -3.540 32.348 1.00 87.94 362 CYS A CA 1
ATOM 2693 C C . CYS A 1 362 ? -7.320 -4.429 31.132 1.00 87.94 362 CYS A C 1
ATOM 2695 O O . CYS A 1 362 ? -8.450 -4.883 30.961 1.00 87.94 362 CYS A O 1
ATOM 2697 N N . ILE A 1 363 ? -6.318 -4.682 30.288 1.00 89.75 363 ILE A N 1
ATOM 2698 C CA . ILE A 1 363 ? -6.485 -5.455 29.052 1.00 89.75 363 ILE A CA 1
ATOM 2699 C C . ILE A 1 363 ? -6.598 -6.958 29.336 1.00 89.75 363 ILE A C 1
ATOM 2701 O O . ILE A 1 363 ? -7.352 -7.657 28.662 1.00 89.75 363 ILE A O 1
ATOM 2705 N N . ARG A 1 364 ? -5.867 -7.484 30.326 1.00 86.19 364 ARG A N 1
ATOM 2706 C CA . ARG A 1 364 ? -5.810 -8.930 30.609 1.00 86.19 364 ARG A CA 1
ATOM 2707 C C . ARG A 1 364 ? -7.177 -9.521 30.955 1.00 86.19 364 ARG A C 1
ATOM 2709 O O . ARG A 1 364 ? -7.416 -10.690 30.664 1.00 86.19 364 ARG A O 1
ATOM 2716 N N . ALA A 1 365 ? -8.064 -8.715 31.534 1.00 80.19 365 ALA A N 1
ATOM 2717 C CA . ALA A 1 365 ? -9.429 -9.108 31.866 1.00 80.19 365 ALA A CA 1
ATOM 2718 C C . ALA A 1 365 ? -10.354 -9.249 30.639 1.00 80.19 365 ALA A C 1
ATOM 2720 O O . ALA A 1 365 ? -11.465 -9.757 30.773 1.00 80.19 365 ALA A O 1
ATOM 2721 N N . LEU A 1 366 ? -9.928 -8.808 29.449 1.00 84.50 366 LEU A N 1
ATOM 2722 C CA . LEU A 1 366 ? -10.746 -8.870 28.242 1.00 84.50 366 LEU A CA 1
ATOM 2723 C C . LEU A 1 366 ? -10.795 -10.310 27.676 1.00 84.50 366 LEU A C 1
ATOM 2725 O O . LEU A 1 366 ? -9.742 -10.937 27.467 1.00 84.50 366 LEU A O 1
ATOM 2729 N N . PRO A 1 367 ? -11.994 -10.842 27.368 1.00 85.56 367 PRO A N 1
ATOM 2730 C CA . PRO A 1 367 ? -12.179 -12.149 26.748 1.00 85.56 367 PRO A CA 1
ATOM 2731 C C . PRO A 1 367 ? -11.926 -12.052 25.236 1.00 85.56 367 PRO A C 1
ATOM 2733 O O . PRO A 1 367 ? -12.837 -12.193 24.432 1.00 85.56 367 PRO A O 1
ATOM 2736 N N . ALA A 1 368 ? -10.687 -11.736 24.861 1.00 88.25 368 ALA A N 1
ATOM 2737 C CA . ALA A 1 368 ? -10.250 -11.642 23.473 1.00 88.25 368 ALA A CA 1
ATOM 2738 C C . ALA A 1 368 ? -9.213 -12.713 23.130 1.00 88.25 368 ALA A C 1
ATOM 2740 O O . ALA A 1 368 ? -8.340 -13.019 23.958 1.00 88.25 368 ALA A O 1
ATOM 2741 N N . ASP A 1 369 ? -9.304 -13.199 21.893 1.00 86.69 369 ASP A N 1
ATOM 2742 C CA . ASP A 1 369 ? -8.347 -14.102 21.254 1.00 86.69 369 ASP A CA 1
ATOM 2743 C C . ASP A 1 369 ? -7.099 -13.334 20.817 1.00 86.69 369 ASP A C 1
ATOM 2745 O O . ASP A 1 369 ? -5.970 -13.783 21.009 1.00 86.69 369 ASP A O 1
ATOM 2749 N N . VAL A 1 370 ? -7.308 -12.129 20.273 1.00 89.19 370 VAL A N 1
ATOM 2750 C CA . VAL A 1 370 ? -6.244 -11.224 19.832 1.00 89.19 370 VAL A CA 1
ATOM 2751 C C . VAL A 1 370 ? -6.421 -9.863 20.490 1.00 89.19 370 VAL A C 1
ATOM 2753 O O . VAL A 1 370 ? -7.504 -9.279 20.501 1.00 89.19 370 VAL A O 1
ATOM 2756 N N . ILE A 1 371 ? -5.329 -9.327 21.019 1.00 91.50 371 ILE A N 1
ATOM 2757 C CA . ILE A 1 371 ? -5.255 -7.964 21.536 1.00 91.50 371 ILE A CA 1
ATOM 2758 C C . ILE A 1 371 ? -4.494 -7.117 20.527 1.00 91.50 371 ILE A C 1
ATOM 2760 O O . ILE A 1 371 ? -3.420 -7.494 20.073 1.00 91.50 371 ILE A O 1
ATOM 2764 N N . VAL A 1 372 ? -5.008 -5.936 20.221 1.00 91.62 372 VAL A N 1
ATOM 2765 C CA . VAL A 1 372 ? -4.332 -4.955 19.377 1.00 91.62 372 VAL A CA 1
ATOM 2766 C C . VAL A 1 372 ? -4.051 -3.710 20.202 1.00 91.62 372 VAL A C 1
ATOM 2768 O O . VAL A 1 372 ? -4.963 -2.999 20.634 1.00 91.62 372 VAL A O 1
ATOM 2771 N N . LEU A 1 373 ? -2.767 -3.419 20.364 1.00 92.69 373 LEU A N 1
ATOM 2772 C CA . LEU A 1 373 ? -2.269 -2.166 20.911 1.00 92.69 373 LEU A CA 1
ATOM 2773 C C . LEU A 1 373 ? -2.208 -1.139 19.778 1.00 92.69 373 LEU A C 1
ATOM 2775 O O . LEU A 1 373 ? -1.353 -1.216 18.897 1.00 92.69 373 LEU A O 1
ATOM 2779 N N . ASN A 1 374 ? -3.162 -0.215 19.764 1.00 89.81 374 ASN A N 1
ATOM 2780 C CA . ASN A 1 374 ? -3.370 0.751 18.688 1.00 89.81 374 ASN A CA 1
ATOM 2781 C C . ASN A 1 374 ? -2.851 2.144 19.070 1.00 89.81 374 ASN A C 1
ATOM 2783 O O . ASN A 1 374 ? -2.613 2.425 20.239 1.00 89.81 374 ASN A O 1
ATOM 2787 N N . GLN A 1 375 ? -2.766 3.064 18.106 1.00 87.19 375 GLN A N 1
ATOM 2788 C CA . GLN A 1 375 ? -2.294 4.440 18.324 1.00 87.19 375 GLN A CA 1
ATOM 2789 C C . GLN A 1 375 ? -0.817 4.492 18.770 1.00 87.19 375 GLN A C 1
ATOM 2791 O O . GLN A 1 375 ? -0.441 5.325 19.595 1.00 87.19 375 GLN A O 1
ATOM 2796 N N . CYS A 1 376 ? 0.030 3.612 18.225 1.00 83.94 376 CYS A N 1
ATOM 2797 C CA . CYS A 1 376 ? 1.479 3.585 18.467 1.00 83.94 376 CYS A CA 1
ATOM 2798 C C . CYS A 1 376 ? 2.228 4.559 17.536 1.00 83.94 376 CYS A C 1
ATOM 2800 O O . CYS A 1 376 ? 3.253 4.237 16.948 1.00 83.94 376 CYS A O 1
ATOM 2802 N N . ASP A 1 377 ? 1.700 5.772 17.402 1.00 80.19 377 ASP A N 1
ATOM 2803 C CA . ASP A 1 377 ? 2.079 6.789 16.410 1.00 80.19 377 ASP A CA 1
ATOM 2804 C C . ASP A 1 377 ? 3.332 7.598 16.783 1.00 80.19 377 ASP A C 1
ATOM 2806 O O . ASP A 1 377 ? 3.822 8.411 15.995 1.00 80.19 377 ASP A O 1
ATOM 2810 N N . THR A 1 378 ? 3.870 7.364 17.980 1.00 82.19 378 THR A N 1
ATOM 2811 C CA . THR A 1 378 ? 5.096 7.983 18.488 1.00 82.19 378 THR A CA 1
ATOM 2812 C C . THR A 1 378 ? 6.054 6.918 19.000 1.00 82.19 378 THR A C 1
ATOM 2814 O O . THR A 1 378 ? 5.633 5.885 19.517 1.00 82.19 378 THR A O 1
ATOM 2817 N N . MET A 1 379 ? 7.356 7.208 18.952 1.00 79.31 379 MET A N 1
ATOM 2818 C CA . MET A 1 379 ? 8.388 6.298 19.464 1.00 79.31 379 MET A CA 1
ATOM 2819 C C . MET A 1 379 ? 8.189 5.954 20.952 1.00 79.31 379 MET A C 1
ATOM 2821 O O . MET A 1 379 ? 8.484 4.841 21.375 1.00 79.31 379 MET A O 1
ATOM 2825 N N . GLY A 1 380 ? 7.669 6.893 21.752 1.00 83.69 380 GLY A N 1
ATOM 2826 C CA . GLY A 1 380 ? 7.340 6.648 23.160 1.00 83.69 380 GLY A CA 1
ATOM 2827 C C . GLY A 1 380 ? 6.203 5.638 23.325 1.00 83.69 380 GLY A C 1
ATOM 2828 O O . GLY A 1 380 ? 6.352 4.665 24.060 1.00 83.69 380 GLY A O 1
ATOM 2829 N N . ARG A 1 381 ? 5.101 5.819 22.585 1.00 89.12 381 ARG A N 1
ATOM 2830 C CA . ARG A 1 381 ? 3.960 4.888 22.611 1.00 89.12 381 ARG A CA 1
ATOM 2831 C C . ARG A 1 381 ? 4.319 3.516 22.051 1.00 89.12 381 ARG A C 1
ATOM 2833 O O . ARG A 1 381 ? 3.870 2.524 22.605 1.00 89.12 381 ARG A O 1
ATOM 2840 N N . LEU A 1 382 ? 5.159 3.453 21.017 1.00 83.88 382 LEU A N 1
ATOM 2841 C CA . LEU A 1 382 ? 5.649 2.193 20.458 1.00 83.88 382 LEU A CA 1
ATOM 2842 C C . LEU A 1 382 ? 6.478 1.402 21.479 1.00 83.88 382 LEU A C 1
ATOM 2844 O O . LEU A 1 382 ? 6.236 0.217 21.687 1.00 83.88 382 LEU A O 1
ATOM 2848 N N . LYS A 1 383 ? 7.405 2.065 22.184 1.00 84.44 383 LYS A N 1
ATOM 2849 C CA . LYS A 1 383 ? 8.173 1.435 23.271 1.00 84.44 383 LYS A CA 1
ATOM 2850 C C . LYS A 1 383 ? 7.267 0.931 24.396 1.00 84.44 383 LYS A C 1
ATOM 2852 O O . LYS A 1 383 ? 7.428 -0.206 24.832 1.00 84.44 383 LYS A O 1
ATOM 2857 N N . GLY A 1 384 ? 6.299 1.746 24.819 1.00 90.88 384 GLY A N 1
ATOM 2858 C CA . GLY A 1 384 ? 5.301 1.341 25.812 1.00 90.88 384 GLY A CA 1
ATOM 2859 C C . GLY A 1 384 ? 4.457 0.153 25.339 1.00 90.88 384 GLY A C 1
ATOM 2860 O O . GLY A 1 384 ? 4.221 -0.777 26.103 1.00 90.88 384 GLY A O 1
ATOM 2861 N N . ALA A 1 385 ? 4.070 0.118 24.060 1.00 91.44 385 ALA A N 1
ATOM 2862 C CA . ALA A 1 385 ? 3.320 -0.992 23.477 1.00 91.44 385 ALA A CA 1
ATOM 2863 C C . ALA A 1 385 ? 4.120 -2.298 23.496 1.00 91.44 385 ALA A C 1
ATOM 2865 O O . ALA A 1 385 ? 3.574 -3.335 23.864 1.00 91.44 385 ALA A O 1
ATOM 2866 N N . CYS A 1 386 ? 5.417 -2.255 23.173 1.00 88.44 386 CYS A N 1
ATOM 2867 C CA . CYS A 1 386 ? 6.297 -3.418 23.299 1.00 88.44 386 CYS A CA 1
ATOM 2868 C C . CYS A 1 386 ? 6.345 -3.939 24.744 1.00 88.44 386 CYS A C 1
ATOM 2870 O O . CYS A 1 386 ? 6.189 -5.135 24.966 1.00 88.44 386 CYS A O 1
ATOM 2872 N N . ALA A 1 387 ? 6.472 -3.052 25.733 1.00 91.38 387 ALA A N 1
ATOM 2873 C CA . ALA A 1 387 ? 6.480 -3.448 27.141 1.00 91.38 387 ALA A CA 1
ATOM 2874 C C . ALA A 1 387 ? 5.134 -4.048 27.604 1.00 91.38 387 ALA A C 1
ATOM 2876 O O . ALA A 1 387 ? 5.114 -5.086 28.269 1.00 91.38 387 ALA A O 1
ATOM 2877 N N . VAL A 1 388 ? 4.002 -3.450 27.207 1.00 93.31 388 VAL A N 1
ATOM 2878 C CA . VAL A 1 388 ? 2.654 -3.989 27.479 1.00 93.31 388 VAL A CA 1
ATOM 2879 C C . VAL A 1 388 ? 2.461 -5.352 26.809 1.00 93.31 388 VAL A C 1
ATOM 2881 O O . VAL A 1 388 ? 1.942 -6.280 27.432 1.00 93.31 388 VAL A O 1
ATOM 2884 N N . ARG A 1 389 ? 2.913 -5.511 25.560 1.00 93.12 389 ARG A N 1
ATOM 2885 C CA . ARG A 1 389 ? 2.897 -6.789 24.841 1.00 93.12 389 ARG A CA 1
ATOM 2886 C C . ARG A 1 389 ? 3.647 -7.864 25.617 1.00 93.12 389 ARG A C 1
ATOM 2888 O O . ARG A 1 389 ? 3.091 -8.933 25.847 1.00 93.12 389 ARG A O 1
ATOM 2895 N N . ASP A 1 390 ? 4.861 -7.577 26.073 1.00 88.25 390 ASP A N 1
ATOM 2896 C CA . ASP A 1 390 ? 5.681 -8.547 26.802 1.00 88.25 390 ASP A CA 1
ATOM 2897 C C . ASP A 1 390 ? 5.019 -8.963 28.136 1.00 88.25 390 ASP A C 1
ATOM 2899 O O . ASP A 1 390 ? 5.067 -10.131 28.534 1.00 88.25 390 ASP A O 1
ATOM 2903 N N . LEU A 1 391 ? 4.324 -8.035 28.807 1.00 90.69 391 LEU A N 1
ATOM 2904 C CA . LEU A 1 391 ? 3.516 -8.305 30.007 1.00 90.69 391 LEU A CA 1
ATOM 2905 C C . LEU A 1 391 ? 2.294 -9.199 29.738 1.00 90.69 391 LEU A C 1
ATOM 2907 O O . LEU A 1 391 ? 1.892 -9.976 30.612 1.00 90.69 391 LEU A O 1
ATOM 2911 N N . LEU A 1 392 ? 1.678 -9.071 28.564 1.00 88.12 392 LEU A N 1
ATOM 2912 C CA . LEU A 1 392 ? 0.492 -9.827 28.158 1.00 88.12 392 LEU A C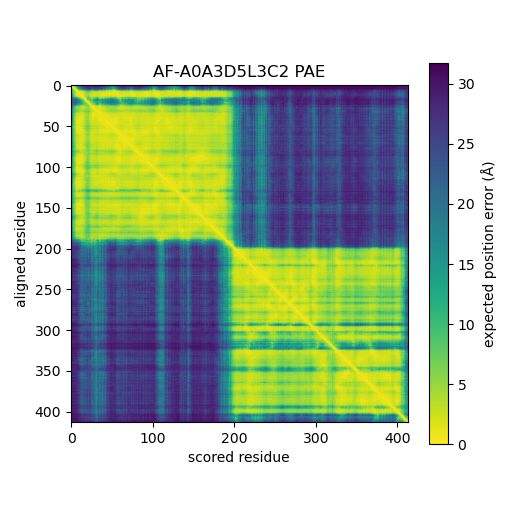A 1
ATOM 2913 C C . LEU A 1 392 ? 0.848 -11.200 27.566 1.00 88.12 392 LEU A C 1
ATOM 2915 O O . LEU A 1 392 ? 0.149 -12.173 27.848 1.00 88.12 392 LEU A O 1
ATOM 2919 N N . HIS A 1 393 ? 1.967 -11.311 26.844 1.00 82.69 393 HIS A N 1
ATOM 2920 C CA . HIS A 1 393 ? 2.505 -12.579 26.340 1.00 82.69 393 HIS A CA 1
ATOM 2921 C C . HIS A 1 393 ? 2.832 -13.549 27.479 1.00 82.69 393 HIS A C 1
ATOM 2923 O O . HIS A 1 393 ? 2.485 -14.725 27.401 1.00 82.69 393 HIS A O 1
ATOM 2929 N N . ARG A 1 394 ? 3.401 -13.057 28.592 1.00 75.25 394 ARG A N 1
ATOM 2930 C CA . ARG A 1 394 ? 3.591 -13.867 29.814 1.00 75.25 394 ARG A CA 1
ATOM 2931 C C . ARG A 1 394 ? 2.284 -14.444 30.374 1.00 75.25 394 ARG A C 1
ATOM 2933 O O . ARG A 1 394 ? 2.324 -15.423 31.108 1.00 75.25 394 ARG A O 1
ATOM 2940 N N . GLY A 1 395 ? 1.143 -13.841 30.041 1.00 68.69 395 GLY A N 1
ATOM 2941 C CA . GLY A 1 395 ? -0.196 -14.316 30.393 1.00 68.69 395 GLY A CA 1
ATOM 2942 C C . GLY A 1 395 ? -0.882 -15.156 29.311 1.00 68.69 395 GLY A C 1
ATOM 2943 O O . GLY A 1 395 ? -2.070 -15.424 29.452 1.00 68.69 395 GLY A O 1
ATOM 2944 N N . GLY A 1 396 ? -0.181 -15.535 28.235 1.00 74.56 396 GLY A N 1
ATOM 2945 C CA . GLY A 1 396 ? -0.700 -16.412 27.178 1.00 74.56 396 GLY A CA 1
ATOM 2946 C C . GLY A 1 396 ? -1.610 -15.738 26.147 1.00 74.56 396 GLY A C 1
ATOM 2947 O O . GLY A 1 396 ? -2.329 -16.431 25.435 1.00 74.56 396 GLY A O 1
ATOM 2948 N N . LYS A 1 397 ? -1.621 -14.402 26.063 1.00 77.94 397 LYS A N 1
ATOM 2949 C CA . LYS A 1 397 ? -2.420 -13.672 25.068 1.00 77.94 397 LYS A CA 1
ATOM 2950 C C . LYS A 1 397 ? -1.629 -13.419 23.784 1.00 77.94 397 LYS A C 1
ATOM 2952 O O . LYS A 1 397 ? -0.463 -13.039 23.859 1.00 77.94 397 LYS A O 1
ATOM 2957 N N . THR A 1 398 ? -2.281 -13.523 22.626 1.00 86.50 398 THR A N 1
ATOM 2958 C CA . THR A 1 398 ? -1.735 -13.047 21.344 1.00 86.50 398 THR A CA 1
ATOM 2959 C C . THR A 1 398 ? -1.920 -11.539 21.237 1.00 86.50 398 THR A C 1
ATOM 2961 O O . THR A 1 398 ? -3.035 -11.035 21.380 1.00 86.50 398 THR A O 1
ATOM 2964 N N . VAL A 1 399 ? -0.833 -10.804 20.997 1.00 88.25 399 VAL A N 1
ATOM 2965 C CA . VAL A 1 399 ? -0.849 -9.338 20.994 1.00 88.25 399 VAL A CA 1
ATOM 2966 C C . VAL A 1 399 ? -0.170 -8.790 19.741 1.00 88.25 399 VAL A C 1
ATOM 2968 O O . VAL A 1 399 ? 0.976 -9.124 19.443 1.00 88.25 399 VAL A O 1
ATOM 2971 N N . TRP A 1 400 ? -0.862 -7.901 19.036 1.00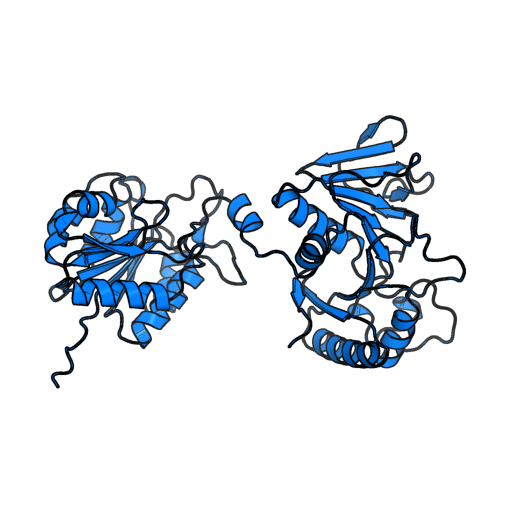 88.06 400 TRP A N 1
ATOM 2972 C CA . TRP A 1 400 ? -0.367 -7.168 17.873 1.00 88.06 400 TRP A CA 1
ATOM 2973 C C . TRP A 1 400 ? -0.216 -5.683 18.190 1.00 88.06 400 TRP A C 1
ATOM 2975 O O . TRP A 1 400 ? -0.950 -5.129 19.011 1.00 88.06 400 TRP A O 1
ATOM 2985 N N . ILE A 1 401 ? 0.730 -5.029 17.523 1.00 83.94 401 ILE A N 1
ATOM 2986 C CA . ILE A 1 401 ? 1.010 -3.599 17.687 1.00 83.94 401 ILE A CA 1
ATOM 2987 C C . ILE A 1 401 ? 0.676 -2.893 16.376 1.00 83.94 401 ILE A C 1
ATOM 2989 O O . ILE A 1 401 ? 1.051 -3.371 15.309 1.00 83.94 401 ILE A O 1
ATOM 2993 N N . ALA A 1 402 ? -0.037 -1.766 16.456 1.00 79.75 402 ALA A N 1
ATOM 2994 C CA . ALA A 1 402 ? -0.383 -0.954 15.298 1.00 79.75 402 ALA A CA 1
ATOM 2995 C C . ALA A 1 402 ? 0.181 0.476 15.389 1.00 79.75 402 ALA A C 1
ATOM 2997 O O . ALA A 1 402 ? -0.317 1.306 16.156 1.00 79.75 402 ALA A O 1
ATOM 2998 N N . GLU A 1 403 ? 1.208 0.768 14.577 1.00 66.88 403 GLU A N 1
ATOM 2999 C CA . GLU A 1 403 ? 1.933 2.054 14.551 1.00 66.88 403 GLU A CA 1
ATOM 3000 C C . GLU A 1 403 ? 1.060 3.237 14.114 1.00 66.88 403 GLU A C 1
ATOM 3002 O O . GLU A 1 403 ? 0.975 4.256 14.797 1.00 66.88 403 GLU A O 1
ATOM 3007 N N . ARG A 1 404 ? 0.363 3.127 12.979 1.00 57.31 404 ARG A N 1
ATOM 3008 C CA . ARG A 1 404 ? -0.577 4.151 12.503 1.00 57.31 404 ARG A CA 1
ATOM 3009 C C . ARG A 1 404 ? -1.787 3.468 11.912 1.00 57.31 404 ARG A C 1
ATOM 3011 O O . ARG A 1 404 ? -1.653 2.865 10.861 1.00 57.31 404 ARG A O 1
ATOM 3018 N N . GLY A 1 405 ? -2.941 3.595 12.571 1.00 52.56 405 GLY A N 1
ATOM 3019 C CA . GLY A 1 405 ? -4.248 3.203 12.040 1.00 52.56 405 GLY A CA 1
ATOM 3020 C C . GLY A 1 405 ? -4.204 1.999 11.093 1.00 52.56 405 GLY A C 1
ATOM 3021 O O . GLY A 1 405 ? -4.195 2.176 9.879 1.00 52.56 405 GLY A O 1
ATOM 3022 N N . VAL A 1 406 ? -4.239 0.796 11.671 1.00 51.56 406 VAL A N 1
ATOM 3023 C CA . VAL A 1 406 ? -4.481 -0.479 10.962 1.00 51.56 406 VAL A CA 1
ATOM 3024 C C . VAL A 1 406 ? -3.306 -0.999 10.110 1.00 51.56 406 VAL A C 1
ATOM 3026 O O . VAL A 1 406 ? -3.479 -1.852 9.246 1.00 51.56 406 VAL A O 1
ATOM 3029 N N . THR A 1 407 ? -2.073 -0.571 10.386 1.00 44.19 407 THR A N 1
ATOM 3030 C CA . THR A 1 407 ? -0.871 -1.346 10.021 1.00 44.19 407 THR A CA 1
ATOM 3031 C C . THR A 1 407 ? -0.440 -2.176 11.223 1.00 44.19 407 THR A C 1
ATOM 3033 O O . THR A 1 407 ? 0.008 -1.594 12.206 1.00 44.19 407 THR A O 1
ATOM 3036 N N . PHE A 1 408 ? -0.613 -3.497 11.172 1.00 50.34 408 PHE A N 1
ATOM 3037 C CA . PHE A 1 408 ? -0.232 -4.400 12.261 1.00 50.34 408 PHE A CA 1
ATOM 3038 C C . PHE A 1 408 ? 1.175 -4.952 12.024 1.00 50.34 408 PHE A C 1
ATOM 3040 O O . PHE A 1 408 ? 1.447 -5.452 10.934 1.00 50.34 408 PHE A O 1
ATOM 3047 N N . ASP A 1 409 ? 2.023 -4.923 13.047 1.00 40.12 409 ASP A N 1
ATOM 3048 C CA . ASP A 1 409 ? 3.224 -5.752 13.090 1.00 40.12 409 ASP A CA 1
ATOM 3049 C C . ASP A 1 409 ? 2.838 -7.140 13.613 1.00 40.12 409 ASP A C 1
ATOM 3051 O O . ASP A 1 409 ? 2.200 -7.269 14.666 1.00 40.12 409 ASP A O 1
ATOM 3055 N N . GLY A 1 410 ? 3.186 -8.184 12.855 1.00 33.59 410 GLY A N 1
ATOM 3056 C CA . GLY A 1 410 ? 3.020 -9.570 13.297 1.00 33.59 410 GLY A CA 1
ATOM 3057 C C . GLY A 1 410 ? 3.930 -9.899 14.491 1.00 33.59 410 GLY A C 1
ATOM 3058 O O . GLY A 1 410 ? 4.872 -9.151 14.772 1.00 33.59 410 GLY A O 1
ATOM 3059 N N . PRO A 1 411 ? 3.678 -11.004 15.217 1.00 31.25 411 PRO A N 1
ATOM 3060 C CA . PRO A 1 411 ? 4.644 -11.499 16.191 1.00 31.25 411 PRO A CA 1
ATOM 3061 C C . PRO A 1 411 ? 5.966 -11.765 15.459 1.00 31.25 411 PRO A C 1
ATOM 3063 O O . PRO A 1 411 ? 5.985 -12.484 14.464 1.00 31.25 411 PRO A O 1
ATOM 3066 N N . GLY A 1 412 ? 7.043 -11.117 15.906 1.00 30.22 412 GLY A N 1
ATOM 3067 C CA . GLY A 1 412 ? 8.374 -11.355 15.359 1.00 30.22 412 GLY A CA 1
ATOM 3068 C C . GLY A 1 412 ? 8.798 -12.785 15.671 1.00 30.22 412 GLY A C 1
ATOM 3069 O O . GLY A 1 412 ? 8.898 -13.132 16.850 1.00 30.22 412 GLY A O 1
ATOM 3070 N N . GLU A 1 413 ? 8.995 -13.585 14.626 1.00 26.22 413 GLU A N 1
ATOM 3071 C CA . GLU A 1 413 ? 9.782 -14.821 14.685 1.00 26.22 413 GLU A CA 1
ATOM 3072 C C . GLU A 1 413 ? 11.279 -14.511 14.635 1.00 26.22 413 GLU A C 1
ATOM 3074 O O . GLU A 1 413 ? 11.678 -13.613 13.851 1.00 26.22 413 GLU A O 1
#

Mean predicted aligned error: 14.99 Å